Protein AF-0000000066248473 (afdb_homodimer)

Organism: Bos taurus (NCBI:txid9913)

Foldseek 3Di:
DLVQLLVQLVVLLVVLQVVLLVLLVVLVVDDLVVSLVVVVVVLVVQLVVSCVSCVVPDFPDPVLSVLSSLLNVLCVLVVVLCVLVVNDDRRCVSCCVQPPVLCNALLNSLLSVCSNPVVNVLSSVVNSCRSVVHQSLLSLLLSLLQLQLCLQLPLVLCCQFPNNVDDGPNNVVSVCSNVVSVVSNVVSVPDDDDDDDDDPVVLVVVQVDACVRVVVLVVLLVLLVVLLVVLVLLLCLLVVPPDPVSVCCCQAAAVLSVARSCSNSSSSNCCNPPVNVVSVVQSCPSGHFQQQCQLSSLSSNLSNLLNSLSSRLSSLDDPSGPPSRHHDPVNNVVNCVVSVSSNCSSVVSNVCCVVPVSRRRHDPPPPPDD/DLVQLLVQLLVLLVVLQVVLLVLLVVLVVDDLVVSLVVVVVVLVVQLVVSCVSCVVPDFPDPVLSVLSSLLNVLCVLVVVLCVLVVNDDRRCVSCCVQPPVLCNALLNSLLSVCSNPVVNVLSSVVNSCRSVVHQSLLSLLLSLLQLQLCLQLPLVLCCQFPNNVDDGPNNVVSVCSNVVSVVSNVVSVPDDDDDDDDDPVVLCVVQVDACVNVVVLVVLLVLLVVLLVVLVLLLCLLVVPPDPVSVCCCQAAAVLSVARSCSNSSSSNCCNPPVNVVSVVQSCPSGHFQQQCQLSSLSSNLSNLLNSLSSRLSSLADPSGPPSRHHDPVNNVVNCVVSVSSNCSSVVSNVCCVVPVSRRRHDPPPPDPD

Nearest PDB structures (foldseek):
  7mfi-assembly2_C  TM=8.092E-01  e=1.206E-01  Bos taurus
  7mfi-assembly2_C  TM=8.058E-01  e=1.495E-01  Bos taurus

Structure (mmCIF, N/CA/C/O backbone):
data_AF-0000000066248473-model_v1
#
loop_
_entity.id
_entity.type
_entity.pdbx_description
1 polymer 'Transmembrane 6 superfamily member 1'
#
loop_
_atom_site.group_PDB
_atom_site.id
_atom_site.type_symbol
_atom_site.label_atom_id
_atom_site.label_alt_id
_atom_site.label_comp_id
_atom_site.label_asym_id
_atom_site.label_entity_id
_atom_site.label_seq_id
_atom_site.pdbx_PDB_ins_code
_atom_site.Cartn_x
_atom_site.Cartn_y
_atom_site.Cartn_z
_atom_site.occupancy
_atom_site.B_iso_or_equiv
_atom_site.auth_seq_id
_atom_site.auth_comp_id
_atom_site.auth_asym_id
_atom_site.auth_atom_id
_atom_site.pdbx_PDB_model_num
ATOM 1 N N . MET A 1 1 ? 15.289 39.031 11.672 1 46.22 1 MET A N 1
ATOM 2 C CA . MET A 1 1 ? 15.727 38.125 12.727 1 46.22 1 MET A CA 1
ATOM 3 C C . MET A 1 1 ? 15.508 36.656 12.305 1 46.22 1 MET A C 1
ATOM 5 O O . MET A 1 1 ? 16.375 35.812 12.539 1 46.22 1 MET A O 1
ATOM 9 N N . SER A 1 2 ? 14.297 36.406 11.594 1 59.09 2 SER A N 1
ATOM 10 C CA . SER A 1 2 ? 13.844 35.094 11.117 1 59.09 2 SER A CA 1
ATOM 11 C C . SER A 1 2 ? 14.68 34.625 9.93 1 59.09 2 SER A C 1
ATOM 13 O O . SER A 1 2 ? 15.023 33.438 9.836 1 59.09 2 SER A O 1
ATOM 15 N N . ALA A 1 3 ? 15.148 35.594 9.18 1 62 3 ALA A N 1
ATOM 16 C CA . ALA A 1 3 ? 16.016 35.312 8.031 1 62 3 ALA A CA 1
ATOM 17 C C . ALA A 1 3 ? 17.359 34.75 8.484 1 62 3 ALA A C 1
ATOM 19 O O . ALA A 1 3 ? 17.953 33.906 7.809 1 62 3 ALA A O 1
ATOM 20 N N . SER A 1 4 ? 17.594 35.062 9.734 1 80.06 4 SER A N 1
ATOM 21 C CA . SER A 1 4 ? 18.875 34.656 10.297 1 80.06 4 SER A CA 1
ATOM 22 C C . SER A 1 4 ? 18.891 33.188 10.656 1 80.06 4 SER A C 1
ATOM 24 O O . SER A 1 4 ? 19.891 32.5 10.422 1 80.06 4 SER A O 1
ATOM 26 N N . ALA A 1 5 ? 17.781 32.625 10.898 1 86 5 ALA A N 1
ATOM 27 C CA . ALA A 1 5 ? 17.75 31.219 11.312 1 86 5 ALA A CA 1
ATOM 28 C C . ALA A 1 5 ? 17.922 30.297 10.117 1 86 5 ALA A C 1
ATOM 30 O O . ALA A 1 5 ? 18.719 29.344 10.172 1 86 5 ALA A O 1
ATOM 31 N N . ALA A 1 6 ? 17.281 30.625 9.062 1 88.94 6 ALA A N 1
ATOM 32 C CA . ALA A 1 6 ? 17.391 29.812 7.852 1 88.94 6 ALA A CA 1
ATOM 33 C C . ALA A 1 6 ? 18.781 29.891 7.254 1 88.94 6 ALA A C 1
ATOM 35 O O . ALA A 1 6 ? 19.328 28.891 6.781 1 88.94 6 ALA A O 1
ATOM 36 N N . THR A 1 7 ? 19.281 31.047 7.266 1 91.88 7 THR A N 1
ATOM 37 C CA . THR A 1 7 ? 20.641 31.234 6.77 1 91.88 7 THR A CA 1
ATOM 38 C C . THR A 1 7 ? 21.641 30.469 7.621 1 91.88 7 THR A C 1
ATOM 40 O O . THR A 1 7 ? 22.609 29.906 7.102 1 91.88 7 THR A O 1
ATOM 43 N N . GLY A 1 8 ? 21.391 30.5 8.891 1 91.94 8 GLY A N 1
ATOM 44 C CA . GLY A 1 8 ? 22.25 29.719 9.781 1 91.94 8 GLY A CA 1
ATOM 45 C C . GLY A 1 8 ? 22.234 28.234 9.469 1 91.94 8 GLY A C 1
ATOM 46 O O . GLY A 1 8 ? 23.297 27.594 9.453 1 91.94 8 GLY A O 1
ATOM 47 N N . VAL A 1 9 ? 21.078 27.734 9.234 1 93.06 9 VAL A N 1
ATOM 48 C CA . VAL A 1 9 ? 20.953 26.312 8.914 1 93.06 9 VAL A CA 1
ATOM 49 C C . VAL A 1 9 ? 21.641 26.031 7.578 1 93.06 9 VAL A C 1
ATOM 51 O O . VAL A 1 9 ? 22.266 24.984 7.414 1 93.06 9 VAL A O 1
ATOM 54 N N . PHE A 1 10 ? 21.469 26.938 6.648 1 94.81 10 PHE A N 1
ATOM 55 C CA . PHE A 1 10 ? 22.125 26.797 5.355 1 94.81 10 PHE A CA 1
ATOM 56 C C . PHE A 1 10 ? 23.641 26.719 5.52 1 94.81 10 PHE A C 1
ATOM 58 O O . PHE A 1 10 ? 24.281 25.828 4.973 1 94.81 10 PHE A O 1
ATOM 65 N N . VAL A 1 11 ? 24.188 27.594 6.309 1 94.62 11 VAL A N 1
ATOM 66 C CA . VAL A 1 11 ? 25.625 27.625 6.551 1 94.62 11 VAL A CA 1
ATOM 67 C C . VAL A 1 11 ? 26.047 26.375 7.316 1 94.62 11 VAL A C 1
ATOM 69 O O . VAL A 1 11 ? 27.078 25.781 7.008 1 94.62 11 VAL A O 1
ATOM 72 N N . LEU A 1 12 ? 25.266 26.047 8.242 1 95.25 12 LEU A N 1
ATOM 73 C CA . LEU A 1 12 ? 25.531 24.828 9 1 95.25 12 LEU A CA 1
ATOM 74 C C . LEU A 1 12 ? 25.594 23.625 8.086 1 95.25 12 LEU A C 1
ATOM 76 O O . LEU A 1 12 ? 26.438 22.734 8.266 1 95.25 12 LEU A O 1
ATOM 80 N N . SER A 1 13 ? 24.719 23.547 7.141 1 96.44 13 SER A N 1
ATOM 81 C CA . SER A 1 13 ? 24.719 22.422 6.211 1 96.44 13 SER A CA 1
ATOM 82 C C . SER A 1 13 ? 26 22.391 5.371 1 96.44 13 SER A C 1
ATOM 84 O O . SER A 1 13 ? 26.5 21.328 5.031 1 96.44 13 SER A O 1
ATOM 86 N N . LEU A 1 14 ? 26.547 23.516 5.047 1 95.88 14 LEU A N 1
ATOM 87 C CA . LEU A 1 14 ? 27.766 23.609 4.23 1 95.88 14 LEU A CA 1
ATOM 88 C C . LEU A 1 14 ? 28.984 23.156 5.012 1 95.88 14 LEU A C 1
ATOM 90 O O . LEU A 1 14 ? 30.016 22.844 4.426 1 95.88 14 LEU A O 1
ATOM 94 N N . SER A 1 15 ? 28.891 23.141 6.309 1 95.19 15 SER A N 1
ATOM 95 C CA . SER A 1 15 ? 30 22.641 7.121 1 95.19 15 SER A CA 1
ATOM 96 C C . SER A 1 15 ? 30.234 21.156 6.883 1 95.19 15 SER A C 1
ATOM 98 O O . SER A 1 15 ? 31.25 20.609 7.305 1 95.19 15 SER A O 1
ATOM 100 N N . ALA A 1 16 ? 29.312 20.516 6.184 1 96 16 ALA A N 1
ATOM 101 C CA . ALA A 1 16 ? 29.469 19.109 5.828 1 96 16 ALA A CA 1
ATOM 102 C C . ALA A 1 16 ? 30.719 18.922 4.961 1 96 16 ALA A C 1
ATOM 104 O O . ALA A 1 16 ? 31.328 17.844 4.988 1 96 16 ALA A O 1
ATOM 105 N N . ILE A 1 17 ? 31.109 19.891 4.207 1 94.25 17 ILE A N 1
ATOM 106 C CA . ILE A 1 17 ? 32.219 19.781 3.26 1 94.25 17 ILE A CA 1
ATOM 107 C C . ILE A 1 17 ? 33.531 19.547 4.016 1 94.25 17 ILE A C 1
ATOM 109 O O . ILE A 1 17 ? 34.156 18.5 3.861 1 94.25 17 ILE A O 1
ATOM 113 N N . PRO A 1 18 ? 33.906 20.422 4.953 1 93.62 18 PRO A N 1
ATOM 114 C CA . PRO A 1 18 ? 35.125 20.141 5.695 1 93.62 18 PRO A CA 1
ATOM 115 C C . PRO A 1 18 ? 34.969 18.969 6.648 1 93.62 18 PRO A C 1
ATOM 117 O O . PRO A 1 18 ? 35.938 18.234 6.887 1 93.62 18 PRO A O 1
ATOM 120 N N . VAL A 1 19 ? 33.844 18.734 7.188 1 93.56 19 VAL A N 1
ATOM 121 C CA . VAL A 1 19 ? 33.625 17.656 8.148 1 93.56 19 VAL A CA 1
ATOM 122 C C . VAL A 1 19 ? 33.844 16.312 7.469 1 93.56 19 VAL A C 1
ATOM 124 O O . VAL A 1 19 ? 34.469 15.414 8.039 1 93.56 19 VAL A O 1
ATOM 127 N N . THR A 1 20 ? 33.344 16.172 6.246 1 92.38 20 THR A N 1
ATOM 128 C CA . THR A 1 20 ? 33.469 14.914 5.527 1 92.38 20 THR A CA 1
ATOM 129 C C . THR A 1 20 ? 34.938 14.656 5.191 1 92.38 20 THR A C 1
ATOM 131 O O . THR A 1 20 ? 35.406 13.508 5.238 1 92.38 20 THR A O 1
ATOM 134 N N . TYR A 1 21 ? 35.688 15.68 4.891 1 89.75 21 TYR A N 1
ATOM 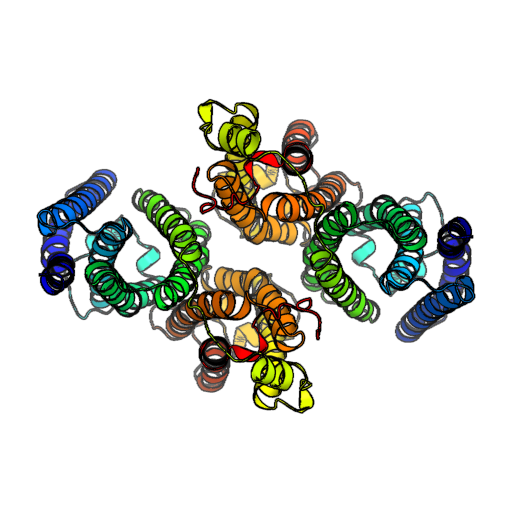135 C CA . TYR A 1 21 ? 37.094 15.539 4.59 1 89.75 21 TYR A CA 1
ATOM 136 C C . TYR A 1 21 ? 37.875 15 5.797 1 89.75 21 TYR A C 1
ATOM 138 O O . TYR A 1 21 ? 38.625 14.047 5.68 1 89.75 21 TYR A O 1
ATOM 146 N N . VAL A 1 22 ? 37.594 15.578 6.918 1 89.25 22 VAL A N 1
ATOM 147 C CA . VAL A 1 22 ? 38.25 15.156 8.148 1 89.25 22 VAL A CA 1
ATOM 148 C C . VAL A 1 22 ? 37.781 13.766 8.539 1 89.25 22 VAL A C 1
ATOM 150 O O . VAL A 1 22 ? 38.562 12.93 8.977 1 89.25 22 VAL A O 1
ATOM 153 N N . PHE A 1 23 ? 36.531 13.578 8.375 1 88.31 23 PHE A N 1
ATOM 154 C CA . PHE A 1 23 ? 35.938 12.305 8.711 1 88.31 23 PHE A CA 1
ATOM 155 C C . PHE A 1 23 ? 36.531 11.172 7.898 1 88.31 23 PHE A C 1
ATOM 157 O O . PHE A 1 23 ? 36.75 10.078 8.414 1 88.31 23 PHE A O 1
ATOM 164 N N . ASN A 1 24 ? 36.75 11.422 6.688 1 86.75 24 ASN A N 1
ATOM 165 C CA . ASN A 1 24 ? 37.344 10.414 5.812 1 86.75 24 ASN A CA 1
ATOM 166 C C . ASN A 1 24 ? 38.75 10.008 6.273 1 86.75 24 ASN A C 1
ATOM 168 O O . ASN A 1 24 ? 39.094 8.836 6.234 1 86.75 24 ASN A O 1
ATOM 172 N N . HIS A 1 25 ? 39.5 10.914 6.676 1 83.62 25 HIS A N 1
ATOM 173 C CA . HIS A 1 25 ? 40.844 10.648 7.152 1 83.62 25 HIS A CA 1
ATOM 174 C C . HIS A 1 25 ? 40.812 9.852 8.453 1 83.62 25 HIS A C 1
ATOM 176 O O . HIS A 1 25 ? 41.656 8.984 8.672 1 83.62 25 HIS A O 1
ATOM 182 N N . LEU A 1 26 ? 39.875 10.141 9.242 1 81.69 26 LEU A N 1
ATOM 183 C CA . LEU A 1 26 ? 39.75 9.43 10.508 1 81.69 26 LEU A CA 1
ATOM 184 C C . LEU A 1 26 ? 39.25 8.008 10.273 1 81.69 26 LEU A C 1
ATOM 186 O O . LEU A 1 26 ? 39.656 7.074 10.961 1 81.69 26 LEU A O 1
ATOM 190 N N . ALA A 1 27 ? 38.344 7.855 9.344 1 80.38 27 ALA A N 1
ATOM 191 C CA . ALA A 1 27 ? 37.719 6.566 9.039 1 80.38 27 ALA A CA 1
ATOM 192 C C . ALA A 1 27 ? 38.75 5.578 8.508 1 80.38 27 ALA A C 1
ATOM 194 O O . ALA A 1 27 ? 38.625 4.367 8.719 1 80.38 27 ALA A O 1
ATOM 195 N N . ALA A 1 28 ? 39.75 5.98 7.848 1 78.62 28 ALA A N 1
ATOM 196 C CA . ALA A 1 28 ? 40.781 5.129 7.277 1 78.62 28 ALA A CA 1
ATOM 197 C C . ALA A 1 28 ? 41.562 4.41 8.375 1 78.62 28 ALA A C 1
ATOM 199 O O . ALA A 1 28 ? 42.156 3.357 8.133 1 78.62 28 ALA A O 1
ATOM 200 N N . GLN A 1 29 ? 41.406 4.859 9.562 1 78.81 29 GLN A N 1
ATOM 201 C CA . GLN A 1 29 ? 42.312 4.363 10.609 1 78.81 29 GLN A CA 1
ATOM 202 C C . GLN A 1 29 ? 41.531 3.584 11.664 1 78.81 29 GLN A C 1
ATOM 204 O O . GLN A 1 29 ? 42.125 3.031 12.594 1 78.81 29 GLN A O 1
ATOM 209 N N . HIS A 1 30 ? 40.25 3.568 11.469 1 80.69 30 HIS A N 1
ATOM 210 C CA . HIS A 1 30 ? 39.438 3.014 12.555 1 80.69 30 HIS A CA 1
ATOM 211 C C . HIS A 1 30 ? 38.5 1.923 12.055 1 80.69 30 HIS A C 1
ATOM 213 O O . HIS A 1 30 ? 38.344 1.742 10.852 1 80.69 30 HIS A O 1
ATOM 219 N N . ASP A 1 31 ? 38.094 1.193 12.953 1 83.94 31 ASP A N 1
ATOM 220 C CA . ASP A 1 31 ? 37.188 0.103 12.617 1 83.94 31 ASP A CA 1
ATOM 221 C C . ASP A 1 31 ? 35.812 0.636 12.242 1 83.94 31 ASP A C 1
ATOM 223 O O . ASP A 1 31 ? 35.469 1.793 12.523 1 83.94 31 ASP A O 1
ATOM 227 N N . SER A 1 32 ? 34.969 -0.159 11.68 1 81.88 32 SER A N 1
ATOM 228 C CA . SER A 1 32 ? 33.688 0.215 11.133 1 81.88 32 SER A CA 1
ATOM 229 C C . SER A 1 32 ? 32.75 0.729 12.227 1 81.88 32 SER A C 1
ATOM 231 O O . SER A 1 32 ? 32 1.689 12.016 1 81.88 32 SER A O 1
ATOM 233 N N . TRP A 1 33 ? 32.844 0.151 13.367 1 84.62 33 TRP A N 1
ATOM 234 C CA . TRP A 1 33 ? 31.953 0.572 14.461 1 84.62 33 TRP A CA 1
ATOM 235 C C . TRP A 1 33 ? 32.344 1.955 14.969 1 84.62 33 TRP A C 1
ATOM 237 O O . TRP A 1 33 ? 31.484 2.762 15.32 1 84.62 33 TRP A O 1
ATOM 247 N N . THR A 1 34 ? 33.625 2.186 14.953 1 86.44 34 THR A N 1
ATOM 248 C CA . THR A 1 34 ? 34.125 3.492 15.375 1 86.44 34 THR A CA 1
ATOM 249 C C . THR A 1 34 ? 33.688 4.574 14.383 1 86.44 34 THR A C 1
ATOM 251 O O . THR A 1 34 ? 33.344 5.691 14.781 1 86.44 34 THR A O 1
ATOM 254 N N . ILE A 1 35 ? 33.656 4.211 13.211 1 84.44 35 ILE A N 1
ATOM 255 C CA . ILE A 1 35 ? 33.281 5.152 12.164 1 84.44 35 ILE A CA 1
ATOM 256 C C . ILE A 1 35 ? 31.797 5.516 12.305 1 84.44 35 ILE A C 1
ATOM 258 O O . ILE A 1 35 ? 31.438 6.691 12.211 1 84.44 35 ILE A O 1
ATOM 262 N N . VAL A 1 36 ? 31 4.543 12.57 1 85.88 36 VAL A N 1
ATOM 263 C CA . VAL A 1 36 ? 29.578 4.777 12.727 1 85.88 36 VAL A CA 1
ATOM 264 C C . VAL A 1 36 ? 29.328 5.617 13.977 1 85.88 36 VAL A C 1
ATOM 266 O O . VAL A 1 36 ? 28.469 6.508 13.977 1 85.88 36 VAL A O 1
ATOM 269 N N . GLY A 1 37 ? 30.016 5.227 15 1 87.69 37 GLY A N 1
ATOM 270 C CA . GLY A 1 37 ? 29.922 6.031 16.203 1 87.69 37 GLY A CA 1
ATOM 271 C C . GLY A 1 37 ? 30.312 7.484 15.984 1 87.69 37 GLY A C 1
ATOM 272 O O . GLY A 1 37 ? 29.625 8.391 16.484 1 87.69 37 GLY A O 1
ATOM 273 N N . ALA A 1 38 ? 31.391 7.676 15.25 1 88.81 38 ALA A N 1
ATOM 274 C CA . ALA A 1 38 ? 31.828 9.031 14.938 1 88.81 38 ALA A CA 1
ATOM 275 C C . ALA A 1 38 ? 30.781 9.773 14.109 1 88.81 38 ALA A C 1
ATOM 277 O O . ALA A 1 38 ? 30.531 10.961 14.328 1 88.81 38 ALA A O 1
ATOM 278 N N . ALA A 1 39 ? 30.234 9.102 13.172 1 89.38 39 ALA A N 1
ATOM 279 C CA . ALA A 1 39 ? 29.188 9.703 12.352 1 89.38 39 ALA A CA 1
ATOM 280 C C . ALA A 1 39 ? 28 10.117 13.211 1 89.38 39 ALA A C 1
ATOM 282 O O . ALA A 1 39 ? 27.453 11.211 13.031 1 89.38 39 ALA A O 1
ATOM 283 N N . ALA A 1 40 ? 27.641 9.281 14.133 1 90.94 40 ALA A N 1
ATOM 284 C CA . ALA A 1 40 ? 26.516 9.578 15.023 1 90.94 40 ALA A CA 1
ATOM 285 C C . ALA A 1 40 ? 26.812 10.805 15.883 1 90.94 40 ALA A C 1
ATOM 287 O O . ALA A 1 40 ? 25.938 11.648 16.094 1 90.94 40 ALA A O 1
ATOM 288 N N . VAL A 1 41 ? 28.031 10.906 16.328 1 93.12 41 VAL A N 1
ATOM 289 C CA . VAL A 1 41 ? 28.438 12.047 17.156 1 93.12 41 VAL A CA 1
ATOM 290 C C . VAL A 1 41 ? 28.375 13.328 16.328 1 93.12 41 VAL A C 1
ATOM 292 O O . VAL A 1 41 ? 27.922 14.367 16.812 1 93.12 41 VAL A O 1
ATOM 295 N N . VAL A 1 42 ? 28.828 13.234 15.117 1 93.81 42 VAL A N 1
ATOM 296 C CA . VAL A 1 42 ? 28.781 14.398 14.227 1 93.81 42 VAL A CA 1
ATOM 297 C C . VAL A 1 42 ? 27.344 14.852 14.039 1 93.81 42 VAL A C 1
ATOM 299 O O . VAL A 1 42 ? 27.047 16.047 14.133 1 93.81 42 VAL A O 1
ATOM 302 N N . LEU A 1 43 ? 26.438 13.938 13.789 1 93.5 43 LEU A N 1
ATOM 303 C CA . LEU A 1 43 ? 25.031 14.289 13.594 1 93.5 43 LEU A CA 1
ATOM 304 C C . LEU A 1 43 ? 24.438 14.906 14.859 1 93.5 43 LEU A C 1
ATOM 306 O O . LEU A 1 43 ? 23.656 15.852 14.781 1 93.5 43 LEU A O 1
ATOM 310 N N . LEU A 1 44 ? 24.812 14.375 15.961 1 94.5 44 LEU A N 1
ATOM 311 C CA . LEU A 1 44 ? 24.359 14.93 17.234 1 94.5 44 LEU A CA 1
ATOM 312 C C . LEU A 1 44 ? 24.891 16.344 17.422 1 94.5 44 LEU A C 1
ATOM 314 O O . LEU A 1 44 ? 24.172 17.219 17.906 1 94.5 44 LEU A O 1
ATOM 318 N N . LEU A 1 45 ? 26.125 16.531 17.047 1 95.5 45 LEU A N 1
ATOM 319 C CA . LEU A 1 45 ? 26.734 17.859 17.156 1 95.5 45 LEU A CA 1
ATOM 320 C C . LEU A 1 45 ? 26.016 18.859 16.25 1 95.5 45 LEU A C 1
ATOM 322 O O . LEU A 1 45 ? 25.828 20.016 16.609 1 95.5 45 LEU A O 1
ATOM 326 N N . VAL A 1 46 ? 25.688 18.422 15.07 1 95.56 46 VAL A N 1
ATOM 327 C CA . VAL A 1 46 ? 24.969 19.281 14.133 1 95.56 46 VAL A CA 1
ATOM 328 C C . VAL A 1 46 ? 23.609 19.672 14.727 1 95.56 46 VAL A C 1
ATOM 330 O O . VAL A 1 46 ? 23.203 20.828 14.648 1 95.56 46 VAL A O 1
ATOM 333 N N . ALA A 1 47 ? 22.938 18.719 15.289 1 94.5 47 ALA A N 1
ATOM 334 C CA . ALA A 1 47 ? 21.656 19 15.922 1 94.5 47 ALA A CA 1
ATOM 335 C C . ALA A 1 47 ? 21.812 20.016 17.062 1 94.5 47 ALA A C 1
ATOM 337 O O . ALA A 1 47 ? 21.016 20.938 17.188 1 94.5 47 ALA A O 1
ATOM 338 N N . LEU A 1 48 ? 22.828 19.859 17.844 1 95.31 48 LEU A N 1
ATOM 339 C CA . LEU A 1 48 ? 23.078 20.75 18.969 1 95.31 48 LEU A CA 1
ATOM 340 C C . LEU A 1 48 ? 23.438 22.156 18.469 1 95.31 48 LEU A C 1
ATOM 342 O O . LEU A 1 48 ? 22.984 23.156 19.031 1 95.31 48 LEU A O 1
ATOM 346 N N . LEU A 1 49 ? 24.234 22.203 17.469 1 95.31 49 LEU A N 1
ATOM 347 C CA . LEU A 1 49 ? 24.609 23.5 16.891 1 95.31 49 LEU A CA 1
ATOM 348 C C . LEU A 1 49 ? 23.391 24.219 16.312 1 95.31 49 LEU A C 1
ATOM 350 O O . LEU A 1 49 ? 23.281 25.438 16.391 1 95.31 49 LEU A O 1
ATOM 354 N N . ALA A 1 50 ? 22.516 23.438 15.695 1 94.25 50 ALA A N 1
ATOM 355 C CA . ALA A 1 50 ? 21.281 24.016 15.188 1 94.25 50 ALA A CA 1
ATOM 356 C C . ALA A 1 50 ? 20.469 24.641 16.312 1 94.25 50 ALA A C 1
ATOM 358 O O . ALA A 1 50 ? 19.859 25.703 16.141 1 94.25 50 ALA A O 1
ATOM 359 N N . ARG A 1 51 ? 20.469 24.016 17.438 1 93 51 ARG A N 1
ATOM 360 C CA . ARG A 1 51 ? 19.734 24.547 18.594 1 93 51 ARG A CA 1
ATOM 361 C C . ARG A 1 51 ? 20.391 25.828 19.109 1 93 51 ARG A C 1
ATOM 363 O O . ARG A 1 51 ? 19.688 26.781 19.469 1 93 51 ARG A O 1
ATOM 370 N N . VAL A 1 52 ? 21.656 25.797 19.109 1 92.94 52 VAL A N 1
ATOM 371 C CA . VAL A 1 52 ? 22.391 26.953 19.609 1 92.94 52 VAL A CA 1
ATOM 372 C C . VAL A 1 52 ? 22.188 28.141 18.672 1 92.94 52 VAL A C 1
ATOM 374 O O . VAL A 1 52 ? 22.109 29.281 19.125 1 92.94 52 VAL A O 1
ATOM 377 N N . LEU A 1 53 ? 22.141 27.859 17.406 1 89.81 53 LEU A N 1
ATOM 378 C CA . LEU A 1 53 ? 21.984 28.891 16.391 1 89.81 53 LEU A CA 1
ATOM 379 C C . LEU A 1 53 ? 20.688 29.672 16.609 1 89.81 53 LEU A C 1
ATOM 381 O O . LEU A 1 53 ? 20.594 30.844 16.281 1 89.81 53 LEU A O 1
ATOM 385 N N . VAL A 1 54 ? 19.672 28.969 17.141 1 89.81 54 VAL A N 1
ATOM 386 C CA . VAL A 1 54 ? 18.375 29.609 17.25 1 89.81 54 VAL A CA 1
ATOM 387 C C . VAL A 1 54 ? 18 29.766 18.734 1 89.81 54 VAL A C 1
ATOM 389 O O . VAL A 1 54 ? 16.812 29.766 19.078 1 89.81 54 VAL A O 1
ATOM 392 N N . LYS A 1 55 ? 18.875 29.891 19.578 1 88.56 55 LYS A N 1
ATOM 393 C CA . LYS A 1 55 ? 18.672 29.922 21.016 1 88.56 55 LYS A CA 1
ATOM 394 C C . LYS A 1 55 ? 17.859 31.156 21.422 1 88.56 55 LYS A C 1
ATOM 396 O O . LYS A 1 55 ? 17.078 31.109 22.359 1 88.56 55 LYS A O 1
ATOM 401 N N . ARG A 1 56 ? 17.953 32.219 20.797 1 87.19 56 ARG A N 1
ATOM 402 C CA . ARG A 1 56 ? 17.281 33.469 21.141 1 87.19 56 ARG A CA 1
ATOM 403 C C . ARG A 1 56 ? 15.781 33.375 20.859 1 87.19 56 ARG A C 1
ATOM 405 O O . ARG A 1 56 ? 14.961 33.781 21.672 1 87.19 56 ARG A O 1
ATOM 412 N N . LYS A 1 57 ? 15.539 32.75 19.719 1 88.06 57 LYS A N 1
ATOM 413 C CA . LYS A 1 57 ? 14.148 32.562 19.328 1 88.06 57 LYS A CA 1
ATOM 414 C C . LYS A 1 57 ? 13.93 31.172 18.719 1 88.06 57 LYS A C 1
ATOM 416 O O . LYS A 1 57 ? 13.883 31.016 17.5 1 88.06 57 LYS A O 1
ATOM 421 N N . PRO A 1 58 ? 13.789 30.266 19.531 1 88.25 58 PRO A N 1
ATOM 422 C CA . PRO A 1 58 ? 13.648 28.906 19.016 1 88.25 58 PRO A CA 1
ATOM 423 C C . PRO A 1 58 ? 12.32 28.672 18.297 1 88.25 58 PRO A C 1
ATOM 425 O O . PRO A 1 58 ? 11.273 29.125 18.766 1 88.25 58 PRO A O 1
ATOM 428 N N . PRO A 1 59 ? 12.477 28.141 17.156 1 90.44 59 PRO A N 1
ATOM 429 C CA . PRO A 1 59 ? 11.234 27.812 16.469 1 90.44 59 PRO A CA 1
ATOM 430 C C . PRO A 1 59 ? 10.352 26.844 17.25 1 90.44 59 PRO A C 1
ATOM 432 O O . PRO A 1 59 ? 10.867 25.953 17.938 1 90.44 59 PRO A O 1
ATOM 435 N N . ARG A 1 60 ? 9.055 26.969 17.109 1 88.5 60 ARG A N 1
ATOM 436 C CA . ARG A 1 60 ? 8.094 26.141 17.828 1 88.5 60 ARG A CA 1
ATOM 437 C C . ARG A 1 60 ? 8 24.75 17.219 1 88.5 60 ARG A C 1
ATOM 439 O O . ARG A 1 60 ? 7.766 23.766 17.922 1 88.5 60 ARG A O 1
ATOM 446 N N . ASP A 1 61 ? 8.25 24.641 15.992 1 93.75 61 ASP A N 1
ATOM 447 C CA . ASP A 1 61 ? 8.148 23.375 15.266 1 93.75 61 ASP A CA 1
ATOM 448 C C . ASP A 1 61 ? 9.453 22.578 15.359 1 93.75 61 ASP A C 1
ATOM 450 O O . ASP A 1 61 ? 10.484 23 14.852 1 93.75 61 ASP A O 1
ATOM 454 N N . PRO A 1 62 ? 9.414 21.438 16.031 1 94 62 PRO A N 1
ATOM 455 C CA . PRO A 1 62 ? 10.633 20.641 16.188 1 94 62 PRO A CA 1
ATOM 456 C C . PRO A 1 62 ? 11.188 20.141 14.859 1 94 62 PRO A C 1
ATOM 458 O O . PRO A 1 62 ? 12.344 19.703 14.797 1 94 62 PRO A O 1
ATOM 461 N N . LEU A 1 63 ? 10.398 20.172 13.852 1 96.38 63 LEU A N 1
ATOM 462 C CA . LEU A 1 63 ? 10.859 19.703 12.555 1 96.38 63 LEU A CA 1
ATOM 463 C C . LEU A 1 63 ? 11.961 20.594 12 1 96.38 63 LEU A C 1
ATOM 465 O O . LEU A 1 63 ? 12.703 20.188 11.102 1 96.38 63 LEU A O 1
ATOM 469 N N . PHE A 1 64 ? 12.078 21.781 12.594 1 95.38 64 PHE A N 1
ATOM 470 C CA . PHE A 1 64 ? 13.172 22.672 12.227 1 95.38 64 PHE A CA 1
ATOM 471 C C . PHE A 1 64 ? 14.523 21.984 12.43 1 95.38 64 PHE A C 1
ATOM 473 O O . PHE A 1 64 ? 15.375 22.016 11.547 1 95.38 64 PHE A O 1
ATOM 480 N N . TYR A 1 65 ? 14.688 21.328 13.516 1 94 65 TYR A N 1
ATOM 481 C CA . TYR A 1 65 ? 15.953 20.688 13.867 1 94 65 TYR A CA 1
ATOM 482 C C . TYR A 1 65 ? 16.188 19.438 13.031 1 94 65 TYR A C 1
ATOM 484 O O . TYR A 1 65 ? 17.328 19.141 12.656 1 94 65 TYR A O 1
ATOM 492 N N . VAL A 1 66 ? 15.125 18.719 12.75 1 95.25 66 VAL A N 1
ATOM 493 C CA . VAL A 1 66 ? 15.227 17.531 11.906 1 95.25 66 VAL A CA 1
ATOM 494 C C . VAL A 1 66 ? 15.711 17.922 10.516 1 95.25 66 VAL A C 1
ATOM 496 O O . VAL A 1 66 ? 16.641 17.312 9.969 1 95.25 66 VAL A O 1
ATOM 499 N N . TYR A 1 67 ? 15.148 18.969 9.969 1 97 67 TYR A N 1
ATOM 500 C CA . TYR A 1 67 ? 15.508 19.406 8.625 1 97 67 TYR A CA 1
ATOM 501 C C . TYR A 1 67 ? 16.906 20 8.594 1 97 67 TYR A C 1
ATOM 503 O O . TYR A 1 67 ? 17.594 19.938 7.578 1 97 67 TYR A O 1
ATOM 511 N N . ALA A 1 68 ? 17.328 20.531 9.719 1 95.94 68 ALA A N 1
ATOM 512 C CA . ALA A 1 68 ? 18.703 21.016 9.797 1 95.94 68 ALA A CA 1
ATOM 513 C C . ALA A 1 68 ? 19.703 19.859 9.672 1 95.94 68 ALA A C 1
ATOM 515 O O . ALA A 1 68 ? 20.672 19.953 8.914 1 95.94 68 ALA A O 1
ATOM 516 N N . VAL A 1 69 ? 19.406 18.844 10.375 1 96.19 69 VAL A N 1
ATOM 517 C CA . VAL A 1 69 ? 20.281 17.672 10.32 1 96.19 69 VAL A CA 1
ATOM 518 C C . VAL A 1 69 ? 20.203 17.031 8.938 1 96.19 69 VAL A C 1
ATOM 520 O O . VAL A 1 69 ? 21.234 16.656 8.367 1 96.19 69 VAL A O 1
ATOM 523 N N . PHE A 1 70 ? 18.984 16.938 8.406 1 97.38 70 PHE A N 1
ATOM 524 C CA . PHE A 1 70 ? 18.797 16.344 7.082 1 97.38 70 PHE A CA 1
ATOM 525 C C . PHE A 1 70 ? 19.469 17.203 6.016 1 97.38 70 PHE A C 1
ATOM 527 O O . PHE A 1 70 ? 19.953 16.688 5.008 1 97.38 70 PHE A O 1
ATOM 534 N N . GLY A 1 71 ? 19.438 18.516 6.277 1 97.12 71 GLY A N 1
ATOM 535 C CA . GLY A 1 71 ? 20.172 19.391 5.379 1 97.12 71 GLY A CA 1
ATOM 536 C C . GLY A 1 71 ? 21.672 19.094 5.344 1 97.12 71 GLY A C 1
ATOM 537 O O . GLY A 1 71 ? 22.266 19.062 4.27 1 97.12 71 GLY A O 1
ATOM 538 N N . PHE A 1 72 ? 22.219 18.875 6.484 1 97.19 72 PHE A N 1
ATOM 539 C CA . PHE A 1 72 ? 23.625 18.5 6.594 1 97.19 72 PHE A CA 1
ATOM 540 C C . PHE A 1 72 ? 23.906 17.203 5.855 1 97.19 72 PHE A C 1
ATOM 542 O O . PHE A 1 72 ? 24.844 17.109 5.074 1 97.19 72 PHE A O 1
ATOM 549 N N . THR A 1 73 ? 23.062 16.219 6.066 1 95.81 73 THR A N 1
ATOM 550 C CA . THR A 1 73 ? 23.266 14.906 5.445 1 95.81 73 THR A CA 1
ATOM 551 C C . THR A 1 73 ? 23.062 14.984 3.938 1 95.81 73 THR A C 1
ATOM 553 O O . THR A 1 73 ? 23.656 14.227 3.18 1 95.81 73 THR A O 1
ATOM 556 N N . SER A 1 74 ? 22.234 15.883 3.523 1 97.06 74 SER A N 1
ATOM 557 C CA . SER A 1 74 ? 22.016 16.062 2.09 1 97.06 74 SER A CA 1
ATOM 558 C C . SER A 1 74 ? 23.281 16.562 1.405 1 97.06 74 SER A C 1
ATOM 560 O O . SER A 1 74 ? 23.609 16.141 0.293 1 97.06 74 SER A O 1
ATOM 562 N N . VAL A 1 75 ? 23.953 17.469 2.02 1 96.75 75 VAL A N 1
ATOM 563 C CA . VAL A 1 75 ? 25.219 17.953 1.467 1 96.75 75 VAL A CA 1
ATOM 564 C C . VAL A 1 75 ? 26.234 16.812 1.438 1 96.75 75 VAL A C 1
ATOM 566 O O . VAL A 1 75 ? 27 16.672 0.479 1 96.75 75 VAL A O 1
ATOM 569 N N . VAL A 1 76 ? 26.234 16.016 2.441 1 94.5 76 VAL A N 1
ATOM 570 C CA . VAL A 1 76 ? 27.109 14.836 2.463 1 94.5 76 VAL A CA 1
ATOM 571 C C . VAL A 1 76 ? 26.797 13.945 1.264 1 94.5 76 VAL A C 1
ATOM 573 O O . VAL A 1 76 ? 27.719 13.469 0.586 1 94.5 76 VAL A O 1
ATOM 576 N N . ASN A 1 77 ? 25.516 13.758 1.039 1 94.88 77 ASN A N 1
ATOM 577 C CA . ASN A 1 77 ? 25.109 12.938 -0.095 1 94.88 77 ASN A CA 1
ATOM 578 C C . ASN A 1 77 ? 25.547 13.555 -1.421 1 94.88 77 ASN A C 1
ATOM 580 O O . ASN A 1 77 ? 25.922 12.836 -2.354 1 94.88 77 ASN A O 1
ATOM 584 N N . ARG A 1 78 ? 25.484 14.82 -1.465 1 94.75 78 ARG A N 1
ATOM 585 C CA . ARG A 1 78 ? 25.969 15.508 -2.664 1 94.75 78 ARG A CA 1
ATOM 586 C C . ARG A 1 78 ? 27.453 15.266 -2.873 1 94.75 78 ARG A C 1
ATOM 588 O O . ARG A 1 78 ? 27.906 15.023 -3.998 1 94.75 78 ARG A O 1
ATOM 595 N N . ILE A 1 79 ? 28.172 15.305 -1.829 1 94.38 79 ILE A N 1
ATOM 596 C CA . ILE A 1 79 ? 29.609 15.062 -1.881 1 94.38 79 ILE A CA 1
ATOM 597 C C . ILE A 1 79 ? 29.875 13.625 -2.334 1 94.38 79 ILE A C 1
ATOM 599 O O . ILE A 1 79 ? 30.75 13.383 -3.182 1 94.38 79 ILE A O 1
ATOM 603 N N . ILE A 1 80 ? 29.141 12.742 -1.819 1 92.19 80 ILE A N 1
ATOM 604 C CA . ILE A 1 80 ? 29.266 11.336 -2.195 1 92.19 80 ILE A CA 1
ATOM 605 C C . ILE A 1 80 ? 28.984 11.172 -3.688 1 92.19 80 ILE A C 1
ATOM 607 O O . ILE A 1 80 ? 29.734 10.5 -4.395 1 92.19 80 ILE A O 1
ATOM 611 N N . GLY A 1 81 ? 27.938 11.789 -4.152 1 91.19 81 GLY A N 1
ATOM 612 C CA . GLY A 1 81 ? 27.609 11.711 -5.566 1 91.19 81 GLY A CA 1
ATOM 613 C C . GLY A 1 81 ? 28.719 12.266 -6.465 1 91.19 81 GLY A C 1
ATOM 614 O O . GLY A 1 81 ? 29.094 11.633 -7.449 1 91.19 81 GLY A O 1
ATOM 615 N N . LEU A 1 82 ? 29.188 13.375 -6.078 1 91.62 82 LEU A N 1
ATOM 616 C CA . LEU A 1 82 ? 30.234 14.023 -6.867 1 91.62 82 LEU A CA 1
ATOM 617 C C . LEU A 1 82 ? 31.531 13.211 -6.832 1 91.62 82 LEU A C 1
ATOM 619 O O . LEU A 1 82 ? 32.25 13.117 -7.836 1 91.62 82 LEU A O 1
ATOM 623 N N . GLU A 1 83 ? 31.766 12.641 -5.77 1 90.81 83 GLU A N 1
ATOM 624 C CA . GLU A 1 83 ? 32.969 11.82 -5.641 1 90.81 83 GLU A CA 1
ATOM 625 C C . GLU A 1 83 ? 32.844 10.539 -6.465 1 90.81 83 GLU A C 1
ATOM 627 O O . GLU A 1 83 ? 33.812 10.117 -7.102 1 90.81 83 GLU A O 1
ATOM 632 N N . GLN A 1 84 ? 31.75 9.945 -6.41 1 88.25 84 GLN A N 1
ATOM 633 C CA . GLN A 1 84 ? 31.531 8.727 -7.176 1 88.25 84 GLN A CA 1
ATOM 634 C C . GLN A 1 84 ? 31.641 8.984 -8.672 1 88.25 84 GLN A C 1
ATOM 636 O O . GLN A 1 84 ? 32.062 8.109 -9.43 1 88.25 84 GLN A O 1
ATOM 641 N N . ASP A 1 85 ? 31.328 10.133 -9.094 1 88.62 85 ASP A N 1
ATOM 642 C CA . ASP A 1 85 ? 31.438 10.492 -10.508 1 88.62 85 ASP A CA 1
ATOM 643 C C . ASP A 1 85 ? 32.844 10.992 -10.836 1 88.62 85 ASP A C 1
ATOM 645 O O . ASP A 1 85 ? 33.125 11.383 -11.977 1 88.62 85 ASP A O 1
ATOM 649 N N . GLY A 1 86 ? 33.719 11.117 -9.883 1 87.56 86 GLY A N 1
ATOM 650 C CA . GLY A 1 86 ? 35.094 11.492 -10.086 1 87.56 86 GLY A CA 1
ATOM 651 C C . GLY A 1 86 ? 35.312 12.992 -10.219 1 87.56 86 GLY A C 1
ATOM 652 O O . GLY A 1 86 ? 36.312 13.445 -10.727 1 87.56 86 GLY A O 1
ATOM 653 N N . ILE A 1 87 ? 34.312 13.75 -9.836 1 88.44 87 ILE A N 1
ATOM 654 C CA . ILE A 1 87 ? 34.438 15.203 -9.914 1 88.44 87 ILE A CA 1
ATOM 655 C C . ILE A 1 87 ? 35.281 15.727 -8.758 1 88.44 87 ILE A C 1
ATOM 657 O O . ILE A 1 87 ? 36.031 16.688 -8.922 1 88.44 87 ILE A O 1
ATOM 661 N N . ILE A 1 88 ? 35.062 15.109 -7.602 1 88.69 88 ILE A N 1
ATOM 662 C CA . ILE A 1 88 ? 35.875 15.406 -6.434 1 88.69 88 ILE A CA 1
ATOM 663 C C . ILE A 1 88 ? 36.5 14.117 -5.879 1 88.69 88 ILE A C 1
ATOM 665 O O . ILE A 1 88 ? 36.094 13.016 -6.266 1 88.69 88 ILE A O 1
ATOM 669 N N . ASP A 1 89 ? 37.531 14.328 -5.07 1 87.62 89 ASP A N 1
ATOM 670 C CA . ASP A 1 89 ? 38.188 13.141 -4.531 1 87.62 89 ASP A CA 1
ATOM 671 C C . ASP A 1 89 ? 38.625 13.375 -3.084 1 87.62 89 ASP A C 1
ATOM 673 O O . ASP A 1 89 ? 38.875 14.508 -2.672 1 87.62 89 ASP A O 1
ATOM 677 N N . GLY A 1 90 ? 38.562 12.25 -2.332 1 82.69 90 GLY A N 1
ATOM 678 C CA . GLY A 1 90 ? 39.188 12.273 -1.011 1 82.69 90 GLY A CA 1
ATOM 679 C C . GLY A 1 90 ? 38.219 12.688 0.083 1 82.69 90 GLY A C 1
ATOM 680 O O . GLY A 1 90 ? 38.625 13.094 1.168 1 82.69 90 GLY A O 1
ATOM 681 N N . PHE A 1 91 ? 37 12.68 -0.104 1 84 91 PHE A N 1
ATOM 682 C CA . PHE A 1 91 ? 36.031 13.133 0.899 1 84 91 PHE A CA 1
ATOM 683 C C . PHE A 1 91 ? 35.375 11.945 1.576 1 84 91 PHE A C 1
ATOM 685 O O . PHE A 1 91 ? 35.344 11.844 2.805 1 84 91 PHE A O 1
ATOM 692 N N . MET A 1 92 ? 34.844 11.016 0.804 1 79.19 92 MET A N 1
ATOM 693 C CA . MET A 1 92 ? 34.031 9.953 1.409 1 79.19 92 MET A CA 1
ATOM 694 C C . MET A 1 92 ? 34.469 8.594 0.862 1 79.19 92 MET A C 1
ATOM 696 O O . MET A 1 92 ? 33.719 7.605 1.023 1 79.19 92 MET A O 1
ATOM 700 N N . THR A 1 93 ? 35.562 8.523 0.306 1 77.38 93 THR A N 1
ATOM 701 C CA . THR A 1 93 ? 36.031 7.316 -0.365 1 77.38 93 THR A CA 1
ATOM 702 C C . THR A 1 93 ? 36.094 6.141 0.606 1 77.38 93 THR A C 1
ATOM 704 O O . THR A 1 93 ? 35.594 5.059 0.303 1 77.38 93 THR A O 1
ATOM 707 N N . HIS A 1 94 ? 36.625 6.379 1.711 1 74.81 94 HIS A N 1
ATOM 708 C CA . HIS A 1 94 ? 36.75 5.289 2.672 1 74.81 94 HIS A CA 1
ATOM 709 C C . HIS A 1 94 ? 35.406 4.867 3.232 1 74.81 94 HIS A C 1
ATOM 711 O O . HIS A 1 94 ? 35.156 3.672 3.418 1 74.81 94 HIS A O 1
ATOM 717 N N . TYR A 1 95 ? 34.594 5.805 3.447 1 75.38 95 TYR A N 1
ATOM 718 C CA . TYR A 1 95 ? 33.25 5.512 3.971 1 75.38 95 TYR A CA 1
ATOM 719 C C . TYR A 1 95 ? 32.438 4.691 2.977 1 75.38 95 TYR A C 1
ATOM 721 O O . TYR A 1 95 ? 31.734 3.754 3.361 1 75.38 95 TYR A O 1
ATOM 729 N N . LEU A 1 96 ? 32.562 4.988 1.761 1 76.06 96 LEU A N 1
ATOM 730 C CA . LEU A 1 96 ? 31.828 4.301 0.71 1 76.06 96 LEU A CA 1
ATOM 731 C C . LEU A 1 96 ? 32.344 2.875 0.528 1 76.06 96 LEU A C 1
ATOM 733 O O . LEU A 1 96 ? 31.562 1.973 0.189 1 76.06 96 LEU A O 1
ATOM 737 N N . ARG A 1 97 ? 33.531 2.705 0.817 1 74.12 97 ARG A N 1
ATOM 738 C CA . ARG A 1 97 ? 34.125 1.387 0.646 1 74.12 97 ARG A CA 1
ATOM 739 C C . ARG A 1 97 ? 33.812 0.482 1.833 1 74.12 97 ARG A C 1
ATOM 741 O O . ARG A 1 97 ? 33.5 -0.69 1.654 1 74.12 97 ARG A O 1
ATOM 748 N N . GLU A 1 98 ? 33.781 1.065 3.016 1 70.56 98 GLU A N 1
ATOM 749 C CA . GLU A 1 98 ? 33.719 0.226 4.207 1 70.56 98 GLU A CA 1
ATOM 750 C C . GLU A 1 98 ? 32.344 0.381 4.902 1 70.56 98 GLU A C 1
ATOM 752 O O . GLU A 1 98 ? 31.906 -0.53 5.598 1 70.56 98 GLU A O 1
ATOM 757 N N . GLY A 1 99 ? 31.75 1.455 4.641 1 72.12 99 GLY A N 1
ATOM 758 C CA . GLY A 1 99 ? 30.562 1.741 5.41 1 72.12 99 GLY A CA 1
ATOM 759 C C . GLY A 1 99 ? 29.281 1.452 4.652 1 72.12 99 GLY A C 1
ATOM 760 O O . GLY A 1 99 ? 28.453 0.646 5.09 1 72.12 99 GLY A O 1
ATOM 761 N N . GLU A 1 100 ? 29.141 2.076 3.512 1 79.12 100 GLU A N 1
ATOM 762 C CA . GLU A 1 100 ? 27.906 1.944 2.732 1 79.12 100 GLU A CA 1
ATOM 763 C C . GLU A 1 100 ? 28.219 1.632 1.271 1 79.12 100 GLU A C 1
ATOM 765 O O . GLU A 1 100 ? 27.938 2.445 0.385 1 79.12 100 GLU A O 1
ATOM 770 N N . PRO A 1 101 ? 28.578 0.426 1.075 1 79.69 101 PRO A N 1
ATOM 771 C CA . PRO A 1 101 ? 28.953 0.062 -0.297 1 79.69 101 PRO A CA 1
ATOM 772 C C . PRO A 1 101 ? 27.75 0.108 -1.253 1 79.69 101 PRO A C 1
ATOM 774 O O . PRO A 1 101 ? 27.938 0.244 -2.465 1 79.69 101 PRO A O 1
ATOM 777 N N . TYR A 1 102 ? 26.562 0.058 -0.75 1 83.06 102 TYR A N 1
ATOM 778 C CA . TYR A 1 102 ? 25.359 0.057 -1.57 1 83.06 102 TYR A CA 1
ATOM 779 C C . TYR A 1 102 ? 25.172 1.396 -2.275 1 83.06 102 TYR A C 1
ATOM 781 O O . TYR A 1 102 ? 24.5 1.476 -3.307 1 83.06 102 TYR A O 1
ATOM 789 N N . LEU A 1 103 ? 25.859 2.396 -1.766 1 85.25 103 LEU A N 1
ATOM 790 C CA . LEU A 1 103 ? 25.75 3.717 -2.375 1 85.25 103 LEU A CA 1
ATOM 791 C C . LEU A 1 103 ? 26.562 3.793 -3.66 1 85.25 103 LEU A C 1
ATOM 793 O O . LEU A 1 103 ? 26.391 4.719 -4.457 1 85.25 103 LEU A O 1
ATOM 797 N N . ASN A 1 104 ? 27.344 2.734 -3.906 1 84.81 104 ASN A N 1
ATOM 798 C CA . ASN A 1 104 ? 28.188 2.719 -5.102 1 84.81 104 ASN A CA 1
ATOM 799 C C . ASN A 1 104 ? 27.422 2.16 -6.305 1 84.81 104 ASN A C 1
ATOM 801 O O . ASN A 1 104 ? 27.938 2.201 -7.43 1 84.81 104 ASN A O 1
ATOM 805 N N . THR A 1 105 ? 26.234 1.774 -6.121 1 89.44 105 THR A N 1
ATOM 806 C CA . THR A 1 105 ? 25.406 1.333 -7.234 1 89.44 105 THR A CA 1
ATOM 807 C C . THR A 1 105 ? 24.844 2.529 -7.996 1 89.44 105 THR A C 1
ATOM 809 O O . THR A 1 105 ? 24.875 3.658 -7.508 1 89.44 105 THR A O 1
ATOM 812 N N . ALA A 1 106 ? 24.406 2.27 -9.219 1 93.56 106 ALA A N 1
ATOM 813 C CA . ALA A 1 106 ? 23.797 3.344 -9.992 1 93.56 106 ALA A CA 1
ATOM 814 C C . ALA A 1 106 ? 22.594 3.939 -9.266 1 93.56 106 ALA A C 1
ATOM 816 O O . ALA A 1 106 ? 22.422 5.16 -9.234 1 93.56 106 ALA A O 1
ATOM 817 N N . TYR A 1 107 ? 21.781 3.098 -8.727 1 94.44 107 TYR A N 1
ATOM 818 C CA . TYR A 1 107 ? 20.625 3.568 -7.969 1 94.44 107 TYR A CA 1
ATOM 819 C C . TYR A 1 107 ? 21.062 4.41 -6.777 1 94.44 107 TYR A C 1
ATOM 821 O O . TYR A 1 107 ? 20.531 5.496 -6.543 1 94.44 107 TYR A O 1
ATOM 829 N N . GLY A 1 108 ? 22.047 3.9 -6.016 1 92.31 108 GLY A N 1
ATOM 830 C CA . GLY A 1 108 ? 22.578 4.652 -4.891 1 92.31 108 GLY A CA 1
ATOM 831 C C . GLY A 1 108 ? 23.109 6.02 -5.281 1 92.31 108 GLY A C 1
ATOM 832 O O . GLY A 1 108 ? 22.891 7.004 -4.57 1 92.31 108 GLY A O 1
ATOM 833 N N . HIS A 1 109 ? 23.734 6.016 -6.383 1 93.5 109 HIS A N 1
ATOM 834 C CA . HIS A 1 109 ? 24.25 7.262 -6.93 1 93.5 109 HIS A CA 1
ATOM 835 C C . HIS A 1 109 ? 23.125 8.258 -7.203 1 93.5 109 HIS A C 1
ATOM 837 O O . HIS A 1 109 ? 23.219 9.43 -6.832 1 93.5 109 HIS A O 1
ATOM 843 N N . MET A 1 110 ? 22.109 7.789 -7.781 1 96.06 110 MET A N 1
ATOM 844 C CA . MET A 1 110 ? 21 8.664 -8.164 1 96.06 110 MET A CA 1
ATOM 845 C C . MET A 1 110 ? 20.266 9.188 -6.934 1 96.06 110 MET A C 1
ATOM 847 O O . MET A 1 110 ? 19.828 10.336 -6.906 1 96.06 110 MET A O 1
ATOM 851 N N . ILE A 1 111 ? 20.078 8.359 -5.945 1 95.62 111 ILE A N 1
ATOM 852 C CA . ILE A 1 111 ? 19.375 8.797 -4.746 1 95.62 111 ILE A CA 1
ATOM 853 C C . ILE A 1 111 ? 20.203 9.836 -4.004 1 95.62 111 ILE A C 1
ATOM 855 O O . ILE A 1 111 ? 19.656 10.758 -3.391 1 95.62 111 ILE A O 1
ATOM 859 N N . CYS A 1 112 ? 21.531 9.711 -4.062 1 95.19 112 CYS A N 1
ATOM 860 C CA . CYS A 1 112 ? 22.406 10.711 -3.461 1 95.19 112 CYS A CA 1
ATOM 861 C C . CYS A 1 112 ? 22.234 12.07 -4.141 1 95.19 112 CYS A C 1
ATOM 863 O O . CYS A 1 112 ? 22.156 13.102 -3.469 1 95.19 112 CYS A O 1
ATOM 865 N N . TYR A 1 113 ? 22.156 11.992 -5.418 1 96.44 113 TYR A N 1
ATOM 866 C CA . TYR A 1 113 ? 21.953 13.234 -6.152 1 96.44 113 TYR A CA 1
ATOM 867 C C . TYR A 1 113 ? 20.578 13.828 -5.828 1 96.44 113 TYR A C 1
ATOM 869 O O . TYR A 1 113 ? 20.453 15.047 -5.684 1 96.44 113 TYR A O 1
ATOM 877 N N . TRP A 1 114 ? 19.562 12.984 -5.77 1 98.12 114 TRP A N 1
ATOM 878 C CA . TRP A 1 114 ? 18.234 13.469 -5.43 1 98.12 114 TRP A CA 1
ATOM 879 C C . TRP A 1 114 ? 18.219 14.078 -4.031 1 98.12 114 TRP A C 1
ATOM 881 O O . TRP A 1 114 ? 17.672 15.156 -3.826 1 98.12 114 TRP A O 1
ATOM 891 N N . ASP A 1 115 ? 18.797 13.422 -3.111 1 97.38 115 ASP A N 1
ATOM 892 C CA . ASP A 1 115 ? 18.844 13.922 -1.74 1 97.38 115 ASP A CA 1
ATOM 893 C C . ASP A 1 115 ? 19.656 15.211 -1.653 1 97.38 115 ASP A C 1
ATOM 895 O O . ASP A 1 115 ? 19.25 16.172 -1 1 97.38 115 ASP A O 1
ATOM 899 N N . GLY A 1 116 ? 20.75 15.219 -2.365 1 97.19 116 GLY A N 1
ATOM 900 C CA . GLY A 1 116 ? 21.656 16.359 -2.316 1 97.19 116 GLY A CA 1
ATOM 901 C C . GLY A 1 116 ? 21.141 17.562 -3.064 1 97.19 116 GLY A C 1
ATOM 902 O O . GLY A 1 116 ? 21.703 18.656 -2.953 1 97.19 116 GLY A O 1
ATOM 903 N N . SER A 1 117 ? 20.094 17.391 -3.789 1 97.19 117 SER A N 1
ATOM 904 C CA . SER A 1 117 ? 19.578 18.5 -4.555 1 97.19 117 SER A CA 1
ATOM 905 C C . SER A 1 117 ? 18.109 18.766 -4.23 1 97.19 117 SER A C 1
ATOM 907 O O . SER A 1 117 ? 17.781 19.609 -3.387 1 97.19 117 SER A O 1
ATOM 909 N N . ALA A 1 118 ? 17.25 17.828 -4.656 1 98.06 118 ALA A N 1
ATOM 910 C CA . ALA A 1 118 ? 15.82 18.031 -4.496 1 98.06 118 ALA A CA 1
ATOM 911 C C . ALA A 1 118 ? 15.43 18.078 -3.021 1 98.06 118 ALA A C 1
ATOM 913 O O . ALA A 1 118 ? 14.805 19.047 -2.564 1 98.06 118 ALA A O 1
ATOM 914 N N . HIS A 1 119 ? 15.805 17.078 -2.32 1 98.44 119 HIS A N 1
ATOM 915 C CA . HIS A 1 119 ? 15.484 17.078 -0.898 1 98.44 119 HIS A CA 1
ATOM 916 C C . HIS A 1 119 ? 16.141 18.25 -0.177 1 98.44 119 HIS A C 1
ATOM 918 O O . HIS A 1 119 ? 15.523 18.859 0.693 1 98.44 119 HIS A O 1
ATOM 924 N N . TYR A 1 120 ? 17.391 18.531 -0.522 1 98.19 120 TYR A N 1
ATOM 925 C CA . TYR A 1 120 ? 18.109 19.641 0.095 1 98.19 120 TYR A CA 1
ATOM 926 C C . TYR A 1 120 ? 17.328 20.938 -0.06 1 98.19 120 TYR A C 1
ATOM 928 O O . TYR A 1 120 ? 17.125 21.672 0.912 1 98.19 120 TYR A O 1
ATOM 936 N N . LEU A 1 121 ? 16.906 21.172 -1.298 1 97.94 121 LEU A N 1
ATOM 937 C CA . LEU A 1 121 ? 16.141 22.391 -1.561 1 97.94 121 LEU A CA 1
ATOM 938 C C . LEU A 1 121 ? 14.836 22.391 -0.754 1 97.94 121 LEU A C 1
ATOM 940 O O . LEU A 1 121 ? 14.438 23.422 -0.22 1 97.94 121 LEU A O 1
ATOM 944 N N . MET A 1 122 ? 14.164 21.297 -0.627 1 98.25 122 MET A N 1
ATOM 945 C CA . MET A 1 122 ? 12.93 21.188 0.145 1 98.25 122 MET A CA 1
ATOM 946 C C . MET A 1 122 ? 13.188 21.469 1.622 1 98.25 122 MET A C 1
ATOM 948 O O . MET A 1 122 ? 12.383 22.125 2.285 1 98.25 122 MET A O 1
ATOM 952 N N . TYR A 1 123 ? 14.328 20.938 2.111 1 97.94 123 TYR A N 1
ATOM 953 C CA . TYR A 1 123 ? 14.672 21.188 3.506 1 97.94 123 TYR A CA 1
ATOM 954 C C . TYR A 1 123 ? 14.867 22.688 3.754 1 97.94 123 TYR A C 1
ATOM 956 O O . TYR A 1 123 ? 14.359 23.219 4.738 1 97.94 123 TYR A O 1
ATOM 964 N N . LEU A 1 124 ? 15.57 23.328 2.869 1 96.69 124 LEU A N 1
ATOM 965 C CA . LEU A 1 124 ? 15.836 24.766 3.029 1 96.69 124 LEU A CA 1
ATOM 966 C C . LEU A 1 124 ? 14.539 25.562 2.99 1 96.69 124 LEU A C 1
ATOM 968 O O . LEU A 1 124 ? 14.344 26.484 3.789 1 96.69 124 LEU A O 1
ATOM 972 N N . VAL A 1 125 ? 13.648 25.188 2.1 1 97.19 125 VAL A N 1
ATOM 973 C CA . VAL A 1 125 ? 12.375 25.875 1.979 1 97.19 125 VAL A CA 1
ATOM 974 C C . VAL A 1 125 ? 11.547 25.656 3.24 1 97.19 125 VAL A C 1
ATOM 976 O O . VAL A 1 125 ? 10.938 26.594 3.764 1 97.19 125 VAL A O 1
ATOM 979 N N . MET A 1 126 ? 11.508 24.469 3.74 1 97.31 126 MET A N 1
ATOM 980 C CA . MET A 1 126 ? 10.711 24.156 4.922 1 97.31 126 MET A CA 1
ATOM 981 C C . MET A 1 126 ? 11.289 24.828 6.164 1 97.31 126 MET A C 1
ATOM 983 O O . MET A 1 126 ? 10.547 25.344 6.996 1 97.31 126 MET A O 1
ATOM 987 N N . VAL A 1 127 ? 12.617 24.844 6.258 1 96.25 127 VAL A N 1
ATOM 988 C CA . VAL A 1 127 ? 13.273 25.516 7.371 1 96.25 127 VAL A CA 1
ATOM 989 C C . VAL A 1 127 ? 12.953 27 7.336 1 96.25 127 VAL A C 1
ATOM 991 O O . VAL A 1 127 ? 12.641 27.609 8.367 1 96.25 127 VAL A O 1
ATOM 994 N N . ALA A 1 128 ? 13.031 27.594 6.172 1 95.31 128 ALA A N 1
ATOM 995 C CA . ALA A 1 128 ? 12.703 29 6.02 1 95.31 128 ALA A CA 1
ATOM 996 C C . ALA A 1 128 ? 11.242 29.266 6.375 1 95.31 128 ALA A C 1
ATOM 998 O O . ALA A 1 128 ? 10.93 30.234 7.074 1 95.31 128 ALA A O 1
ATOM 999 N N . ALA A 1 129 ? 10.359 28.391 5.906 1 95.75 129 ALA A N 1
ATOM 1000 C CA . ALA A 1 129 ? 8.938 28.547 6.203 1 95.75 129 ALA A CA 1
ATOM 1001 C C . ALA A 1 129 ? 8.68 28.453 7.703 1 95.75 129 ALA A C 1
ATOM 1003 O O . ALA A 1 129 ? 7.891 29.234 8.25 1 95.75 129 ALA A O 1
ATOM 1004 N N . ILE A 1 130 ? 9.289 27.547 8.359 1 95.06 130 ILE A N 1
ATOM 1005 C CA . ILE A 1 130 ? 9.125 27.375 9.805 1 95.06 130 ILE A CA 1
ATOM 1006 C C . ILE A 1 130 ? 9.641 28.625 10.523 1 95.06 130 ILE A C 1
ATOM 1008 O O . ILE A 1 130 ? 8.992 29.141 11.438 1 95.06 130 ILE A O 1
ATOM 1012 N N . ALA A 1 131 ? 10.781 29.141 10.117 1 91.69 131 ALA A N 1
ATOM 1013 C CA . ALA A 1 131 ? 11.383 30.328 10.727 1 91.69 131 ALA A CA 1
ATOM 1014 C C . ALA A 1 131 ? 10.492 31.547 10.539 1 91.69 131 ALA A C 1
ATOM 1016 O O . ALA A 1 131 ? 10.43 32.406 11.414 1 91.69 131 ALA A O 1
ATOM 1017 N N . TRP A 1 132 ? 9.805 31.594 9.445 1 92.31 132 TRP A N 1
ATOM 1018 C CA . TRP A 1 132 ? 8.961 32.719 9.133 1 92.31 132 TRP A CA 1
ATOM 1019 C C . TRP A 1 132 ? 7.527 32.5 9.602 1 92.31 132 TRP A C 1
ATOM 1021 O O . TRP A 1 132 ? 6.637 33.312 9.32 1 92.31 132 TRP A O 1
ATOM 1031 N N . GLU A 1 133 ? 7.227 31.375 10.234 1 91.56 133 GLU A N 1
ATOM 1032 C CA . GLU A 1 133 ? 5.91 31.016 10.75 1 91.56 133 GLU A CA 1
ATOM 1033 C C . GLU A 1 133 ? 4.879 30.938 9.625 1 91.56 133 GLU A C 1
ATOM 1035 O O . GLU A 1 133 ? 3.773 31.469 9.75 1 91.56 133 GLU A O 1
ATOM 1040 N N . GLU A 1 134 ? 5.406 30.484 8.57 1 92.56 134 GLU A N 1
ATOM 1041 C CA . GLU A 1 134 ? 4.531 30.25 7.43 1 92.56 134 GLU A CA 1
ATOM 1042 C C . GLU A 1 134 ? 4.223 28.766 7.277 1 92.56 134 GLU A C 1
ATOM 1044 O O . GLU A 1 134 ? 4.941 27.906 7.812 1 92.56 134 GLU A O 1
ATOM 1049 N N . SER A 1 135 ? 3.162 28.531 6.594 1 93.25 135 SER A N 1
ATOM 1050 C CA . SER A 1 135 ? 2.77 27.141 6.359 1 93.25 135 SER A CA 1
ATOM 1051 C C . SER A 1 135 ? 3.682 26.484 5.336 1 93.25 135 SER A C 1
ATOM 1053 O O . SER A 1 135 ? 4.082 27.109 4.352 1 93.25 135 SER A O 1
ATOM 1055 N N . TYR A 1 136 ? 4.082 25.266 5.578 1 95.62 136 TYR A N 1
ATOM 1056 C CA . TYR A 1 136 ? 4.875 24.484 4.641 1 95.62 136 TYR A CA 1
ATOM 1057 C C . TYR A 1 136 ? 4.223 23.125 4.371 1 95.62 136 TYR A C 1
ATOM 1059 O O . TYR A 1 136 ? 4.902 22.172 4.008 1 95.62 136 TYR A O 1
ATOM 1067 N N . ARG A 1 137 ? 2.965 23 4.574 1 96.12 137 ARG A N 1
ATOM 1068 C CA . ARG A 1 137 ? 2.242 21.734 4.477 1 96.12 137 ARG A CA 1
ATOM 1069 C C . ARG A 1 137 ? 2.342 21.156 3.068 1 96.12 137 ARG A C 1
ATOM 1071 O O . ARG A 1 137 ? 2.561 19.953 2.902 1 96.12 137 ARG A O 1
ATOM 1078 N N . THR A 1 138 ? 2.234 22 2.059 1 95.94 138 THR A N 1
ATOM 1079 C CA . THR A 1 138 ? 2.238 21.531 0.675 1 95.94 138 THR A CA 1
ATOM 1080 C C . THR A 1 138 ? 3.59 20.922 0.311 1 95.94 138 THR A C 1
ATOM 1082 O O . THR A 1 138 ? 3.658 19.797 -0.168 1 95.94 138 THR A O 1
ATOM 1085 N N . ILE A 1 139 ? 4.609 21.656 0.559 1 97.19 139 ILE A N 1
ATOM 1086 C CA . ILE A 1 139 ? 5.941 21.141 0.243 1 97.19 139 ILE A CA 1
ATOM 1087 C C . ILE A 1 139 ? 6.289 19.984 1.181 1 97.19 139 ILE A C 1
ATOM 1089 O O . ILE A 1 139 ? 6.98 19.047 0.786 1 97.19 139 ILE A O 1
ATOM 1093 N N . GLY A 1 140 ? 5.785 20.078 2.369 1 98 140 GLY A N 1
ATOM 1094 C CA . GLY A 1 140 ? 6.008 19.016 3.326 1 98 140 GLY A CA 1
ATOM 1095 C C . GLY A 1 140 ? 5.418 17.688 2.887 1 98 140 GLY A C 1
ATOM 1096 O O . GLY A 1 140 ? 6.078 16.641 2.975 1 98 140 GLY A O 1
ATOM 1097 N N . LEU A 1 141 ? 4.211 17.719 2.434 1 98.06 141 LEU A N 1
ATOM 1098 C CA . LEU A 1 141 ? 3.564 16.5 1.974 1 98.06 141 LEU A CA 1
ATOM 1099 C C . LEU A 1 141 ? 4.27 15.945 0.742 1 98.06 141 LEU A C 1
ATOM 1101 O O . LEU A 1 141 ? 4.414 14.727 0.602 1 98.06 141 LEU A O 1
ATOM 1105 N N . TYR A 1 142 ? 4.672 16.812 -0.144 1 98.56 142 TYR A N 1
ATOM 1106 C CA . TYR A 1 142 ? 5.461 16.406 -1.301 1 98.56 142 TYR A CA 1
ATOM 1107 C C . TYR A 1 142 ? 6.754 15.719 -0.868 1 98.56 142 TYR A C 1
ATOM 1109 O O . TYR A 1 142 ? 7.121 14.672 -1.402 1 98.56 142 TYR A O 1
ATOM 1117 N N . TRP A 1 143 ? 7.418 16.281 0.092 1 98.62 143 TRP A N 1
ATOM 1118 C CA . TRP A 1 143 ? 8.648 15.734 0.647 1 98.62 143 TRP A CA 1
ATOM 1119 C C . TRP A 1 143 ? 8.406 14.375 1.29 1 98.62 143 TRP A C 1
ATOM 1121 O O . TRP A 1 143 ? 9.195 13.445 1.118 1 98.62 143 TRP A O 1
ATOM 1131 N N . VAL A 1 144 ? 7.309 14.234 2.004 1 98.38 144 VAL A N 1
ATOM 1132 C CA . VAL A 1 144 ? 6.973 12.977 2.67 1 98.38 144 VAL A CA 1
ATOM 1133 C C . VAL A 1 144 ? 6.875 11.859 1.638 1 98.38 144 VAL A C 1
ATOM 1135 O O . VAL A 1 144 ? 7.438 10.773 1.827 1 98.38 144 VAL A O 1
ATOM 1138 N N . GLY A 1 145 ? 6.176 12.133 0.557 1 98.56 145 GLY A N 1
ATOM 1139 C CA . GLY A 1 145 ? 6.09 11.141 -0.509 1 98.56 145 GLY A CA 1
ATOM 1140 C C . GLY A 1 145 ? 7.441 10.758 -1.078 1 98.56 145 GLY A C 1
ATOM 1141 O O . GLY A 1 145 ? 7.719 9.578 -1.285 1 98.56 145 GLY A O 1
ATOM 1142 N N . SER A 1 146 ? 8.242 11.727 -1.283 1 98.56 146 SER A N 1
ATOM 1143 C CA . SER A 1 146 ? 9.555 11.523 -1.886 1 98.56 146 SER A CA 1
ATOM 1144 C C . SER A 1 146 ? 10.453 10.695 -0.975 1 98.56 146 SER A C 1
ATOM 1146 O O . SER A 1 146 ? 11.047 9.703 -1.411 1 98.56 146 SER A O 1
ATOM 1148 N N . ILE A 1 147 ? 10.516 11.023 0.268 1 98.12 147 ILE A N 1
ATOM 1149 C CA . ILE A 1 147 ? 11.445 10.383 1.188 1 98.12 147 ILE A CA 1
ATOM 1150 C C . ILE A 1 147 ? 10.953 8.977 1.52 1 98.12 147 ILE A C 1
ATOM 1152 O O . ILE A 1 147 ? 11.758 8.047 1.656 1 98.12 147 ILE A O 1
ATOM 1156 N N . ILE A 1 148 ? 9.672 8.805 1.619 1 97.75 148 ILE A N 1
ATOM 1157 C CA . ILE A 1 148 ? 9.125 7.488 1.935 1 97.75 148 ILE A CA 1
ATOM 1158 C C . ILE A 1 148 ? 9.359 6.535 0.763 1 97.75 148 ILE A C 1
ATOM 1160 O O . ILE A 1 148 ? 9.711 5.371 0.961 1 97.75 148 ILE A O 1
ATOM 1164 N N . MET A 1 149 ? 9.156 7.008 -0.43 1 98.12 149 MET A N 1
ATOM 1165 C CA . MET A 1 149 ? 9.438 6.188 -1.606 1 98.12 149 MET A CA 1
ATOM 1166 C C . MET A 1 149 ? 10.898 5.75 -1.633 1 98.12 149 MET A C 1
ATOM 1168 O O . MET A 1 149 ? 11.195 4.586 -1.905 1 98.12 149 MET A O 1
ATOM 1172 N N . SER A 1 150 ? 11.734 6.668 -1.297 1 97.19 150 SER A N 1
ATOM 1173 C CA . SER A 1 150 ? 13.156 6.352 -1.26 1 97.19 150 SER A CA 1
ATOM 1174 C C . SER A 1 150 ? 13.461 5.281 -0.214 1 97.19 150 SER A C 1
ATOM 1176 O O . SER A 1 150 ? 14.211 4.344 -0.479 1 97.19 150 SER A O 1
ATOM 1178 N N . ILE A 1 151 ? 12.852 5.375 0.897 1 95.56 151 ILE A N 1
ATOM 1179 C CA . ILE A 1 151 ? 13.086 4.453 2.002 1 95.56 151 ILE A CA 1
ATOM 1180 C C . ILE A 1 151 ? 12.562 3.066 1.643 1 95.56 151 ILE A C 1
ATOM 1182 O O . ILE A 1 151 ? 13.242 2.061 1.859 1 95.56 151 ILE A O 1
ATOM 1186 N N . VAL A 1 152 ? 11.43 2.988 1.037 1 96.5 152 VAL A N 1
ATOM 1187 C CA . VAL A 1 152 ? 10.742 1.736 0.726 1 96.5 152 VAL A CA 1
ATOM 1188 C C . VAL A 1 152 ? 11.57 0.931 -0.275 1 96.5 152 VAL A C 1
ATOM 1190 O O . VAL A 1 152 ? 11.578 -0.301 -0.232 1 96.5 152 VAL A O 1
ATOM 1193 N N . VAL A 1 153 ? 12.273 1.631 -1.116 1 96.69 153 VAL A N 1
ATOM 1194 C CA . VAL A 1 153 ? 13.039 0.94 -2.148 1 96.69 153 VAL A CA 1
ATOM 1195 C C . VAL A 1 153 ? 14.461 0.696 -1.661 1 96.69 153 VAL A C 1
ATOM 1197 O O . VAL A 1 153 ? 15 -0.406 -1.808 1 96.69 153 VAL A O 1
ATOM 1200 N N . PHE A 1 154 ? 15.016 1.644 -0.991 1 94.44 154 PHE A N 1
ATOM 1201 C CA . PHE A 1 154 ? 16.438 1.624 -0.646 1 94.44 154 PHE A CA 1
ATOM 1202 C C . PHE A 1 154 ? 16.703 0.609 0.456 1 94.44 154 PHE A C 1
ATOM 1204 O O . PHE A 1 154 ? 17.641 -0.183 0.358 1 94.44 154 PHE A O 1
ATOM 1211 N N . VAL A 1 155 ? 15.914 0.582 1.476 1 91.5 155 VAL A N 1
ATOM 1212 C CA . VAL A 1 155 ? 16.203 -0.224 2.656 1 91.5 155 VAL A CA 1
ATOM 1213 C C . VAL A 1 155 ? 16.062 -1.707 2.318 1 91.5 155 VAL A C 1
ATOM 1215 O O . VAL A 1 155 ? 17 -2.484 2.5 1 91.5 155 VAL A O 1
ATOM 1218 N N . PRO A 1 156 ? 14.914 -2.145 1.753 1 92 156 PRO A N 1
ATOM 1219 C CA . PRO A 1 156 ? 14.859 -3.557 1.37 1 92 156 PRO A CA 1
ATOM 1220 C C . PRO A 1 156 ? 15.836 -3.906 0.251 1 92 156 PRO A C 1
ATOM 1222 O O . PRO A 1 156 ? 16.359 -5.023 0.211 1 92 156 PRO A O 1
ATOM 1225 N N . GLY A 1 157 ? 16.047 -2.971 -0.624 1 91.69 157 GLY A N 1
ATOM 1226 C CA . GLY A 1 157 ? 16.984 -3.213 -1.701 1 91.69 157 GLY A CA 1
ATOM 1227 C C . GLY A 1 157 ? 18.391 -3.494 -1.207 1 91.69 157 GLY A C 1
ATOM 1228 O O . GLY A 1 157 ? 19.109 -4.312 -1.788 1 91.69 157 GLY A O 1
ATOM 1229 N N . ASN A 1 158 ? 18.766 -2.834 -0.135 1 89.56 158 ASN A N 1
ATOM 1230 C CA . ASN A 1 158 ? 20.094 -3.051 0.457 1 89.56 158 ASN A CA 1
ATOM 1231 C C . ASN A 1 158 ? 20.203 -4.445 1.067 1 89.56 158 ASN A C 1
ATOM 1233 O O . ASN A 1 158 ? 21.281 -5.039 1.06 1 89.56 158 ASN A O 1
ATOM 1237 N N . ILE A 1 159 ? 19.109 -4.949 1.54 1 87.75 159 ILE A N 1
ATOM 1238 C CA . ILE A 1 159 ? 19.125 -6.219 2.258 1 87.75 159 ILE A CA 1
ATOM 1239 C C . ILE A 1 159 ? 19.062 -7.375 1.264 1 87.75 159 ILE A C 1
ATOM 1241 O O . ILE A 1 159 ? 19.781 -8.375 1.418 1 87.75 159 ILE A O 1
ATOM 1245 N N . VAL A 1 160 ? 18.297 -7.238 0.237 1 89.31 160 VAL A N 1
ATOM 1246 C CA . VAL A 1 160 ? 18.016 -8.336 -0.687 1 89.31 160 VAL A CA 1
ATOM 1247 C C . VAL A 1 160 ? 19.047 -8.328 -1.819 1 89.31 160 VAL A C 1
ATOM 1249 O O . VAL A 1 160 ? 19.328 -9.367 -2.414 1 89.31 160 VAL A O 1
ATOM 1252 N N . GLY A 1 161 ? 19.594 -7.25 -2.061 1 82.62 161 GLY A N 1
ATOM 1253 C CA . GLY A 1 161 ? 20.484 -7.109 -3.203 1 82.62 161 GLY A CA 1
ATOM 1254 C C . GLY A 1 161 ? 21.859 -7.742 -2.98 1 82.62 161 GLY A C 1
ATOM 1255 O O . GLY A 1 161 ? 22.062 -8.422 -1.977 1 82.62 161 GLY A O 1
ATOM 1256 N N . LYS A 1 162 ? 22.688 -7.605 -3.922 1 77.62 162 LYS A N 1
ATOM 1257 C CA . LYS A 1 162 ? 24.016 -8.211 -3.996 1 77.62 162 LYS A CA 1
ATOM 1258 C C . LYS A 1 162 ? 24.828 -7.906 -2.744 1 77.62 162 LYS A C 1
ATOM 1260 O O . LYS A 1 162 ? 25.672 -8.711 -2.328 1 77.62 162 LYS A O 1
ATOM 1265 N N . TYR A 1 163 ? 24.484 -6.863 -2.06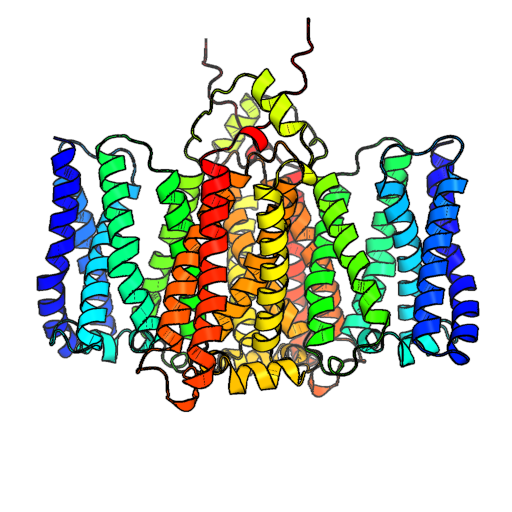2 1 69.75 163 TYR A N 1
ATOM 1266 C CA . TYR A 1 163 ? 25.281 -6.441 -0.92 1 69.75 163 TYR A CA 1
ATOM 1267 C C . TYR A 1 163 ? 24.625 -6.844 0.392 1 69.75 163 TYR A C 1
ATOM 1269 O O . TYR A 1 163 ? 25.047 -6.406 1.466 1 69.75 163 TYR A O 1
ATOM 1277 N N . GLY A 1 164 ? 23.547 -7.629 0.308 1 69 164 GLY A N 1
ATOM 1278 C CA . GLY A 1 164 ? 22.766 -7.996 1.475 1 69 1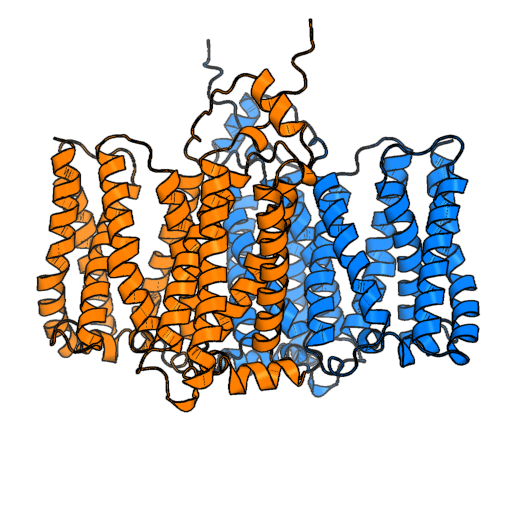64 GLY A CA 1
ATOM 1279 C C . GLY A 1 164 ? 23.531 -8.867 2.455 1 69 164 GLY A C 1
ATOM 1280 O O . GLY A 1 164 ? 23.234 -8.867 3.652 1 69 164 GLY A O 1
ATOM 1281 N N . THR A 1 165 ? 24.516 -9.523 2.029 1 66.94 165 THR A N 1
ATOM 1282 C CA . THR A 1 165 ? 25.234 -10.453 2.9 1 66.94 165 THR A CA 1
ATOM 1283 C C . THR A 1 165 ? 26.234 -9.703 3.783 1 66.94 165 THR A C 1
ATOM 1285 O O . THR A 1 165 ? 26.688 -10.234 4.797 1 66.94 165 THR A O 1
ATOM 1288 N N . ARG A 1 166 ? 26.406 -8.461 3.496 1 71.62 166 ARG A N 1
ATOM 1289 C CA . ARG A 1 166 ? 27.359 -7.684 4.285 1 71.62 166 ARG A CA 1
ATOM 1290 C C . ARG A 1 166 ? 26.656 -6.562 5.043 1 71.62 166 ARG A C 1
ATOM 1292 O O . ARG A 1 166 ? 26.609 -5.422 4.578 1 71.62 166 ARG A O 1
ATOM 1299 N N . ILE A 1 167 ? 26.062 -6.992 6.105 1 70.31 167 ILE A N 1
ATOM 1300 C CA . ILE A 1 167 ? 25.422 -5.926 6.863 1 70.31 167 ILE A CA 1
ATOM 1301 C C . ILE A 1 167 ? 26.469 -5.152 7.66 1 70.31 167 ILE A C 1
ATOM 1303 O O . ILE A 1 167 ? 27.094 -5.695 8.57 1 70.31 167 ILE A O 1
ATOM 1307 N N . CYS A 1 168 ? 26.734 -3.932 7.133 1 77.06 168 CYS A N 1
ATOM 1308 C CA . CYS A 1 168 ? 27.656 -3.027 7.797 1 77.06 168 CYS A CA 1
ATOM 1309 C C . CYS A 1 168 ? 26.969 -2.26 8.914 1 77.06 168 CYS A C 1
ATOM 1311 O O . CYS A 1 168 ? 25.75 -2.082 8.898 1 77.06 168 CYS A O 1
ATOM 1313 N N . PRO A 1 169 ? 27.719 -1.934 9.906 1 81.38 169 PRO A N 1
ATOM 1314 C CA . PRO A 1 169 ? 27.156 -1.184 11.023 1 81.38 169 PRO A CA 1
ATOM 1315 C C . PRO A 1 169 ? 26.422 0.079 10.586 1 81.38 169 PRO A C 1
ATOM 1317 O O . PRO A 1 169 ? 25.5 0.537 11.266 1 81.38 169 PRO A O 1
ATOM 1320 N N . ALA A 1 170 ? 26.766 0.55 9.5 1 81.5 170 ALA A N 1
ATOM 1321 C CA . ALA A 1 170 ? 26.141 1.765 8.984 1 81.5 170 ALA A CA 1
ATOM 1322 C C . ALA A 1 170 ? 24.656 1.524 8.664 1 81.5 170 ALA A C 1
ATOM 1324 O O . ALA A 1 170 ? 23.875 2.473 8.562 1 81.5 170 ALA A O 1
ATOM 1325 N N . PHE A 1 171 ? 24.328 0.284 8.609 1 80.62 171 PHE A N 1
ATOM 1326 C CA . PHE A 1 171 ? 22.938 -0.075 8.328 1 80.62 171 PHE A CA 1
ATOM 1327 C C . PHE A 1 171 ? 22.016 0.358 9.469 1 80.62 171 PHE A C 1
ATOM 1329 O O . PHE A 1 171 ? 20.859 0.681 9.25 1 80.62 171 PHE A O 1
ATOM 1336 N N . PHE A 1 172 ? 22.547 0.539 10.578 1 81.75 172 PHE A N 1
ATOM 1337 C CA . PHE A 1 172 ? 21.734 0.887 11.75 1 81.75 172 PHE A CA 1
ATOM 1338 C C . PHE A 1 172 ? 21.344 2.359 11.719 1 81.75 172 PHE A C 1
ATOM 1340 O O . PHE A 1 172 ? 20.406 2.771 12.391 1 81.75 172 PHE A O 1
ATOM 1347 N N . LEU A 1 173 ? 22.047 3.1 10.898 1 84.38 173 LEU A N 1
ATOM 1348 C CA . LEU A 1 173 ? 21.688 4.5 10.727 1 84.38 173 LEU A CA 1
ATOM 1349 C C . LEU A 1 173 ? 20.406 4.637 9.914 1 84.38 173 LEU A C 1
ATOM 1351 O O . LEU A 1 173 ? 19.766 5.695 9.906 1 84.38 173 LEU A O 1
ATOM 1355 N N . SER A 1 174 ? 19.984 3.52 9.281 1 86.06 174 SER A N 1
ATOM 1356 C CA . SER A 1 174 ? 18.75 3.541 8.508 1 86.06 174 SER A CA 1
ATOM 1357 C C . SER A 1 174 ? 17.531 3.602 9.422 1 86.06 174 SER A C 1
ATOM 1359 O O . SER A 1 174 ? 16.453 4.035 9 1 86.06 174 SER A O 1
ATOM 1361 N N . ILE A 1 175 ? 17.703 3.211 10.617 1 88.19 175 ILE A N 1
ATOM 1362 C CA . ILE A 1 175 ? 16.578 3.162 11.547 1 88.19 175 ILE A CA 1
ATOM 1363 C C . ILE A 1 175 ? 16.094 4.578 11.836 1 88.19 175 ILE A C 1
ATOM 1365 O O . ILE A 1 175 ? 14.93 4.906 11.586 1 88.19 175 ILE A O 1
ATOM 1369 N N . PRO A 1 176 ? 16.953 5.438 12.281 1 90.12 176 PRO A N 1
ATOM 1370 C CA . PRO A 1 176 ? 16.484 6.812 12.469 1 90.12 176 PRO A CA 1
ATOM 1371 C C . PRO A 1 176 ? 16.078 7.48 11.156 1 90.12 176 PRO A C 1
ATOM 1373 O O . PRO A 1 176 ? 15.18 8.32 11.141 1 90.12 176 PRO A O 1
ATOM 1376 N N . TYR A 1 177 ? 16.719 7.121 10.109 1 89.81 177 TYR A N 1
ATOM 1377 C CA . TYR A 1 177 ? 16.406 7.68 8.805 1 89.81 177 TYR A CA 1
ATOM 1378 C C . TYR A 1 177 ? 15.016 7.262 8.344 1 89.81 177 TYR A C 1
ATOM 1380 O O . TYR A 1 177 ? 14.414 7.918 7.488 1 89.81 177 TYR A O 1
ATOM 1388 N N . THR A 1 178 ? 14.508 6.207 8.883 1 93.5 178 THR A N 1
ATOM 1389 C CA . THR A 1 178 ? 13.172 5.738 8.555 1 93.5 178 THR A CA 1
ATOM 1390 C C . THR A 1 178 ? 12.148 6.285 9.547 1 93.5 178 THR A C 1
ATOM 1392 O O . THR A 1 178 ? 11.102 6.801 9.148 1 93.5 178 THR A O 1
ATOM 1395 N N . CYS A 1 179 ? 12.484 6.305 10.781 1 94.31 179 CYS A N 1
ATOM 1396 C CA . CYS A 1 179 ? 11.531 6.648 11.836 1 94.31 179 CYS A CA 1
ATOM 1397 C C . CYS A 1 179 ? 11.25 8.148 11.844 1 94.31 179 CYS A C 1
ATOM 1399 O O . CYS A 1 179 ? 10.102 8.562 12.023 1 94.31 179 CYS A O 1
ATOM 1401 N N . LEU A 1 180 ? 12.227 8.969 11.602 1 95.44 180 LEU A N 1
ATOM 1402 C CA . LEU A 1 180 ? 12.07 10.414 11.703 1 95.44 180 LEU A CA 1
ATOM 1403 C C . LEU A 1 180 ? 11.172 10.938 10.586 1 95.44 180 LEU A C 1
ATOM 1405 O O . LEU A 1 180 ? 10.234 11.695 10.844 1 95.44 180 LEU A O 1
ATOM 1409 N N . PRO A 1 181 ? 11.406 10.469 9.367 1 96.69 181 PRO A N 1
ATOM 1410 C CA . PRO A 1 181 ? 10.508 10.938 8.32 1 96.69 181 PRO A CA 1
ATOM 1411 C C . PRO A 1 181 ? 9.062 10.477 8.523 1 96.69 181 PRO A C 1
ATOM 1413 O O . PRO A 1 181 ? 8.125 11.211 8.211 1 96.69 181 PRO A O 1
ATOM 1416 N N . VAL A 1 182 ? 8.883 9.32 9.047 1 96.5 182 VAL A N 1
ATOM 1417 C CA . VAL A 1 182 ? 7.539 8.82 9.328 1 96.5 182 VAL A CA 1
ATOM 1418 C C . VAL A 1 182 ? 6.875 9.695 10.391 1 96.5 182 VAL A C 1
ATOM 1420 O O . VAL A 1 182 ? 5.73 10.125 10.219 1 96.5 182 VAL A O 1
ATOM 1423 N N . TRP A 1 183 ? 7.605 9.977 11.398 1 96.44 183 TRP A N 1
ATOM 1424 C CA . TRP A 1 183 ? 7.113 10.867 12.445 1 96.44 183 TRP A CA 1
ATOM 1425 C C . TRP A 1 183 ? 6.801 12.25 11.875 1 96.44 183 TRP A C 1
ATOM 1427 O O . TRP A 1 183 ? 5.746 12.82 12.164 1 96.44 183 TRP A O 1
ATOM 1437 N N . ALA A 1 184 ? 7.727 12.742 11.078 1 97.31 184 ALA A N 1
ATOM 1438 C CA . ALA A 1 184 ? 7.527 14.039 10.43 1 97.31 184 ALA A CA 1
ATOM 1439 C C . ALA A 1 184 ? 6.293 14.016 9.539 1 97.31 184 ALA A C 1
ATOM 1441 O O . ALA A 1 184 ? 5.547 15 9.469 1 97.31 184 ALA A O 1
ATOM 1442 N N . GLY A 1 185 ? 6.121 12.906 8.875 1 97.06 185 GLY A N 1
ATOM 1443 C CA . GLY A 1 185 ? 4.957 12.781 8.008 1 97.06 185 GLY A CA 1
ATOM 1444 C C . GLY A 1 185 ? 3.643 12.922 8.758 1 97.06 185 GLY A C 1
ATOM 1445 O O . GLY A 1 185 ? 2.73 13.609 8.289 1 97.06 185 GLY A O 1
ATOM 1446 N N . PHE A 1 186 ? 3.518 12.352 9.922 1 95.44 186 PHE A N 1
ATOM 1447 C CA . PHE A 1 186 ? 2.301 12.453 10.719 1 95.44 186 PHE A CA 1
ATOM 1448 C C . PHE A 1 186 ? 2.104 13.883 11.219 1 95.44 186 PHE A C 1
ATOM 1450 O O . PHE A 1 186 ? 0.98 14.391 11.234 1 95.44 186 PHE A O 1
ATOM 1457 N N . ARG A 1 187 ? 3.154 14.508 11.562 1 95.19 187 ARG A N 1
ATOM 1458 C CA . ARG A 1 187 ? 3.068 15.883 12.055 1 95.19 187 ARG A CA 1
ATOM 1459 C C . ARG A 1 187 ? 2.621 16.828 10.945 1 95.19 187 ARG A C 1
ATOM 1461 O O . ARG A 1 187 ? 1.791 17.719 11.172 1 95.19 187 ARG A O 1
ATOM 1468 N N . ILE A 1 188 ? 3.197 16.625 9.812 1 96.62 188 ILE A N 1
ATOM 1469 C CA . ILE A 1 188 ? 2.861 17.484 8.672 1 96.62 188 ILE A CA 1
ATOM 1470 C C . ILE A 1 188 ? 1.404 17.266 8.273 1 96.62 188 ILE A C 1
ATOM 1472 O O . ILE A 1 188 ? 0.669 18.219 8.031 1 96.62 188 ILE A O 1
ATOM 1476 N N . TYR A 1 189 ? 0.99 16.047 8.266 1 92.81 189 TYR A N 1
ATOM 1477 C CA . TYR A 1 189 ? -0.368 15.703 7.859 1 92.81 189 TYR A CA 1
ATOM 1478 C C . TYR A 1 189 ? -1.391 16.297 8.82 1 92.81 189 TYR A C 1
ATOM 1480 O O . TYR A 1 189 ? -2.512 16.625 8.422 1 92.81 189 TYR A O 1
ATOM 1488 N N . ASN A 1 190 ? -1.013 16.5 10.047 1 91.44 190 ASN A N 1
ATOM 1489 C CA . ASN A 1 190 ? -1.925 17 11.07 1 91.44 190 ASN A CA 1
ATOM 1490 C C . ASN A 1 190 ? -1.955 18.531 11.094 1 91.44 190 ASN A C 1
ATOM 1492 O O . ASN A 1 190 ? -2.734 19.125 11.844 1 91.44 190 ASN A O 1
ATOM 1496 N N . GLN A 1 191 ? -1.168 19.141 10.289 1 91.81 191 GLN A N 1
ATOM 1497 C CA . GLN A 1 191 ? -1.259 20.594 10.156 1 91.81 191 GLN A CA 1
ATOM 1498 C C . GLN A 1 191 ? -2.557 21 9.461 1 91.81 191 GLN A C 1
ATOM 1500 O O . GLN A 1 191 ? -3.082 20.266 8.633 1 91.81 191 GLN A O 1
ATOM 1505 N N . PRO A 1 192 ? -3.146 22.109 9.891 1 87.81 192 PRO A N 1
ATOM 1506 C CA . PRO A 1 192 ? -4.395 22.578 9.266 1 87.81 192 PRO A CA 1
ATOM 1507 C C . PRO A 1 192 ? -4.254 22.797 7.762 1 87.81 192 PRO A C 1
ATOM 1509 O O . PRO A 1 192 ? -3.211 23.25 7.293 1 87.81 192 PRO A O 1
ATOM 1512 N N . SER A 1 193 ? -5.273 22.406 7.105 1 84.19 193 SER A N 1
ATOM 1513 C CA . SER A 1 193 ? -5.285 22.547 5.656 1 84.19 193 SER A CA 1
ATOM 1514 C C . SER A 1 193 ? -5.656 23.984 5.254 1 84.19 193 SER A C 1
ATOM 1516 O O . SER A 1 193 ? -6.258 24.719 6.035 1 84.19 193 SER A O 1
ATOM 1518 N N . GLU A 1 194 ? -5.133 24.359 4.133 1 75.62 194 GLU A N 1
ATOM 1519 C CA . GLU A 1 194 ? -5.496 25.688 3.631 1 75.62 194 GLU A CA 1
ATOM 1520 C C . GLU A 1 194 ? -6.996 25.797 3.385 1 75.62 194 GLU A C 1
ATOM 1522 O O . GLU A 1 194 ? -7.613 24.859 2.857 1 75.62 194 GLU A O 1
ATOM 1527 N N . ASN A 1 195 ? -7.617 26.688 4.078 1 68.88 195 ASN A N 1
ATOM 1528 C CA . ASN A 1 195 ? -9.055 26.922 3.934 1 68.88 195 ASN A CA 1
ATOM 1529 C C . ASN A 1 195 ? -9.367 27.672 2.648 1 68.88 195 ASN A C 1
ATOM 1531 O O . ASN A 1 195 ? -8.906 28.812 2.461 1 68.88 195 ASN A O 1
ATOM 1535 N N . TYR A 1 196 ? -9.859 26.844 1.74 1 71.38 196 TYR A N 1
ATOM 1536 C CA . TYR A 1 196 ? -10.336 27.531 0.544 1 71.38 196 TYR A CA 1
ATOM 1537 C C . TYR A 1 196 ? -11.758 28.047 0.741 1 71.38 196 TYR A C 1
ATOM 1539 O O . TYR A 1 196 ? -12.633 27.297 1.193 1 71.38 196 TYR A O 1
ATOM 1547 N N . ASN A 1 197 ? -11.867 29.297 0.797 1 80.06 197 ASN A N 1
ATOM 1548 C CA . ASN A 1 197 ? -13.203 29.875 0.917 1 80.06 197 ASN A CA 1
ATOM 1549 C C . ASN A 1 197 ? -13.82 30.141 -0.451 1 80.06 197 ASN A C 1
ATOM 1551 O O . ASN A 1 197 ? -13.562 31.188 -1.054 1 80.06 197 ASN A O 1
ATOM 1555 N N . TYR A 1 198 ? -14.5 29.156 -0.967 1 86 198 TYR A N 1
ATOM 1556 C CA . TYR A 1 198 ? -15.242 29.328 -2.211 1 86 198 TYR A CA 1
ATOM 1557 C C . TYR A 1 198 ? -16.734 29.453 -1.939 1 86 198 TYR A C 1
ATOM 1559 O O . TYR A 1 198 ? -17.266 28.797 -1.044 1 86 198 TYR A O 1
ATOM 1567 N N . PRO A 1 199 ? -17.375 30.297 -2.717 1 89.88 199 PRO A N 1
ATOM 1568 C CA . PRO A 1 199 ? -18.828 30.359 -2.588 1 89.88 199 PRO A CA 1
ATOM 1569 C C . PRO A 1 199 ? -19.516 29.031 -2.928 1 89.88 199 PRO A C 1
ATOM 1571 O O . PRO A 1 199 ? -19.062 28.328 -3.832 1 89.88 199 PRO A O 1
ATOM 1574 N N . SER A 1 200 ? -20.531 28.766 -2.279 1 89.81 200 SER A N 1
ATOM 1575 C CA . SER A 1 200 ? -21.266 27.5 -2.416 1 89.81 200 SER A CA 1
ATOM 1576 C C . SER A 1 200 ? -21.797 27.328 -3.834 1 89.81 200 SER A C 1
ATOM 1578 O O . SER A 1 200 ? -21.828 26.203 -4.348 1 89.81 200 SER A O 1
ATOM 1580 N N . LYS A 1 201 ? -22.172 28.375 -4.422 1 90.88 201 LYS A N 1
ATOM 1581 C CA . LYS A 1 201 ? -22.734 28.297 -5.77 1 90.88 201 LYS A CA 1
ATOM 1582 C C . LYS A 1 201 ? -21.688 27.797 -6.77 1 90.88 201 LYS A C 1
ATOM 1584 O O . LYS A 1 201 ? -22 27 -7.652 1 90.88 201 LYS A O 1
ATOM 1589 N N . VAL A 1 202 ? -20.531 28.297 -6.59 1 91.12 202 VAL A N 1
ATOM 1590 C CA . VAL A 1 202 ? -19.453 27.922 -7.484 1 91.12 202 VAL A CA 1
ATOM 1591 C C . VAL A 1 202 ? -19.125 26.438 -7.305 1 91.12 202 VAL A C 1
ATOM 1593 O O . VAL A 1 202 ? -18.922 25.719 -8.289 1 91.12 202 VAL A O 1
ATOM 1596 N N . ILE A 1 203 ? -19.062 25.984 -6.121 1 92.5 203 ILE A N 1
ATOM 1597 C CA . ILE A 1 203 ? -18.781 24.594 -5.801 1 92.5 203 ILE A CA 1
ATOM 1598 C C . ILE A 1 203 ? -19.859 23.688 -6.391 1 92.5 203 ILE A C 1
ATOM 1600 O O . ILE A 1 203 ? -19.547 22.672 -7.02 1 92.5 203 ILE A O 1
ATOM 1604 N N . GLN A 1 204 ? -21.047 24.094 -6.238 1 93.06 204 GLN A N 1
ATOM 1605 C CA . GLN A 1 204 ? -22.156 23.297 -6.742 1 93.06 204 GLN A CA 1
ATOM 1606 C C . GLN A 1 204 ? -22.141 23.219 -8.266 1 93.06 204 GLN A C 1
ATOM 1608 O O . GLN A 1 204 ? -22.438 22.172 -8.844 1 93.06 204 GLN A O 1
ATOM 1613 N N . GLU A 1 205 ? -21.797 24.266 -8.867 1 93.12 205 GLU A N 1
ATOM 1614 C CA . GLU A 1 205 ? -21.766 24.312 -10.328 1 93.12 205 GLU A CA 1
ATOM 1615 C C . GLU A 1 205 ? -20.688 23.391 -10.875 1 93.12 205 GLU A C 1
ATOM 1617 O O . GLU A 1 205 ? -20.922 22.656 -11.844 1 93.12 205 GLU A O 1
ATOM 1622 N N . VAL A 1 206 ? -19.547 23.453 -10.258 1 93.56 206 VAL A N 1
ATOM 1623 C CA . VAL A 1 206 ? -18.422 22.625 -10.719 1 93.56 206 VAL A CA 1
ATOM 1624 C C . VAL A 1 206 ? -18.719 21.156 -10.438 1 93.56 206 VAL A C 1
ATOM 1626 O O . VAL A 1 206 ? -18.422 20.297 -11.266 1 93.56 206 VAL A O 1
ATOM 1629 N N . GLN A 1 207 ? -19.297 20.844 -9.344 1 94.94 207 GLN A N 1
ATOM 1630 C CA . GLN A 1 207 ? -19.547 19.469 -8.922 1 94.94 207 GLN A CA 1
ATOM 1631 C C . GLN A 1 207 ? -20.703 18.859 -9.695 1 94.94 207 GLN A C 1
ATOM 1633 O O . GLN A 1 207 ? -20.891 17.641 -9.703 1 94.94 207 GLN A O 1
ATOM 1638 N N . ALA A 1 208 ? -21.5 19.734 -10.281 1 94.31 208 ALA A N 1
ATOM 1639 C CA . ALA A 1 208 ? -22.625 19.266 -11.078 1 94.31 208 ALA A CA 1
ATOM 1640 C C . ALA A 1 208 ? -22.156 18.781 -12.445 1 94.31 208 ALA A C 1
ATOM 1642 O O . ALA A 1 208 ? -22.906 18.078 -13.141 1 94.31 208 ALA A O 1
ATOM 1643 N N . LYS A 1 209 ? -20.984 19.141 -12.828 1 94.12 209 LYS A N 1
ATOM 1644 C CA . LYS A 1 209 ? -20.469 18.75 -14.141 1 94.12 209 LYS A CA 1
ATOM 1645 C C . LYS A 1 209 ? -20.031 17.297 -14.156 1 94.12 209 LYS A C 1
ATOM 1647 O O . LYS A 1 209 ? -19.312 16.844 -13.273 1 94.12 209 LYS A O 1
ATOM 1652 N N . ASP A 1 210 ? -20.438 16.656 -15.172 1 93.38 210 ASP A N 1
ATOM 1653 C CA . ASP A 1 210 ? -20 15.281 -15.352 1 93.38 210 ASP A CA 1
ATOM 1654 C C . ASP A 1 210 ? -18.578 15.211 -15.898 1 93.38 210 ASP A C 1
ATOM 1656 O O . ASP A 1 210 ? -18.031 16.234 -16.312 1 93.38 210 ASP A O 1
ATOM 1660 N N . LEU A 1 211 ? -18.016 14.016 -15.938 1 95.19 211 LEU A N 1
ATOM 1661 C CA . LEU A 1 211 ? -16.625 13.82 -16.359 1 95.19 211 LEU A CA 1
ATOM 1662 C C . LEU A 1 211 ? -16.453 14.227 -17.812 1 95.19 211 LEU A C 1
ATOM 1664 O O . LEU A 1 211 ? -15.398 14.75 -18.188 1 95.19 211 LEU A O 1
ATOM 1668 N N . LEU A 1 212 ? -17.469 14.016 -18.656 1 95.56 212 LEU A N 1
ATOM 1669 C CA . LEU A 1 212 ? -17.391 14.336 -20.078 1 95.56 212 LEU A CA 1
ATOM 1670 C C . LEU A 1 212 ? -17.328 15.844 -20.297 1 95.56 212 LEU A C 1
ATOM 1672 O O . LEU A 1 212 ? -16.859 16.312 -21.328 1 95.56 212 LEU A O 1
ATOM 1676 N N . ARG A 1 213 ? -17.812 16.625 -19.344 1 96.12 213 ARG A N 1
ATOM 1677 C CA . ARG A 1 213 ? -17.812 18.078 -19.422 1 96.12 213 ARG A CA 1
ATOM 1678 C C . ARG A 1 213 ? -16.562 18.672 -18.781 1 96.12 213 ARG A C 1
ATOM 1680 O O . ARG A 1 213 ? -16.406 19.891 -18.703 1 96.12 213 ARG A O 1
ATOM 1687 N N . ARG A 1 214 ? -15.734 17.875 -18.297 1 96.38 214 ARG A N 1
ATOM 1688 C CA . ARG A 1 214 ? -14.43 18.25 -17.75 1 96.38 214 ARG A CA 1
ATOM 1689 C C . ARG A 1 214 ? -13.297 17.578 -18.531 1 96.38 214 ARG A C 1
ATOM 1691 O O . ARG A 1 214 ? -12.703 16.609 -18.062 1 96.38 214 ARG A O 1
ATOM 1698 N N . PRO A 1 215 ? -12.953 18.094 -19.609 1 95.88 215 PRO A N 1
ATOM 1699 C CA . PRO A 1 215 ? -12.023 17.438 -20.531 1 95.88 215 PRO A CA 1
ATOM 1700 C C . PRO A 1 215 ? -10.656 17.188 -19.891 1 95.88 215 PRO A C 1
ATOM 1702 O O . PRO A 1 215 ? -10.031 16.156 -20.156 1 95.88 215 PRO A O 1
ATOM 1705 N N . PHE A 1 216 ? -10.164 18.125 -19.172 1 96.5 216 PHE A N 1
ATOM 1706 C CA . PHE A 1 216 ? -8.875 17.922 -18.531 1 96.5 216 PHE A CA 1
ATOM 1707 C C . PHE A 1 216 ? -8.93 16.719 -17.594 1 96.5 216 PHE A C 1
ATOM 1709 O O . PHE A 1 216 ? -8.008 15.906 -17.562 1 96.5 216 PHE A O 1
ATOM 1716 N N . ASP A 1 217 ? -9.969 16.641 -16.781 1 97.62 217 ASP A N 1
ATOM 1717 C CA . ASP A 1 217 ? -10.141 15.5 -15.883 1 97.62 217 ASP A CA 1
ATOM 1718 C C . ASP A 1 217 ? -10.289 14.203 -16.672 1 97.62 217 ASP A C 1
ATOM 1720 O O . ASP A 1 217 ? -9.812 13.148 -16.25 1 97.62 217 ASP A O 1
ATOM 1724 N N . LEU A 1 218 ? -10.93 14.297 -17.812 1 97.81 218 LEU A N 1
ATOM 1725 C CA . LEU A 1 218 ? -11.102 13.125 -18.641 1 97.81 218 LEU A CA 1
ATOM 1726 C C . LEU A 1 218 ? -9.758 12.609 -19.141 1 97.81 218 LEU A C 1
ATOM 1728 O O . LEU A 1 218 ? -9.508 11.398 -19.125 1 97.81 218 LEU A O 1
ATOM 1732 N N . ILE A 1 219 ? -8.93 13.492 -19.578 1 98.06 219 ILE A N 1
ATOM 1733 C CA . ILE A 1 219 ? -7.598 13.109 -20.031 1 98.06 219 ILE A CA 1
ATOM 1734 C C . ILE A 1 219 ? -6.809 12.5 -18.875 1 98.06 219 ILE A C 1
ATOM 1736 O O . ILE A 1 219 ? -6.098 11.508 -19.062 1 98.06 219 ILE A O 1
ATOM 1740 N N . LEU A 1 220 ? -6.938 13.078 -17.719 1 98.19 220 LEU A N 1
ATOM 1741 C CA . LEU A 1 220 ? -6.25 12.547 -16.547 1 98.19 220 LEU A CA 1
ATOM 1742 C C . LEU A 1 220 ? -6.734 11.133 -16.219 1 98.19 220 LEU A C 1
ATOM 1744 O O . LEU A 1 220 ? -5.934 10.266 -15.883 1 98.19 220 LEU A O 1
ATOM 1748 N N . VAL A 1 221 ? -8.016 10.93 -16.344 1 98.12 221 VAL A N 1
ATOM 1749 C CA . VAL A 1 221 ? -8.586 9.609 -16.094 1 98.12 221 VAL A CA 1
ATOM 1750 C C . VAL A 1 221 ? -8.016 8.594 -17.078 1 98.12 221 VAL A C 1
ATOM 1752 O O . VAL A 1 221 ? -7.617 7.496 -16.688 1 98.12 221 VAL A O 1
ATOM 1755 N N . LEU A 1 222 ? -7.938 8.977 -18.312 1 98.06 222 LEU A N 1
ATOM 1756 C CA . LEU A 1 222 ? -7.387 8.094 -19.328 1 98.06 222 LEU A CA 1
ATOM 1757 C C . LEU A 1 222 ? -5.918 7.789 -19.047 1 98.06 222 LEU A C 1
ATOM 1759 O O . LEU A 1 222 ? -5.484 6.641 -19.156 1 98.06 222 LEU A O 1
ATOM 1763 N N . CYS A 1 223 ? -5.176 8.766 -18.688 1 98.25 223 CYS A N 1
ATOM 1764 C CA . CYS A 1 223 ? -3.764 8.594 -18.375 1 98.25 223 CYS A CA 1
ATOM 1765 C C . CYS A 1 223 ? -3.588 7.711 -17.141 1 98.25 223 CYS A C 1
ATOM 1767 O O . CYS A 1 223 ? -2.662 6.898 -17.094 1 98.25 223 CYS A O 1
ATOM 1769 N N . LEU A 1 224 ? -4.465 7.875 -16.188 1 98.31 224 LEU A N 1
ATOM 1770 C CA . LEU A 1 224 ? -4.398 7.055 -14.984 1 98.31 224 LEU A CA 1
ATOM 1771 C C . LEU A 1 224 ? -4.672 5.59 -15.305 1 98.31 224 LEU A C 1
ATOM 1773 O O . LEU A 1 224 ? -4.043 4.695 -14.734 1 98.31 224 LEU A O 1
ATOM 1777 N N . LEU A 1 225 ? -5.59 5.363 -16.156 1 97.75 225 LEU A N 1
ATOM 1778 C CA . LEU A 1 225 ? -5.883 3.994 -16.578 1 97.75 225 LEU A CA 1
ATOM 1779 C C . LEU A 1 225 ? -4.688 3.373 -17.281 1 97.75 225 LEU A C 1
ATOM 1781 O O . LEU A 1 225 ? -4.328 2.225 -17.016 1 97.75 225 LEU A O 1
ATOM 1785 N N . LEU A 1 226 ? -4.07 4.117 -18.125 1 97.94 226 LEU A N 1
ATOM 1786 C CA . LEU A 1 226 ? -2.879 3.639 -18.812 1 97.94 226 LEU A CA 1
ATOM 1787 C C . LEU A 1 226 ? -1.736 3.398 -17.828 1 97.94 226 LEU A C 1
ATOM 1789 O O . LEU A 1 226 ? -1.02 2.402 -17.938 1 97.94 226 LEU A O 1
ATOM 1793 N N . ALA A 1 227 ? -1.595 4.312 -16.891 1 98.38 227 ALA A N 1
ATOM 1794 C CA . ALA A 1 227 ? -0.559 4.168 -15.867 1 98.38 227 ALA A CA 1
ATOM 1795 C C . ALA A 1 227 ? -0.793 2.922 -15.023 1 98.38 227 ALA A C 1
ATOM 1797 O O . ALA A 1 227 ? 0.16 2.258 -14.609 1 98.38 227 ALA A O 1
ATOM 1798 N N . THR A 1 228 ? -2.043 2.631 -14.773 1 97.94 228 THR A N 1
ATOM 1799 C CA . THR A 1 228 ? -2.379 1.428 -14.023 1 97.94 228 THR A CA 1
ATOM 1800 C C . THR A 1 228 ? -1.909 0.178 -14.758 1 97.94 228 THR A C 1
ATOM 1802 O O . THR A 1 228 ? -1.26 -0.69 -14.172 1 97.94 228 THR A O 1
ATOM 1805 N N . GLY A 1 229 ? -2.211 0.108 -16.047 1 96.94 229 GLY A N 1
ATOM 1806 C CA . GLY A 1 229 ? -1.743 -1.009 -16.844 1 96.94 229 GLY A CA 1
ATOM 1807 C C . GLY A 1 229 ? -0.231 -1.111 -16.906 1 96.94 229 GLY A C 1
ATOM 1808 O O . GLY A 1 229 ? 0.326 -2.209 -16.828 1 96.94 229 GLY A O 1
ATOM 1809 N N . PHE A 1 230 ? 0.396 0.011 -16.969 1 97.81 230 PHE A N 1
ATOM 1810 C CA . PHE A 1 230 ? 1.85 0.089 -17.047 1 97.81 230 PHE A CA 1
ATOM 1811 C C . PHE A 1 230 ? 2.488 -0.432 -15.758 1 97.81 230 PHE A C 1
ATOM 1813 O O . PHE A 1 230 ? 3.447 -1.205 -15.805 1 97.81 230 PHE A O 1
ATOM 1820 N N . CYS A 1 231 ? 1.921 -0.059 -14.648 1 97.94 231 CYS A N 1
ATOM 1821 C CA . CYS A 1 231 ? 2.457 -0.478 -13.359 1 97.94 231 CYS A CA 1
ATOM 1822 C C . CYS A 1 231 ? 2.189 -1.958 -13.109 1 97.94 231 CYS A C 1
ATOM 1824 O O . CYS A 1 231 ? 3.049 -2.668 -12.586 1 97.94 231 CYS A O 1
ATOM 1826 N N . VAL A 1 232 ? 1.01 -2.42 -13.5 1 96.69 232 VAL A N 1
ATOM 1827 C CA . VAL A 1 232 ? 0.681 -3.832 -13.336 1 96.69 232 VAL A CA 1
ATOM 1828 C C . VAL A 1 232 ? 1.609 -4.684 -14.195 1 96.69 232 VAL A C 1
ATOM 1830 O O . VAL A 1 232 ? 2.16 -5.684 -13.727 1 96.69 232 VAL A O 1
ATOM 1833 N N . PHE A 1 233 ? 1.845 -4.254 -15.391 1 96.81 233 PHE A N 1
ATOM 1834 C CA . PHE A 1 233 ? 2.693 -4.969 -16.344 1 96.81 233 PHE A CA 1
ATOM 1835 C C . PHE A 1 233 ? 4.113 -5.094 -15.805 1 96.81 233 PHE A C 1
ATOM 1837 O O . PHE A 1 233 ? 4.672 -6.191 -15.766 1 96.81 233 PHE A O 1
ATOM 1844 N N . ARG A 1 234 ? 4.676 -4.02 -15.359 1 97.56 234 ARG A N 1
ATOM 1845 C CA . ARG A 1 234 ? 6.039 -4.035 -14.828 1 97.56 234 ARG A CA 1
ATOM 1846 C C . ARG A 1 234 ? 6.102 -4.785 -13.508 1 97.56 234 ARG A C 1
ATOM 1848 O O . ARG A 1 234 ? 7.113 -5.418 -13.188 1 97.56 234 ARG A O 1
ATOM 1855 N N . GLY A 1 235 ? 5.031 -4.656 -12.75 1 97.25 235 GLY A N 1
ATOM 1856 C CA . GLY A 1 235 ? 4.965 -5.43 -11.523 1 97.25 235 GLY A CA 1
ATOM 1857 C C . GLY A 1 235 ? 4.984 -6.93 -11.758 1 97.25 235 GLY A C 1
ATOM 1858 O O . GLY A 1 235 ? 5.629 -7.672 -11.016 1 97.25 235 GLY A O 1
ATOM 1859 N N . LEU A 1 236 ? 4.281 -7.367 -12.789 1 95.31 236 LEU A N 1
ATOM 1860 C CA . LEU A 1 236 ? 4.285 -8.781 -13.141 1 95.31 236 LEU A CA 1
ATOM 1861 C C . LEU A 1 236 ? 5.676 -9.234 -13.562 1 95.31 236 LEU A C 1
ATOM 1863 O O . LEU A 1 236 ? 6.094 -10.352 -13.258 1 95.31 236 LEU A O 1
ATOM 1867 N N . ILE A 1 237 ? 6.371 -8.367 -14.242 1 96.25 237 ILE A N 1
ATOM 1868 C CA . ILE A 1 237 ? 7.746 -8.656 -14.633 1 96.25 237 ILE A CA 1
ATOM 1869 C C . ILE A 1 237 ? 8.609 -8.844 -13.391 1 96.25 237 ILE A C 1
ATOM 1871 O O . ILE A 1 237 ? 9.398 -9.789 -13.312 1 96.25 237 ILE A O 1
ATOM 1875 N N . ALA A 1 238 ? 8.414 -7.941 -12.414 1 96.25 238 ALA A N 1
ATOM 1876 C CA . ALA A 1 238 ? 9.18 -8.016 -11.172 1 96.25 238 ALA A CA 1
ATOM 1877 C C . ALA A 1 238 ? 8.867 -9.305 -10.406 1 96.25 238 ALA A C 1
ATOM 1879 O O . ALA A 1 238 ? 9.688 -9.781 -9.625 1 96.25 238 ALA A O 1
ATOM 1880 N N . LEU A 1 239 ? 7.688 -9.891 -10.656 1 94.69 239 LEU A N 1
ATOM 1881 C CA . LEU A 1 239 ? 7.277 -11.141 -10.016 1 94.69 239 LEU A CA 1
ATOM 1882 C C . LEU A 1 239 ? 7.652 -12.344 -10.875 1 94.69 239 LEU A C 1
ATOM 1884 O O . LEU A 1 239 ? 7.18 -13.453 -10.633 1 94.69 239 LEU A O 1
ATOM 1888 N N . ASP A 1 240 ? 8.422 -12.148 -11.914 1 91.56 240 ASP A N 1
ATOM 1889 C CA . ASP A 1 240 ? 8.977 -13.18 -12.781 1 91.56 240 ASP A CA 1
ATOM 1890 C C . ASP A 1 240 ? 7.879 -13.883 -13.57 1 91.56 240 ASP A C 1
ATOM 1892 O O . ASP A 1 240 ? 7.859 -15.109 -13.664 1 91.56 240 ASP A O 1
ATOM 1896 N N . CYS A 1 241 ? 6.969 -13.094 -14.047 1 91.31 241 CYS A N 1
ATOM 1897 C CA . CYS A 1 241 ? 5.938 -13.633 -14.922 1 91.31 241 CYS A CA 1
ATOM 1898 C C . CYS A 1 241 ? 6.551 -14.297 -16.156 1 91.31 241 CYS A C 1
ATOM 1900 O O . CYS A 1 241 ? 7.363 -13.688 -16.844 1 91.31 241 CYS A O 1
ATOM 1902 N N . PRO A 1 242 ? 6.145 -15.477 -16.484 1 89 242 PRO A N 1
ATOM 1903 C CA . PRO A 1 242 ? 6.781 -16.219 -17.562 1 89 242 PRO A CA 1
ATOM 1904 C C . PRO A 1 242 ? 6.246 -15.836 -18.938 1 89 242 PRO A C 1
ATOM 1906 O O . PRO A 1 242 ? 6.738 -16.312 -19.969 1 89 242 PRO A O 1
ATOM 1909 N N . ALA A 1 243 ? 5.395 -14.969 -19.031 1 88.81 243 ALA A N 1
ATOM 1910 C CA . ALA A 1 243 ? 4.801 -14.586 -20.312 1 88.81 243 ALA A CA 1
ATOM 1911 C C . ALA A 1 243 ? 5.863 -14.055 -21.281 1 88.81 243 ALA A C 1
ATOM 1913 O O . ALA A 1 243 ? 6.781 -13.344 -20.859 1 88.81 243 ALA A O 1
ATOM 1914 N N . GLU A 1 244 ? 5.715 -14.359 -22.578 1 91.44 244 GLU A N 1
ATOM 1915 C CA . GLU A 1 244 ? 6.676 -13.969 -23.609 1 91.44 244 GLU A CA 1
ATOM 1916 C C . GLU A 1 244 ? 6.793 -12.453 -23.703 1 91.44 244 GLU A C 1
ATOM 1918 O O . GLU A 1 244 ? 7.891 -11.922 -23.891 1 91.44 244 GLU A O 1
ATOM 1923 N N . LEU A 1 245 ? 5.699 -11.82 -23.531 1 92.25 245 LEU A N 1
ATOM 1924 C CA . LEU A 1 245 ? 5.711 -10.367 -23.609 1 92.25 245 LEU A CA 1
ATOM 1925 C C . LEU A 1 245 ? 6.586 -9.766 -22.516 1 92.25 245 LEU A C 1
ATOM 1927 O O . LEU A 1 245 ? 7.293 -8.781 -22.766 1 92.25 245 LEU A O 1
ATOM 1931 N N . CYS A 1 246 ? 6.539 -10.289 -21.391 1 93.25 246 CYS A N 1
ATOM 1932 C CA . CYS A 1 246 ? 7.348 -9.82 -20.266 1 93.25 246 CYS A CA 1
ATOM 1933 C C . CYS A 1 246 ? 8.828 -10.047 -20.531 1 93.25 246 CYS A C 1
ATOM 1935 O O . CYS A 1 246 ? 9.656 -9.18 -20.25 1 93.25 246 CYS A O 1
ATOM 1937 N N . ARG A 1 247 ? 9.117 -11.172 -21.125 1 93.75 247 ARG A N 1
ATOM 1938 C CA . ARG A 1 247 ? 10.5 -11.508 -21.438 1 93.75 247 ARG A CA 1
ATOM 1939 C C . ARG A 1 247 ? 11.062 -10.578 -22.5 1 93.75 247 ARG A C 1
ATOM 1941 O O . ARG A 1 247 ? 12.18 -10.07 -22.375 1 93.75 247 ARG A O 1
ATOM 1948 N N . LEU A 1 248 ? 10.289 -10.359 -23.5 1 95.88 248 LEU A N 1
ATOM 1949 C CA . LEU A 1 248 ? 10.719 -9.492 -24.594 1 95.88 248 LEU A CA 1
ATOM 1950 C C . LEU A 1 248 ? 10.914 -8.062 -24.109 1 95.88 248 LEU A C 1
ATOM 1952 O O . LEU A 1 248 ? 11.891 -7.406 -24.484 1 95.88 248 LEU A O 1
ATOM 1956 N N . TYR A 1 249 ? 10.023 -7.633 -23.297 1 96.75 249 TYR A N 1
ATOM 1957 C CA . TYR A 1 249 ? 10.125 -6.277 -22.766 1 96.75 249 TYR A CA 1
ATOM 1958 C C . TYR A 1 249 ? 11.391 -6.117 -21.938 1 96.75 249 TYR A C 1
ATOM 1960 O O . TYR A 1 249 ? 12.109 -5.121 -22.062 1 96.75 249 TYR A O 1
ATOM 1968 N N . THR A 1 250 ? 11.68 -7.051 -21.109 1 96.12 250 THR A N 1
ATOM 1969 C CA . THR A 1 250 ? 12.844 -6.996 -20.234 1 96.12 250 THR A CA 1
ATOM 1970 C C . THR A 1 250 ? 14.133 -7.098 -21.031 1 96.12 250 THR A C 1
ATOM 1972 O O . THR A 1 250 ? 15.148 -6.484 -20.688 1 96.12 250 THR A O 1
ATOM 1975 N N . GLN A 1 251 ? 14.094 -7.809 -22.094 1 95.12 251 GLN A N 1
ATOM 1976 C CA . GLN A 1 251 ? 15.297 -8.039 -22.891 1 95.12 251 GLN A CA 1
ATOM 1977 C C . GLN A 1 251 ? 15.586 -6.848 -23.797 1 95.12 251 GLN A C 1
ATOM 1979 O O . GLN A 1 251 ? 16.734 -6.41 -23.906 1 95.12 251 GLN A O 1
ATOM 1984 N N . PHE A 1 252 ? 14.492 -6.223 -24.312 1 95.25 252 PHE A N 1
ATOM 1985 C CA . PHE A 1 252 ? 14.75 -5.289 -25.406 1 95.25 252 PHE A CA 1
ATOM 1986 C C . PHE A 1 252 ? 14.398 -3.865 -25 1 95.25 252 PHE A C 1
ATOM 1988 O O . PHE A 1 252 ? 14.867 -2.902 -25.609 1 95.25 252 PHE A O 1
ATOM 1995 N N . GLN A 1 253 ? 13.648 -3.758 -23.969 1 95.88 253 GLN A N 1
ATOM 1996 C CA . GLN A 1 253 ? 13.188 -2.408 -23.672 1 95.88 253 GLN A CA 1
ATOM 1997 C C . GLN A 1 253 ? 13.766 -1.919 -22.344 1 95.88 253 GLN A C 1
ATOM 1999 O O . GLN A 1 253 ? 14.266 -0.796 -22.25 1 95.88 253 GLN A O 1
ATOM 2004 N N . GLU A 1 254 ? 13.656 -2.719 -21.328 1 97.44 254 GLU A N 1
ATOM 2005 C CA . GLU A 1 254 ? 14.094 -2.299 -20 1 97.44 254 GLU A CA 1
ATOM 2006 C C . GLU A 1 254 ? 14.82 -3.428 -19.281 1 97.44 254 GLU A C 1
ATOM 2008 O O . GLU A 1 254 ? 14.344 -3.924 -18.25 1 97.44 254 GLU A O 1
ATOM 2013 N N . PRO A 1 255 ? 16.047 -3.732 -19.703 1 97.25 255 PRO A N 1
ATOM 2014 C CA . PRO A 1 255 ? 16.812 -4.828 -19.094 1 97.25 255 PRO A CA 1
ATOM 2015 C C . PRO A 1 255 ? 17.188 -4.543 -17.641 1 97.25 255 PRO A C 1
ATOM 2017 O O . PRO A 1 255 ? 17.484 -5.473 -16.875 1 97.25 255 PRO A O 1
ATOM 2020 N N . TYR A 1 256 ? 17.156 -3.234 -17.234 1 97.31 256 TYR A N 1
ATOM 2021 C CA . TYR A 1 256 ? 17.531 -2.834 -15.891 1 97.31 256 TYR A CA 1
ATOM 2022 C C . TYR A 1 256 ? 16.656 -3.531 -14.852 1 97.31 256 TYR A C 1
ATOM 2024 O O . TYR A 1 256 ? 17.078 -3.73 -13.711 1 97.31 256 TYR A O 1
ATOM 2032 N N . LEU A 1 257 ? 15.492 -4 -15.211 1 96.94 257 LEU A N 1
ATOM 2033 C CA . LEU A 1 257 ? 14.547 -4.633 -14.289 1 96.94 257 LEU A CA 1
ATOM 2034 C C . LEU A 1 257 ? 15.109 -5.953 -13.766 1 96.94 257 LEU A C 1
ATOM 2036 O O . LEU A 1 257 ? 14.656 -6.457 -12.734 1 96.94 257 LEU A O 1
ATOM 2040 N N . LYS A 1 258 ? 16.094 -6.461 -14.461 1 93.75 258 LYS A N 1
ATOM 2041 C CA . LYS A 1 258 ? 16.688 -7.734 -14.062 1 93.75 258 LYS A CA 1
ATOM 2042 C C . LYS A 1 258 ? 18.016 -7.531 -13.359 1 93.75 258 LYS A C 1
ATOM 2044 O O . LYS A 1 258 ? 18.719 -8.5 -13.062 1 93.75 258 LYS A O 1
ATOM 2049 N N . ASP A 1 259 ? 18.359 -6.293 -13.094 1 93.44 259 ASP A N 1
ATOM 2050 C CA . ASP A 1 259 ? 19.609 -5.988 -12.398 1 93.44 259 ASP A CA 1
ATOM 2051 C C . ASP A 1 259 ? 19.672 -6.684 -11.039 1 93.44 259 ASP A C 1
ATOM 2053 O O . ASP A 1 259 ? 18.703 -6.637 -10.273 1 93.44 259 ASP A O 1
ATOM 2057 N N . PRO A 1 260 ? 20.781 -7.305 -10.727 1 90.31 260 PRO A N 1
ATOM 2058 C CA . PRO A 1 260 ? 20.922 -8.062 -9.484 1 90.31 260 PRO A CA 1
ATOM 2059 C C . PRO A 1 260 ? 20.922 -7.172 -8.242 1 90.31 260 PRO A C 1
ATOM 2061 O O . PRO A 1 260 ? 20.781 -7.668 -7.121 1 90.31 260 PRO A O 1
ATOM 2064 N N . ALA A 1 261 ? 21.109 -5.859 -8.344 1 89.38 261 ALA A N 1
ATOM 2065 C CA . ALA A 1 261 ? 21.047 -4.957 -7.195 1 89.38 261 ALA A CA 1
ATOM 2066 C C . ALA A 1 261 ? 19.656 -4.91 -6.59 1 89.38 261 ALA A C 1
ATOM 2068 O O . ALA A 1 261 ? 19.469 -4.457 -5.457 1 89.38 261 ALA A O 1
ATOM 2069 N N . ALA A 1 262 ? 18.594 -5.367 -7.254 1 92.88 262 ALA A N 1
ATOM 2070 C CA . ALA A 1 262 ? 17.234 -5.637 -6.789 1 92.88 262 ALA A CA 1
ATOM 2071 C C . ALA A 1 262 ? 16.453 -4.34 -6.629 1 92.88 262 ALA A C 1
ATOM 2073 O O . ALA A 1 262 ? 15.25 -4.367 -6.34 1 92.88 262 ALA A O 1
ATOM 2074 N N . TYR A 1 263 ? 17.094 -3.104 -6.75 1 95.5 263 TYR A N 1
ATOM 2075 C CA . TYR A 1 263 ? 16.375 -1.842 -6.578 1 95.5 263 TYR A CA 1
ATOM 2076 C C . TYR A 1 263 ? 15.258 -1.705 -7.594 1 95.5 263 TYR A C 1
ATOM 2078 O O . TYR A 1 263 ? 14.125 -1.348 -7.238 1 95.5 263 TYR A O 1
ATOM 2086 N N . PRO A 1 264 ? 15.531 -2.023 -8.867 1 96.69 264 PRO A N 1
ATOM 2087 C CA . PRO A 1 264 ? 14.438 -1.891 -9.836 1 96.69 264 PRO A CA 1
ATOM 2088 C C . PRO A 1 264 ? 13.289 -2.861 -9.562 1 96.69 264 PRO A C 1
ATOM 2090 O O . PRO A 1 264 ? 12.125 -2.518 -9.766 1 96.69 264 PRO A O 1
ATOM 2093 N N . LYS A 1 265 ? 13.625 -4.043 -9.148 1 96.5 265 LYS A N 1
ATOM 2094 C CA . LYS A 1 265 ? 12.602 -5.02 -8.789 1 96.5 265 LYS A CA 1
ATOM 2095 C C . LYS A 1 265 ? 11.703 -4.496 -7.672 1 96.5 265 LYS A C 1
ATOM 2097 O O . LYS A 1 265 ? 10.477 -4.543 -7.777 1 96.5 265 LYS A O 1
ATOM 2102 N N . ILE A 1 266 ? 12.289 -3.986 -6.656 1 97.12 266 ILE A N 1
ATOM 2103 C CA . ILE A 1 266 ? 11.539 -3.475 -5.516 1 97.12 266 ILE A CA 1
ATOM 2104 C C . ILE A 1 266 ? 10.742 -2.236 -5.934 1 97.12 266 ILE A C 1
ATOM 2106 O O . ILE A 1 266 ? 9.625 -2.025 -5.473 1 97.12 266 ILE A O 1
ATOM 2110 N N . GLN A 1 267 ? 11.312 -1.423 -6.754 1 98.31 267 GLN A N 1
ATOM 2111 C CA . GLN A 1 267 ? 10.609 -0.235 -7.234 1 98.31 267 GLN A CA 1
ATOM 2112 C C . GLN A 1 267 ? 9.344 -0.613 -7.996 1 98.31 267 GLN A C 1
ATOM 2114 O O . GLN A 1 267 ? 8.297 0.007 -7.812 1 98.31 267 GLN A O 1
ATOM 2119 N N . MET A 1 268 ? 9.445 -1.615 -8.883 1 98.44 268 MET A N 1
ATOM 2120 C CA . MET A 1 268 ? 8.273 -2.049 -9.633 1 98.44 268 MET A CA 1
ATOM 2121 C C . MET A 1 268 ? 7.219 -2.635 -8.703 1 98.44 268 MET A C 1
ATOM 2123 O O . MET A 1 268 ? 6.02 -2.449 -8.922 1 98.44 268 MET A O 1
ATOM 2127 N N . LEU A 1 269 ? 7.684 -3.33 -7.703 1 98.06 269 LEU A N 1
ATOM 2128 C CA . LEU A 1 269 ? 6.746 -3.865 -6.719 1 98.06 269 LEU A CA 1
ATOM 2129 C C . LEU A 1 269 ? 6.074 -2.738 -5.941 1 98.06 269 LEU A C 1
ATOM 2131 O O . LEU A 1 269 ? 4.879 -2.812 -5.641 1 98.06 269 LEU A O 1
ATOM 2135 N N . ALA A 1 270 ? 6.848 -1.729 -5.582 1 98.06 270 ALA A N 1
ATOM 2136 C CA . ALA A 1 270 ? 6.266 -0.567 -4.914 1 98.06 270 ALA A CA 1
ATOM 2137 C C . ALA A 1 270 ? 5.191 0.083 -5.785 1 98.06 270 ALA A C 1
ATOM 2139 O O . ALA A 1 270 ? 4.156 0.516 -5.277 1 98.06 270 ALA A O 1
ATOM 2140 N N . TYR A 1 271 ? 5.438 0.142 -7.09 1 98.44 271 TYR A N 1
ATOM 2141 C CA . TYR A 1 271 ? 4.43 0.683 -7.996 1 98.44 271 TYR A CA 1
ATOM 2142 C C . TYR A 1 271 ? 3.176 -0.184 -8 1 98.44 271 TYR A C 1
ATOM 2144 O O . TYR A 1 271 ? 2.059 0.331 -7.934 1 98.44 271 TYR A O 1
ATOM 2152 N N . LEU A 1 272 ? 3.402 -1.437 -8.039 1 98 272 LEU A N 1
ATOM 2153 C CA . LEU A 1 272 ? 2.285 -2.373 -8.094 1 98 272 LEU A CA 1
ATOM 2154 C C . LEU A 1 272 ? 1.437 -2.281 -6.828 1 98 272 LEU A C 1
ATOM 2156 O O . LEU A 1 272 ? 0.209 -2.197 -6.902 1 98 272 LEU A O 1
ATOM 2160 N N . PHE A 1 273 ? 2.021 -2.172 -5.684 1 97.88 273 PHE A N 1
ATOM 2161 C CA . PHE A 1 273 ? 1.292 -2.311 -4.43 1 97.88 273 PHE A CA 1
ATOM 2162 C C . PHE A 1 273 ? 0.863 -0.947 -3.896 1 97.88 273 PHE A C 1
ATOM 2164 O O . PHE A 1 273 ? -0.076 -0.852 -3.104 1 97.88 273 PHE A O 1
ATOM 2171 N N . TYR A 1 274 ? 1.526 0.111 -4.316 1 97.94 274 TYR A N 1
ATOM 2172 C CA . TYR A 1 274 ? 1.151 1.414 -3.777 1 97.94 274 TYR A CA 1
ATOM 2173 C C . TYR A 1 274 ? 0.539 2.295 -4.859 1 97.94 274 TYR A C 1
ATOM 2175 O O . TYR A 1 274 ? -0.523 2.889 -4.656 1 97.94 274 TYR A O 1
ATOM 2183 N N . SER A 1 275 ? 1.152 2.367 -6.016 1 98.06 275 SER A N 1
ATOM 2184 C CA . SER A 1 275 ? 0.664 3.277 -7.043 1 98.06 275 SER A CA 1
ATOM 2185 C C . SER A 1 275 ? -0.646 2.783 -7.645 1 98.06 275 SER A C 1
ATOM 2187 O O . SER A 1 275 ? -1.539 3.578 -7.941 1 98.06 275 SER A O 1
ATOM 2189 N N . VAL A 1 276 ? -0.775 1.505 -7.836 1 97.62 276 VAL A N 1
ATOM 2190 C CA . VAL A 1 276 ? -1.977 0.965 -8.461 1 97.62 276 VAL A CA 1
ATOM 2191 C C . VAL A 1 276 ? -3.193 1.253 -7.586 1 97.62 276 VAL A C 1
ATOM 2193 O O . VAL A 1 276 ? -4.168 1.853 -8.039 1 97.62 276 VAL A O 1
ATOM 2196 N N . PRO A 1 277 ? -3.174 0.834 -6.297 1 96.5 277 PRO A N 1
ATOM 2197 C CA . PRO A 1 277 ? -4.316 1.211 -5.461 1 96.5 277 PRO A CA 1
ATOM 2198 C C . PRO A 1 277 ? -4.523 2.723 -5.391 1 96.5 277 PRO A C 1
ATOM 2200 O O . PRO A 1 277 ? -5.664 3.189 -5.336 1 96.5 277 PRO A O 1
ATOM 2203 N N . TYR A 1 278 ? -3.426 3.475 -5.387 1 97.69 278 TYR A N 1
ATOM 2204 C CA . TYR A 1 278 ? -3.533 4.93 -5.414 1 97.69 278 TYR A CA 1
ATOM 2205 C C . TYR A 1 278 ? -4.281 5.395 -6.656 1 97.69 278 TYR A C 1
ATOM 2207 O O . TYR A 1 278 ? -5.113 6.305 -6.582 1 97.69 278 TYR A O 1
ATOM 2215 N N . PHE A 1 279 ? -4.023 4.844 -7.785 1 98.25 279 PHE A N 1
ATOM 2216 C CA . PHE A 1 279 ? -4.688 5.23 -9.023 1 98.25 279 PHE A CA 1
ATOM 2217 C C . PHE A 1 279 ? -6.184 4.945 -8.945 1 98.25 279 PHE A C 1
ATOM 2219 O O . PHE A 1 279 ? -6.996 5.727 -9.438 1 98.25 279 PHE A O 1
ATOM 2226 N N . VAL A 1 280 ? -6.512 3.898 -8.32 1 96.75 280 VAL A N 1
ATOM 2227 C CA . VAL A 1 280 ? -7.922 3.564 -8.156 1 96.75 280 VAL A CA 1
ATOM 2228 C C . VAL A 1 280 ? -8.602 4.625 -7.297 1 96.75 280 VAL A C 1
ATOM 2230 O O . VAL A 1 280 ? -9.703 5.09 -7.625 1 96.75 280 VAL A O 1
ATOM 2233 N N . ILE A 1 281 ? -7.953 5.039 -6.258 1 96.94 281 ILE A N 1
ATOM 2234 C CA . ILE A 1 281 ? -8.484 6.059 -5.363 1 96.94 281 ILE A CA 1
ATOM 2235 C C . ILE A 1 281 ? -8.586 7.395 -6.102 1 96.94 281 ILE A C 1
ATOM 2237 O O . ILE A 1 281 ? -9.578 8.109 -5.973 1 96.94 281 ILE A O 1
ATOM 2241 N N . ALA A 1 282 ? -7.543 7.672 -6.836 1 97.94 282 ALA A N 1
ATOM 2242 C CA . ALA A 1 282 ? -7.527 8.922 -7.598 1 97.94 282 ALA A CA 1
ATOM 2243 C C . ALA A 1 282 ? -8.633 8.922 -8.656 1 97.94 282 ALA A C 1
ATOM 2245 O O . ALA A 1 282 ? -9.258 9.953 -8.898 1 97.94 282 ALA A O 1
ATOM 2246 N N . LEU A 1 283 ? -8.82 7.793 -9.305 1 97.44 283 LEU A N 1
ATOM 2247 C CA . LEU A 1 283 ? -9.906 7.676 -10.273 1 97.44 283 LEU A CA 1
ATOM 2248 C C . LEU A 1 283 ? -11.258 7.949 -9.617 1 97.44 283 LEU A C 1
ATOM 2250 O O . LEU A 1 283 ? -12.07 8.695 -10.156 1 97.44 283 LEU A O 1
ATOM 2254 N N . TYR A 1 284 ? -11.461 7.398 -8.469 1 96.5 284 TYR A N 1
ATOM 2255 C CA . TYR A 1 284 ? -12.688 7.648 -7.727 1 96.5 284 TYR A CA 1
ATOM 2256 C C . TYR A 1 284 ? -12.844 9.133 -7.414 1 96.5 284 TYR A C 1
ATOM 2258 O O . TYR A 1 284 ? -13.922 9.703 -7.605 1 96.5 284 TYR A O 1
ATOM 2266 N N . GLY A 1 285 ? -11.781 9.758 -7.008 1 96.19 285 GLY A N 1
ATOM 2267 C CA . GLY A 1 285 ? -11.828 11.164 -6.641 1 96.19 285 GLY A CA 1
ATOM 2268 C C . GLY A 1 285 ? -12.094 12.078 -7.82 1 96.19 285 GLY A C 1
ATOM 2269 O O . GLY A 1 285 ? -12.648 13.164 -7.656 1 96.19 285 GLY A O 1
ATOM 2270 N N . LEU A 1 286 ? -11.703 11.648 -8.992 1 97.19 286 LEU A N 1
ATOM 2271 C CA . LEU A 1 286 ? -11.922 12.461 -10.188 1 97.19 286 LEU A CA 1
ATOM 2272 C C . LEU A 1 286 ? -13.344 12.297 -10.703 1 97.19 286 LEU A C 1
ATOM 2274 O O . LEU A 1 286 ? -13.828 13.125 -11.484 1 97.19 286 LEU A O 1
ATOM 2278 N N . VAL A 1 287 ? -14 11.25 -10.258 1 95.44 287 VAL A N 1
ATOM 2279 C CA . VAL A 1 287 ? -15.336 10.961 -10.773 1 95.44 287 VAL A CA 1
ATOM 2280 C C . VAL A 1 287 ? -16.391 11.398 -9.758 1 95.44 287 VAL A C 1
ATOM 2282 O O . VAL A 1 287 ? -17.438 11.938 -10.125 1 95.44 287 VAL A O 1
ATOM 2285 N N . VAL A 1 288 ? -16.156 11.234 -8.484 1 94.75 288 VAL A N 1
ATOM 2286 C CA . VAL A 1 288 ? -17.094 11.547 -7.422 1 94.75 288 VAL A CA 1
ATOM 2287 C C . VAL A 1 288 ? -16.703 12.867 -6.754 1 94.75 288 VAL A C 1
ATOM 2289 O O . VAL A 1 288 ? -15.586 13.008 -6.25 1 94.75 288 VAL A O 1
ATOM 2292 N N . PRO A 1 289 ? -17.562 13.805 -6.719 1 94.56 289 PRO A N 1
ATOM 2293 C CA . PRO A 1 289 ? -17.25 15.102 -6.129 1 94.56 289 PRO A CA 1
ATOM 2294 C C . PRO A 1 289 ? -17.156 15.055 -4.605 1 94.56 289 PRO A C 1
ATOM 2296 O O . PRO A 1 289 ? -17.766 14.18 -3.975 1 94.56 289 PRO A O 1
ATOM 2299 N N . GLY A 1 290 ? -16.453 15.953 -4.078 1 93.31 290 GLY A N 1
ATOM 2300 C CA . GLY A 1 290 ? -16.438 16.141 -2.639 1 93.31 290 GLY A CA 1
ATOM 2301 C C . GLY A 1 290 ? -15.367 15.328 -1.939 1 93.31 290 GLY A C 1
ATOM 2302 O O . GLY A 1 290 ? -15.414 15.148 -0.72 1 93.31 290 GLY A O 1
ATOM 2303 N N . CYS A 1 291 ? -14.422 14.742 -2.701 1 93.75 291 CYS A N 1
ATOM 2304 C CA . CYS A 1 291 ? -13.328 13.977 -2.111 1 93.75 291 CYS A CA 1
ATOM 2305 C C . CYS A 1 291 ? -12.234 14.906 -1.592 1 93.75 291 CYS A C 1
ATOM 2307 O O . CYS A 1 291 ? -11.234 15.125 -2.271 1 93.75 291 CYS A O 1
ATOM 2309 N N . PHE A 1 292 ? -12.336 15.305 -0.328 1 90.94 292 PHE A N 1
ATOM 2310 C CA . PHE A 1 292 ? -11.531 16.375 0.259 1 90.94 292 PHE A CA 1
ATOM 2311 C C . PHE A 1 292 ? -10.086 15.914 0.427 1 90.94 292 PHE A C 1
ATOM 2313 O O . PHE A 1 292 ? -9.188 16.734 0.601 1 90.94 292 PHE A O 1
ATOM 2320 N N . TRP A 1 293 ? -9.797 14.633 0.363 1 92.12 293 TRP A N 1
ATOM 2321 C CA . TRP A 1 293 ? -8.461 14.094 0.614 1 92.12 293 TRP A CA 1
ATOM 2322 C C . TRP A 1 293 ? -7.621 14.109 -0.659 1 92.12 293 TRP A C 1
ATOM 2324 O O . TRP A 1 293 ? -6.43 13.797 -0.626 1 92.12 293 TRP A O 1
ATOM 2334 N N . MET A 1 294 ? -8.141 14.453 -1.813 1 96.12 294 MET A N 1
ATOM 2335 C CA . MET A 1 294 ? -7.492 14.344 -3.115 1 96.12 294 MET A CA 1
ATOM 2336 C C . MET A 1 294 ? -6.246 15.219 -3.176 1 96.12 294 MET A C 1
ATOM 2338 O O . MET A 1 294 ? -5.176 14.758 -3.57 1 96.12 294 MET A O 1
ATOM 2342 N N . PRO A 1 295 ? -6.289 16.484 -2.764 1 95.19 295 PRO A N 1
ATOM 2343 C CA . PRO A 1 295 ? -5.082 17.312 -2.867 1 95.19 295 PRO A CA 1
ATOM 2344 C C . PRO A 1 295 ? -3.918 16.766 -2.047 1 95.19 295 PRO A C 1
ATOM 2346 O O . PRO A 1 295 ? -2.777 16.75 -2.52 1 95.19 295 PRO A O 1
ATOM 2349 N N . ASP A 1 296 ? -4.148 16.25 -0.916 1 95.62 296 ASP A N 1
ATOM 2350 C CA . ASP A 1 296 ? -3.092 15.734 -0.057 1 95.62 296 ASP A CA 1
ATOM 2351 C C . ASP A 1 296 ? -2.479 14.469 -0.65 1 95.62 296 ASP A C 1
ATOM 2353 O O . ASP A 1 296 ? -1.256 14.352 -0.76 1 95.62 296 ASP A O 1
ATOM 2357 N N . ILE A 1 297 ? -3.307 13.57 -1.042 1 96.62 297 ILE A N 1
ATOM 2358 C CA . ILE A 1 297 ? -2.812 12.273 -1.491 1 96.62 297 ILE A CA 1
ATOM 2359 C C . ILE A 1 297 ? -2.094 12.43 -2.83 1 96.62 297 ILE A C 1
ATOM 2361 O O . ILE A 1 297 ? -1.109 11.742 -3.098 1 96.62 297 ILE A O 1
ATOM 2365 N N . THR A 1 298 ? -2.578 13.359 -3.646 1 98.12 298 THR A N 1
ATOM 2366 C CA . THR A 1 298 ? -1.928 13.57 -4.938 1 98.12 298 THR A CA 1
ATOM 2367 C C . THR A 1 298 ? -0.557 14.211 -4.754 1 98.12 298 THR A C 1
ATOM 2369 O O . THR A 1 298 ? 0.384 13.898 -5.488 1 98.12 298 THR A O 1
ATOM 2372 N N . LEU A 1 299 ? -0.432 15.07 -3.756 1 97.69 299 LEU A N 1
ATOM 2373 C CA . LEU A 1 299 ? 0.854 15.695 -3.461 1 97.69 299 LEU A CA 1
ATOM 2374 C C . LEU A 1 299 ? 1.866 14.656 -2.99 1 97.69 299 LEU A C 1
ATOM 2376 O O . LEU A 1 299 ? 3.006 14.633 -3.461 1 97.69 299 LEU A O 1
ATOM 2380 N N . ILE A 1 300 ? 1.478 13.766 -2.139 1 98.31 300 ILE A N 1
ATOM 2381 C CA . ILE A 1 300 ? 2.35 12.727 -1.601 1 98.31 300 ILE A CA 1
ATOM 2382 C C . ILE A 1 300 ? 2.799 11.797 -2.727 1 98.31 300 ILE A C 1
ATOM 2384 O O . ILE A 1 300 ? 3.988 11.492 -2.854 1 98.31 300 ILE A O 1
ATOM 2388 N N . HIS A 1 301 ? 1.831 11.406 -3.51 1 98.62 301 HIS A N 1
ATOM 2389 C CA . HIS A 1 301 ? 2.162 10.492 -4.598 1 98.62 301 HIS A CA 1
ATOM 2390 C C . HIS A 1 301 ? 3.057 11.172 -5.629 1 98.62 301 HIS A C 1
ATOM 2392 O O . HIS A 1 301 ? 3.947 10.531 -6.195 1 98.62 301 HIS A O 1
ATOM 2398 N N . ALA A 1 302 ? 2.812 12.43 -5.918 1 98.69 302 ALA A N 1
ATOM 2399 C CA . ALA A 1 302 ? 3.643 13.172 -6.863 1 98.69 302 ALA A CA 1
ATOM 2400 C C . ALA A 1 302 ? 5.094 13.234 -6.391 1 98.69 302 ALA A C 1
ATOM 2402 O O . ALA A 1 302 ? 6.016 13.016 -7.176 1 98.69 302 ALA A O 1
ATOM 2403 N N . GLY A 1 303 ? 5.293 13.531 -5.148 1 98.69 303 GLY A N 1
ATOM 2404 C CA . GLY A 1 303 ? 6.645 13.547 -4.613 1 98.69 303 GLY A CA 1
ATOM 2405 C C . GLY A 1 303 ? 7.344 12.203 -4.711 1 98.69 303 GLY A C 1
ATOM 2406 O O . GLY A 1 303 ? 8.523 12.133 -5.066 1 98.69 303 GLY A O 1
ATOM 2407 N N . GLY A 1 304 ? 6.602 11.172 -4.359 1 98.62 304 GLY A N 1
ATOM 2408 C CA . GLY A 1 304 ? 7.168 9.836 -4.445 1 98.62 304 GLY A CA 1
ATOM 2409 C C . GLY A 1 304 ? 7.574 9.445 -5.855 1 98.62 304 GLY A C 1
ATOM 2410 O O . GLY A 1 304 ? 8.656 8.883 -6.062 1 98.62 304 GLY A O 1
ATOM 2411 N N . LEU A 1 305 ? 6.73 9.758 -6.789 1 98.62 305 LEU A N 1
ATOM 2412 C CA . LEU A 1 305 ? 7 9.344 -8.164 1 98.62 305 LEU A CA 1
ATOM 2413 C C . LEU A 1 305 ? 8.117 10.18 -8.773 1 98.62 305 LEU A C 1
ATOM 2415 O O . LEU A 1 305 ? 8.875 9.695 -9.609 1 98.62 305 LEU A O 1
ATOM 2419 N N . ALA A 1 306 ? 8.188 11.461 -8.359 1 98.5 306 ALA A N 1
ATOM 2420 C CA . ALA A 1 306 ? 9.297 12.273 -8.844 1 98.5 306 ALA A CA 1
ATOM 2421 C C . ALA A 1 306 ? 10.641 11.664 -8.445 1 98.5 306 ALA A C 1
ATOM 2423 O O . ALA A 1 306 ? 11.531 11.5 -9.281 1 98.5 306 ALA A O 1
ATOM 2424 N N . GLN A 1 307 ? 10.742 11.312 -7.227 1 98.56 307 GLN A N 1
ATOM 2425 C CA . GLN A 1 307 ? 11.961 10.688 -6.723 1 98.56 307 GLN A CA 1
ATOM 2426 C C . GLN A 1 307 ? 12.203 9.328 -7.375 1 98.56 307 GLN A C 1
ATOM 2428 O O . GLN A 1 307 ? 13.32 9.023 -7.781 1 98.56 307 GLN A O 1
ATOM 2433 N N . ALA A 1 308 ? 11.188 8.523 -7.461 1 98.5 308 ALA A N 1
ATOM 2434 C CA . ALA A 1 308 ? 11.305 7.164 -7.984 1 98.5 308 ALA A CA 1
ATOM 2435 C C . ALA A 1 308 ? 11.719 7.176 -9.453 1 98.5 308 ALA A C 1
ATOM 2437 O O . ALA A 1 308 ? 12.594 6.414 -9.867 1 98.5 308 ALA A O 1
ATOM 2438 N N . GLN A 1 309 ? 11.047 8.031 -10.203 1 98.56 309 GLN A N 1
ATOM 2439 C CA . GLN A 1 309 ? 11.328 8.062 -11.633 1 98.56 309 GLN A CA 1
ATOM 2440 C C . GLN A 1 309 ? 12.711 8.648 -11.914 1 98.56 309 GLN A C 1
ATOM 2442 O O . GLN A 1 309 ? 13.398 8.234 -12.852 1 98.56 309 GLN A O 1
ATOM 2447 N N . PHE A 1 310 ? 13.125 9.672 -11.133 1 98.31 310 PHE A N 1
ATOM 2448 C CA . PHE A 1 310 ? 14.477 10.211 -11.258 1 98.31 310 PHE A CA 1
ATOM 2449 C C . PHE A 1 310 ? 15.516 9.125 -11.031 1 98.31 310 PHE A C 1
ATOM 2451 O O . PHE A 1 310 ? 16.438 8.961 -11.828 1 98.31 310 PHE A O 1
ATOM 2458 N N . SER A 1 311 ? 15.344 8.359 -9.961 1 97.81 311 SER A N 1
ATOM 2459 C CA . SER A 1 311 ? 16.297 7.316 -9.586 1 97.81 311 SER A CA 1
ATOM 2460 C C . SER A 1 311 ? 16.266 6.16 -10.578 1 97.81 311 SER A C 1
ATOM 2462 O O . SER A 1 311 ? 17.312 5.656 -10.984 1 97.81 311 SER A O 1
ATOM 2464 N N . HIS A 1 312 ? 15.078 5.777 -10.984 1 98 312 HIS A N 1
ATOM 2465 C CA . HIS A 1 312 ? 14.93 4.637 -11.883 1 98 312 HIS A CA 1
ATOM 2466 C C . HIS A 1 312 ? 15.484 4.957 -13.266 1 98 312 HIS A C 1
ATOM 2468 O O . HIS A 1 312 ? 16.234 4.156 -13.844 1 98 312 HIS A O 1
ATOM 2474 N N . ILE A 1 313 ? 15.086 6.082 -13.82 1 98.12 313 ILE A N 1
ATOM 2475 C CA . ILE A 1 313 ? 15.562 6.48 -15.141 1 98.12 313 ILE A CA 1
ATOM 2476 C C . ILE A 1 313 ? 17.078 6.668 -15.109 1 98.12 313 ILE A C 1
ATOM 2478 O O . ILE A 1 313 ? 17.797 6.164 -15.977 1 98.12 313 ILE A O 1
ATOM 2482 N N . GLY A 1 314 ? 17.578 7.375 -14.102 1 97.44 314 GLY A N 1
ATOM 2483 C CA . GLY A 1 314 ? 19 7.602 -13.969 1 97.44 314 GLY A CA 1
ATOM 2484 C C . GLY A 1 314 ? 19.797 6.316 -13.844 1 97.44 314 GLY A C 1
ATOM 2485 O O . GLY A 1 314 ? 20.828 6.148 -14.5 1 97.44 314 GLY A O 1
ATOM 2486 N N . ALA A 1 315 ? 19.328 5.422 -13.047 1 96.88 315 ALA A N 1
ATOM 2487 C CA . ALA A 1 315 ? 20.031 4.164 -12.82 1 96.88 315 ALA A CA 1
ATOM 2488 C C . ALA A 1 315 ? 20.016 3.293 -14.078 1 96.88 315 ALA A C 1
ATOM 2490 O O . ALA A 1 315 ? 20.969 2.549 -14.336 1 96.88 315 ALA A O 1
ATOM 2491 N N . SER A 1 316 ? 18.953 3.369 -14.859 1 97.31 316 SER A N 1
ATOM 2492 C CA . SER A 1 316 ? 18.812 2.555 -16.062 1 97.31 316 SER A CA 1
ATOM 2493 C C . SER A 1 316 ? 19.797 2.99 -17.141 1 97.31 316 SER A C 1
ATOM 2495 O O . SER A 1 316 ? 20.156 2.203 -18.031 1 97.31 316 SER A O 1
ATOM 2497 N N . LEU A 1 317 ? 20.219 4.262 -17.078 1 96.12 317 LEU A N 1
ATOM 2498 C CA . LEU A 1 317 ? 21.047 4.82 -18.141 1 96.12 317 LEU A CA 1
ATOM 2499 C C . LEU A 1 317 ? 22.484 5.027 -17.656 1 96.12 317 LEU A C 1
ATOM 2501 O O . LEU A 1 317 ? 23.391 5.176 -18.469 1 96.12 317 LEU A O 1
ATOM 2505 N N . HIS A 1 318 ? 22.703 5.012 -16.406 1 93.69 318 HIS A N 1
ATOM 2506 C CA . HIS A 1 318 ? 24 5.359 -15.82 1 93.69 318 HIS A CA 1
ATOM 2507 C C . HIS A 1 318 ? 25.047 4.305 -16.141 1 93.69 318 HIS A C 1
ATOM 2509 O O . HIS A 1 318 ? 24.734 3.117 -16.25 1 93.69 318 HIS A O 1
ATOM 2515 N N . ALA A 1 319 ? 26.281 4.707 -16.156 1 91.94 319 ALA A N 1
ATOM 2516 C CA . ALA A 1 319 ? 27.391 3.857 -16.562 1 91.94 319 ALA A CA 1
ATOM 2517 C C . ALA A 1 319 ? 27.75 2.854 -15.469 1 91.94 319 ALA A C 1
ATOM 2519 O O . ALA A 1 319 ? 28.391 1.834 -15.734 1 91.94 319 ALA A O 1
ATOM 2520 N N . ARG A 1 320 ? 27.281 3.049 -14.32 1 90.44 320 ARG A N 1
ATOM 2521 C CA . ARG A 1 320 ? 27.578 2.148 -13.211 1 90.44 320 ARG A CA 1
ATOM 2522 C C . ARG A 1 320 ? 26.719 0.89 -13.273 1 90.44 320 ARG A C 1
ATOM 2524 O O . ARG A 1 320 ? 27.016 -0.1 -12.602 1 90.44 320 ARG A O 1
ATOM 2531 N N . THR A 1 321 ? 25.641 0.981 -13.992 1 93.81 321 THR A N 1
ATOM 2532 C CA . THR A 1 321 ? 24.875 -0.226 -14.281 1 93.81 321 THR A CA 1
ATOM 2533 C C . THR A 1 321 ? 25.578 -1.072 -15.336 1 93.81 321 THR A C 1
ATOM 2535 O O . THR A 1 321 ? 26.031 -0.547 -16.359 1 93.81 321 THR A O 1
ATOM 2538 N N . ALA A 1 322 ? 25.719 -2.328 -15.031 1 93.62 322 ALA A N 1
ATOM 2539 C CA . ALA A 1 322 ? 26.359 -3.219 -15.992 1 93.62 322 ALA A CA 1
ATOM 2540 C C . ALA A 1 322 ? 25.734 -3.07 -17.375 1 93.62 322 ALA A C 1
ATOM 2542 O O . ALA A 1 322 ? 24.531 -2.926 -17.516 1 93.62 322 ALA A O 1
ATOM 2543 N N . TYR A 1 323 ? 26.594 -3.115 -18.359 1 94 323 TYR A N 1
ATOM 2544 C CA . TYR A 1 323 ? 26.203 -2.848 -19.75 1 94 323 TYR A CA 1
ATOM 2545 C C . TYR A 1 323 ? 25.031 -3.723 -20.172 1 94 323 TYR A C 1
ATOM 2547 O O . TYR A 1 323 ? 24.125 -3.262 -20.859 1 94 323 TYR A O 1
ATOM 2555 N N . VAL A 1 324 ? 24.984 -4.957 -19.672 1 94.44 324 VAL A N 1
ATOM 2556 C CA . VAL A 1 324 ? 23.984 -5.934 -20.078 1 94.44 324 VAL A CA 1
ATOM 2557 C C . VAL A 1 324 ? 22.609 -5.516 -19.562 1 94.44 324 VAL A C 1
ATOM 2559 O O . VAL A 1 324 ? 21.578 -5.891 -20.125 1 94.44 324 VAL A O 1
ATOM 2562 N N . TYR A 1 325 ? 22.594 -4.68 -18.547 1 95.69 325 TYR A N 1
ATOM 2563 C CA . TYR A 1 325 ? 21.328 -4.297 -17.922 1 95.69 325 TYR A CA 1
ATOM 2564 C C . TYR A 1 325 ? 20.953 -2.867 -18.297 1 95.69 325 TYR A C 1
ATOM 2566 O O . TYR A 1 325 ? 19.891 -2.381 -17.906 1 95.69 325 TYR A O 1
ATOM 2574 N N . ARG A 1 326 ? 21.75 -2.203 -19.031 1 96.38 326 ARG A N 1
ATOM 2575 C CA . ARG A 1 326 ? 21.453 -0.836 -19.438 1 96.38 326 ARG A CA 1
ATOM 2576 C C . ARG A 1 326 ? 20.438 -0.82 -20.578 1 96.38 326 ARG A C 1
ATOM 2578 O O . ARG A 1 326 ? 20.344 -1.785 -21.344 1 96.38 326 ARG A O 1
ATOM 2585 N N . VAL A 1 327 ? 19.734 0.244 -20.688 1 97.19 327 VAL A N 1
ATOM 2586 C CA . VAL A 1 327 ? 18.766 0.391 -21.766 1 97.19 327 VAL A CA 1
ATOM 2587 C C . VAL A 1 327 ? 19.5 0.456 -23.109 1 97.19 327 VAL A C 1
ATOM 2589 O O . VAL A 1 327 ? 20.391 1.281 -23.297 1 97.19 327 VAL A O 1
ATOM 2592 N N . PRO A 1 328 ? 19.125 -0.44 -24.016 1 96.19 328 PRO A N 1
ATOM 2593 C CA . PRO A 1 328 ? 19.75 -0.394 -25.344 1 96.19 328 PRO A CA 1
ATOM 2594 C C . PRO A 1 328 ? 19.5 0.924 -26.078 1 96.19 328 PRO A C 1
ATOM 2596 O O . PRO A 1 328 ? 18.453 1.558 -25.875 1 96.19 328 PRO A O 1
ATOM 2599 N N . GLU A 1 329 ? 20.391 1.272 -26.969 1 95.69 329 GLU A N 1
ATOM 2600 C CA . GLU A 1 329 ? 20.328 2.537 -27.688 1 95.69 329 GLU A CA 1
ATOM 2601 C C . GLU A 1 329 ? 19.047 2.631 -28.516 1 95.69 329 GLU A C 1
ATOM 2603 O O . GLU A 1 329 ? 18.438 3.697 -28.609 1 95.69 329 GLU A O 1
ATOM 2608 N N . GLU A 1 330 ? 18.625 1.553 -29.031 1 95.94 330 GLU A N 1
ATOM 2609 C CA . GLU A 1 330 ? 17.453 1.537 -29.906 1 95.94 330 GLU A CA 1
ATOM 2610 C C . GLU A 1 330 ? 16.156 1.74 -29.109 1 95.94 330 GLU A C 1
ATOM 2612 O O . GLU A 1 330 ? 15.156 2.207 -29.656 1 95.94 330 GLU A O 1
ATOM 2617 N N . ALA A 1 331 ? 16.203 1.423 -27.828 1 97.06 331 ALA A N 1
ATOM 2618 C CA . ALA A 1 331 ? 15 1.477 -27 1 97.06 331 ALA A CA 1
ATOM 2619 C C . ALA A 1 331 ? 14.969 2.748 -26.156 1 97.06 331 ALA A C 1
ATOM 2621 O O . ALA A 1 331 ? 13.977 3.029 -25.484 1 97.06 331 ALA A O 1
ATOM 2622 N N . LYS A 1 332 ? 15.984 3.531 -26.219 1 97.19 332 LYS A N 1
ATOM 2623 C CA . LYS A 1 332 ? 16.203 4.648 -25.312 1 97.19 332 LYS A CA 1
ATOM 2624 C C . LYS A 1 332 ? 15.078 5.676 -2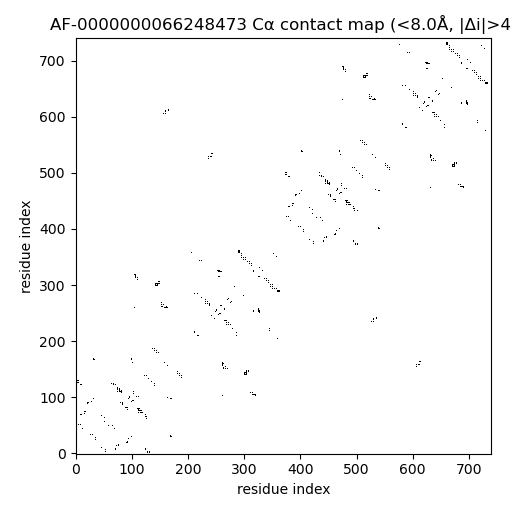5.422 1 97.19 332 LYS A C 1
ATOM 2626 O O . LYS A 1 332 ? 14.555 6.148 -24.406 1 97.19 332 LYS A O 1
ATOM 2631 N N . ILE A 1 333 ? 14.68 5.969 -26.562 1 97.5 333 ILE A N 1
ATOM 2632 C CA . ILE A 1 333 ? 13.688 7.02 -26.781 1 97.5 333 ILE A CA 1
ATOM 2633 C C . ILE A 1 333 ? 12.344 6.578 -26.219 1 97.5 333 ILE A C 1
ATOM 2635 O O . ILE A 1 333 ? 11.68 7.34 -25.5 1 97.5 333 ILE A O 1
ATOM 2639 N N . ILE A 1 334 ? 11.922 5.395 -26.516 1 97.06 334 ILE A N 1
ATOM 2640 C CA . ILE A 1 334 ? 10.648 4.883 -26.016 1 97.06 334 ILE A CA 1
ATOM 2641 C C . ILE A 1 334 ? 10.703 4.73 -24.5 1 97.06 334 ILE A C 1
ATOM 2643 O O . ILE A 1 334 ? 9.742 5.055 -23.812 1 97.06 334 ILE A O 1
ATOM 2647 N N . PHE A 1 335 ? 11.859 4.266 -24.094 1 97.69 335 PHE A N 1
ATOM 2648 C CA . PHE A 1 335 ? 12.055 4.121 -22.656 1 97.69 335 PHE A CA 1
ATOM 2649 C C . PHE A 1 335 ? 11.898 5.465 -21.953 1 97.69 335 PHE A C 1
ATOM 2651 O O . PHE A 1 335 ? 11.164 5.578 -20.969 1 97.69 335 PHE A O 1
ATOM 2658 N N . LEU A 1 336 ? 12.539 6.473 -22.453 1 98.12 336 LEU A N 1
ATOM 2659 C CA . LEU A 1 336 ? 12.492 7.801 -21.844 1 98.12 336 LEU A CA 1
ATOM 2660 C C . LEU A 1 336 ? 11.094 8.406 -21.969 1 98.12 336 LEU A C 1
ATOM 2662 O O . LEU A 1 336 ? 10.578 8.984 -21 1 98.12 336 LEU A O 1
ATOM 2666 N N . ALA A 1 337 ? 10.477 8.234 -23.047 1 97.69 337 ALA A N 1
ATOM 2667 C CA . ALA A 1 337 ? 9.141 8.781 -23.266 1 97.69 337 ALA A CA 1
ATOM 2668 C C . ALA A 1 337 ? 8.141 8.188 -22.281 1 97.69 337 ALA A C 1
ATOM 2670 O O . ALA A 1 337 ? 7.383 8.922 -21.641 1 97.69 337 ALA A O 1
ATOM 2671 N N . LEU A 1 338 ? 8.148 6.914 -22.078 1 97.25 338 LEU A N 1
ATOM 2672 C CA . LEU A 1 338 ? 7.199 6.227 -21.219 1 97.25 338 LEU A CA 1
ATOM 2673 C C . LEU A 1 338 ? 7.461 6.566 -19.75 1 97.25 338 LEU A C 1
ATOM 2675 O O . LEU A 1 338 ? 6.527 6.883 -19 1 97.25 338 LEU A O 1
ATOM 2679 N N . ASN A 1 339 ? 8.688 6.555 -19.406 1 98.19 339 ASN A N 1
ATOM 2680 C CA . ASN A 1 339 ? 9.008 6.773 -18 1 98.19 339 ASN A CA 1
ATOM 2681 C C . ASN A 1 339 ? 8.867 8.242 -17.609 1 98.19 339 ASN A C 1
ATOM 2683 O O . ASN A 1 339 ? 8.477 8.562 -16.484 1 98.19 339 ASN A O 1
ATOM 2687 N N . ILE A 1 340 ? 9.18 9.133 -18.516 1 98 340 ILE A N 1
ATOM 2688 C CA . ILE A 1 340 ? 8.984 10.547 -18.234 1 98 340 ILE A CA 1
ATOM 2689 C C . ILE A 1 340 ? 7.488 10.859 -18.172 1 98 340 ILE A C 1
ATOM 2691 O O . ILE A 1 340 ? 7.043 11.586 -17.281 1 98 340 ILE A O 1
ATOM 2695 N N . ALA A 1 341 ? 6.742 10.273 -19.062 1 97.88 341 ALA A N 1
ATOM 2696 C CA . ALA A 1 341 ? 5.293 10.461 -19.031 1 97.88 341 ALA A CA 1
ATOM 2697 C C . ALA A 1 341 ? 4.711 9.953 -17.719 1 97.88 341 ALA A C 1
ATOM 2699 O O . ALA A 1 341 ? 3.865 10.617 -17.109 1 97.88 341 ALA A O 1
ATOM 2700 N N . TYR A 1 342 ? 5.191 8.836 -17.312 1 98.12 342 TYR A N 1
ATOM 2701 C CA . TYR A 1 342 ? 4.723 8.266 -16.062 1 98.12 342 TYR A CA 1
ATOM 2702 C C . TYR A 1 342 ? 5.098 9.148 -14.875 1 98.12 342 TYR A C 1
ATOM 2704 O O . TYR A 1 342 ? 4.344 9.258 -13.906 1 98.12 342 TYR A O 1
ATOM 2712 N N . GLY A 1 343 ? 6.227 9.836 -14.984 1 97.56 343 GLY A N 1
ATOM 2713 C CA . GLY A 1 343 ? 6.668 10.727 -13.914 1 97.56 343 GLY A CA 1
ATOM 2714 C C . GLY A 1 343 ? 5.934 12.047 -13.898 1 97.56 343 GLY A C 1
ATOM 2715 O O . GLY A 1 343 ? 5.754 12.648 -12.836 1 97.56 343 GLY A O 1
ATOM 2716 N N . VAL A 1 344 ? 5.492 12.453 -15 1 98.06 344 VAL A N 1
ATOM 2717 C CA . VAL A 1 344 ? 4.867 13.766 -15.133 1 98.06 344 VAL A CA 1
ATOM 2718 C C . VAL A 1 344 ? 3.393 13.672 -14.758 1 98.06 344 VAL A C 1
ATOM 2720 O O . VAL A 1 344 ? 2.826 14.625 -14.211 1 98.06 344 VAL A O 1
ATOM 2723 N N . LEU A 1 345 ? 2.801 12.539 -14.93 1 98.12 345 LEU A N 1
ATOM 2724 C CA . LEU A 1 345 ? 1.368 12.359 -14.719 1 98.12 345 LEU A CA 1
ATOM 2725 C C . LEU A 1 345 ? 0.979 12.711 -13.289 1 98.12 345 LEU A C 1
ATOM 2727 O O . LEU A 1 345 ? 0.082 13.523 -13.062 1 98.12 345 LEU A O 1
ATOM 2731 N N . PRO A 1 346 ? 1.64 12.203 -12.312 1 98.12 346 PRO A N 1
ATOM 2732 C CA . PRO A 1 346 ? 1.252 12.547 -10.945 1 98.12 346 PRO A CA 1
ATOM 2733 C C . PRO A 1 346 ? 1.474 14.023 -10.625 1 98.12 346 PRO A C 1
ATOM 2735 O O . PRO A 1 346 ? 0.751 14.594 -9.805 1 98.12 346 PRO A O 1
ATOM 2738 N N . GLN A 1 347 ? 2.508 14.68 -11.289 1 98.44 347 GLN A N 1
ATOM 2739 C CA . GLN A 1 347 ? 2.725 16.109 -11.086 1 98.44 347 GLN A CA 1
ATOM 2740 C C . GLN A 1 347 ? 1.548 16.922 -11.617 1 98.44 347 GLN A C 1
ATOM 2742 O O . GLN A 1 347 ? 1.098 17.859 -10.961 1 98.44 347 GLN A O 1
ATOM 2747 N N . LEU A 1 348 ? 1.079 16.516 -12.75 1 98.12 348 LEU A N 1
ATOM 2748 C CA . LEU A 1 348 ? -0.056 17.203 -13.359 1 98.12 348 LEU A CA 1
ATOM 2749 C C . LEU A 1 348 ? -1.317 17 -12.523 1 98.12 348 LEU A C 1
ATOM 2751 O O . LEU A 1 348 ? -2.109 17.938 -12.359 1 98.12 348 LEU A O 1
ATOM 2755 N N . LEU A 1 349 ? -1.51 15.852 -12.031 1 98.31 349 LEU A N 1
ATOM 2756 C CA . LEU A 1 349 ? -2.672 15.57 -11.195 1 98.31 349 LEU A CA 1
ATOM 2757 C C . LEU A 1 349 ? -2.635 16.391 -9.914 1 98.31 349 LEU A C 1
ATOM 2759 O O . LEU A 1 349 ? -3.65 16.969 -9.508 1 98.31 349 LEU A O 1
ATOM 2763 N N . ALA A 1 350 ? -1.481 16.438 -9.289 1 98 350 ALA A N 1
ATOM 2764 C CA . ALA A 1 350 ? -1.334 17.25 -8.094 1 98 350 ALA A CA 1
ATOM 2765 C C . ALA A 1 350 ? -1.595 18.719 -8.398 1 98 350 ALA A C 1
ATOM 2767 O O . ALA A 1 350 ? -2.271 19.422 -7.629 1 98 350 ALA A O 1
ATOM 2768 N N . TYR A 1 351 ? -1.062 19.172 -9.492 1 97.06 351 TYR A N 1
ATOM 2769 C CA . TYR A 1 351 ? -1.28 20.547 -9.922 1 97.06 351 TYR A CA 1
ATOM 2770 C C . TYR A 1 351 ? -2.766 20.828 -10.102 1 97.06 351 TYR A C 1
ATOM 2772 O O . TYR A 1 351 ? -3.273 21.844 -9.609 1 97.06 351 TYR A O 1
ATOM 2780 N N . ARG A 1 352 ? -3.475 19.938 -10.727 1 97.06 352 ARG A N 1
ATOM 2781 C CA . ARG A 1 352 ? -4.914 20.062 -10.938 1 97.06 352 ARG A CA 1
ATOM 2782 C C . ARG A 1 352 ? -5.66 20.109 -9.609 1 97.06 352 ARG A C 1
ATOM 2784 O O . ARG A 1 352 ? -6.574 20.906 -9.438 1 97.06 352 ARG A O 1
ATOM 2791 N N . CYS A 1 353 ? -5.305 19.344 -8.648 1 95.62 353 CYS A N 1
ATOM 2792 C CA . CYS A 1 353 ? -6.023 19.234 -7.387 1 95.62 353 CYS A CA 1
ATOM 2793 C C . CYS A 1 353 ? -5.738 20.422 -6.488 1 95.62 353 CYS A C 1
ATOM 2795 O O . CYS A 1 353 ? -6.586 20.828 -5.691 1 95.62 353 CYS A O 1
ATOM 2797 N N . ILE A 1 354 ? -4.574 21 -6.648 1 93.62 354 ILE A N 1
ATOM 2798 C CA . ILE A 1 354 ? -4.168 22.094 -5.77 1 93.62 354 ILE A CA 1
ATOM 2799 C C . ILE A 1 354 ? -4.648 23.422 -6.34 1 93.62 354 ILE A C 1
ATOM 2801 O O . ILE A 1 354 ? -5.109 24.297 -5.598 1 93.62 354 ILE A O 1
ATOM 2805 N N . TYR A 1 355 ? -4.613 23.594 -7.617 1 92.44 355 TYR A N 1
ATOM 2806 C CA . TYR A 1 355 ? -4.898 24.891 -8.211 1 92.44 355 TYR A CA 1
ATOM 2807 C C . TYR A 1 355 ? -6.391 25.047 -8.492 1 92.44 355 TYR A C 1
ATOM 2809 O O . TYR A 1 355 ? -6.906 26.172 -8.531 1 92.44 355 TYR A O 1
ATOM 2817 N N . ARG A 1 356 ? -7.117 24 -8.711 1 92.62 356 ARG A N 1
ATOM 2818 C CA . ARG A 1 356 ? -8.562 24 -8.898 1 92.62 356 ARG A CA 1
ATOM 2819 C C . ARG A 1 356 ? -9.242 22.969 -8 1 92.62 356 ARG A C 1
ATOM 2821 O O . ARG A 1 356 ? -9.836 22.016 -8.492 1 92.62 356 ARG A O 1
ATOM 2828 N N . PRO A 1 357 ? -9.297 23.266 -6.703 1 93 357 PRO A N 1
ATOM 2829 C CA . PRO A 1 357 ? -9.766 22.266 -5.73 1 93 357 PRO A CA 1
ATOM 2830 C C . PRO A 1 357 ? -11.281 22.266 -5.566 1 93 357 PRO A C 1
ATOM 2832 O O . PRO A 1 357 ? -11.82 21.516 -4.758 1 93 357 PRO A O 1
ATOM 2835 N N . GLU A 1 358 ? -12.039 23.062 -6.293 1 93.5 358 GLU A N 1
ATOM 2836 C CA . GLU A 1 358 ? -13.469 23.266 -6.098 1 93.5 358 GLU A CA 1
ATOM 2837 C C . GLU A 1 358 ? -14.234 21.953 -6.16 1 93.5 358 GLU A C 1
ATOM 2839 O O . GLU A 1 358 ? -15.172 21.734 -5.383 1 93.5 358 GLU A O 1
ATOM 2844 N N . PHE A 1 359 ? -13.797 21.109 -7.066 1 94.94 359 PHE A N 1
ATOM 2845 C CA . PHE A 1 359 ? -14.508 19.859 -7.285 1 94.94 359 PHE A CA 1
ATOM 2846 C C . PHE A 1 359 ? -14.336 18.922 -6.09 1 94.94 359 PHE A C 1
ATOM 2848 O O . PHE A 1 359 ? -15.18 18.047 -5.852 1 94.94 359 PHE A O 1
ATOM 2855 N N . PHE A 1 360 ? -13.328 19.094 -5.285 1 94.62 360 PHE A N 1
ATOM 2856 C CA . PHE A 1 360 ? -12.953 18.125 -4.25 1 94.62 360 PHE A CA 1
ATOM 2857 C C . PHE A 1 360 ? -13.375 18.641 -2.875 1 94.62 360 PHE A C 1
ATOM 2859 O O . PHE A 1 360 ? -13.133 17.969 -1.863 1 94.62 360 PHE A O 1
ATOM 2866 N N . ILE A 1 361 ? -14.023 19.781 -2.818 1 92.19 361 ILE A N 1
ATOM 2867 C CA . ILE A 1 361 ? -14.43 20.359 -1.548 1 92.19 361 ILE A CA 1
ATOM 2868 C C . ILE A 1 361 ? -15.711 19.703 -1.06 1 92.19 361 ILE A C 1
ATOM 2870 O O . ILE A 1 361 ? -16.641 19.469 -1.845 1 92.19 361 ILE A O 1
ATOM 2874 N N . LYS A 1 362 ? -15.75 19.344 0.239 1 85.94 362 LYS A N 1
ATOM 2875 C CA . LYS A 1 362 ? -16.922 18.719 0.828 1 85.94 362 LYS A CA 1
ATOM 2876 C C . LYS A 1 362 ? -18.062 19.719 1.011 1 85.94 362 LYS A C 1
ATOM 2878 O O . LYS A 1 362 ? -17.844 20.797 1.57 1 85.94 362 LYS A O 1
ATOM 2883 N N . THR A 1 363 ? -19.109 19.531 0.245 1 77.38 363 THR A N 1
ATOM 2884 C CA . THR A 1 363 ? -20.25 20.438 0.381 1 77.38 363 THR A CA 1
ATOM 2885 C C . THR A 1 363 ? -21.094 20.078 1.599 1 77.38 363 THR A C 1
ATOM 2887 O O . THR A 1 363 ? -21.266 18.891 1.9 1 77.38 363 THR A O 1
ATOM 2890 N N . LYS A 1 364 ? -21.234 20.969 2.473 1 61.19 364 LYS A N 1
ATOM 2891 C CA . LYS A 1 364 ? -22.203 20.812 3.547 1 61.19 364 LYS A CA 1
ATOM 2892 C C . LYS A 1 364 ? -23.594 20.547 2.988 1 61.19 364 LYS A C 1
ATOM 2894 O O . LYS A 1 364 ? -24.109 21.328 2.188 1 61.19 364 LYS A O 1
ATOM 2899 N N . ALA A 1 365 ? -23.953 19.453 2.689 1 48.75 365 ALA A N 1
ATOM 2900 C CA . ALA A 1 365 ? -25.328 19.172 2.291 1 48.75 365 ALA A CA 1
ATOM 2901 C C . ALA A 1 365 ? -26.281 20.219 2.881 1 48.75 365 ALA A C 1
ATOM 2903 O O . ALA A 1 365 ? -27.203 20.672 2.205 1 48.75 365 ALA A O 1
ATOM 2904 N N . ASP A 1 366 ? -26.484 20.234 4.285 1 42.28 366 ASP A N 1
ATOM 2905 C CA . ASP A 1 366 ? -27.719 20.641 4.961 1 42.28 366 ASP A CA 1
ATOM 2906 C C . ASP A 1 366 ? -27.891 22.156 4.906 1 42.28 366 ASP A C 1
ATOM 2908 O O . ASP A 1 366 ? -28.672 22.719 5.668 1 42.28 366 ASP A O 1
ATOM 2912 N N . GLU A 1 367 ? -27.047 23 4.66 1 41.47 367 GLU A N 1
ATOM 2913 C CA . GLU A 1 367 ? -27.719 24.281 4.699 1 41.47 367 GLU A CA 1
ATOM 2914 C C . GLU A 1 367 ? -28.797 24.375 3.621 1 41.47 367 GLU A C 1
ATOM 2916 O O . GLU A 1 367 ? -28.484 24.344 2.428 1 41.47 367 GLU A O 1
ATOM 2921 N N . LYS A 1 368 ? -29.938 23.688 3.783 1 37.66 368 LYS A N 1
ATOM 2922 C CA . LYS A 1 368 ? -31.172 23.938 3.064 1 37.66 368 LYS A CA 1
ATOM 2923 C C . LYS A 1 368 ? -31.312 25.406 2.686 1 37.66 368 LYS A C 1
ATOM 2925 O O . LYS A 1 368 ? -31 26.297 3.492 1 37.66 368 LYS A O 1
ATOM 2930 N N . VAL A 1 369 ? -31.484 25.75 1.479 1 39.94 369 VAL A N 1
ATOM 2931 C CA . VAL A 1 369 ? -32.156 26.906 0.938 1 39.94 369 VAL A CA 1
ATOM 2932 C C . VAL A 1 369 ? -33.312 27.312 1.861 1 39.94 369 VAL A C 1
ATOM 2934 O O . VAL A 1 369 ? -34.281 26.547 2.043 1 39.94 369 VAL A O 1
ATOM 2937 N N . GLU A 1 370 ? -33.156 27.984 2.965 1 29.12 370 GLU A N 1
ATOM 2938 C CA . GLU A 1 370 ? -34.25 28.891 3.242 1 29.12 370 GLU A CA 1
ATOM 2939 C C . GLU A 1 370 ? -34.5 29.844 2.072 1 29.12 370 GLU A C 1
ATOM 2941 O O . GLU A 1 370 ? -33.562 30.328 1.46 1 29.12 370 GLU A O 1
ATOM 2946 N N . MET B 1 1 ? -42.375 -8.656 5.746 1 45.84 1 MET B N 1
ATOM 2947 C CA . MET B 1 1 ? -42.188 -8.422 4.316 1 45.84 1 MET B CA 1
ATOM 2948 C C . MET B 1 1 ? -40.719 -8.383 3.955 1 45.84 1 MET B C 1
ATOM 2950 O O . MET B 1 1 ? -40.312 -8.922 2.93 1 45.84 1 MET B O 1
ATOM 2954 N N . SER B 1 2 ? -39.875 -7.727 4.914 1 57.94 2 SER B N 1
ATOM 2955 C CA . SER B 1 2 ? -38.406 -7.555 4.781 1 57.94 2 SER B CA 1
ATOM 2956 C C . SER B 1 2 ? -37.688 -8.875 4.98 1 57.94 2 SER B C 1
ATOM 2958 O O . SER B 1 2 ? -36.719 -9.172 4.262 1 57.94 2 SER B O 1
ATOM 2960 N N . ALA B 1 3 ? -38.281 -9.711 5.848 1 61.97 3 ALA B N 1
ATOM 2961 C CA . ALA B 1 3 ? -37.719 -11.039 6.086 1 61.97 3 ALA B CA 1
ATOM 2962 C C . ALA B 1 3 ? -37.812 -11.906 4.832 1 61.97 3 ALA B C 1
ATOM 2964 O O . ALA B 1 3 ? -36.938 -12.727 4.578 1 61.97 3 ALA B O 1
ATOM 2965 N N . SER B 1 4 ? -38.688 -11.438 3.982 1 80.31 4 SER B N 1
ATOM 2966 C CA . SER B 1 4 ? -38.938 -12.195 2.764 1 80.31 4 SER B CA 1
ATOM 2967 C C . SER B 1 4 ? -37.875 -11.953 1.718 1 80.31 4 SER B C 1
ATOM 2969 O O . SER B 1 4 ? -37.406 -12.883 1.048 1 80.31 4 SER B O 1
ATOM 2971 N N . ALA B 1 5 ? -37.25 -10.844 1.788 1 86.44 5 ALA B N 1
ATOM 2972 C CA . ALA B 1 5 ? -36.25 -10.531 0.763 1 86.44 5 ALA B CA 1
ATOM 2973 C C . ALA B 1 5 ? -34.938 -11.289 1.007 1 86.44 5 ALA B C 1
ATOM 2975 O O . ALA B 1 5 ? -34.375 -11.875 0.082 1 86.44 5 ALA B O 1
ATOM 2976 N N . ALA B 1 6 ? -34.562 -11.336 2.227 1 89.31 6 ALA B N 1
ATOM 2977 C CA . ALA B 1 6 ? -33.312 -12.039 2.584 1 89.31 6 ALA B CA 1
ATOM 2978 C C . ALA B 1 6 ? -33.469 -13.539 2.375 1 89.31 6 ALA B C 1
ATOM 2980 O O . ALA B 1 6 ? -32.531 -14.203 1.907 1 89.31 6 ALA B O 1
ATOM 2981 N N . THR B 1 7 ? -34.562 -14 2.742 1 92.31 7 THR B N 1
ATOM 2982 C CA . THR B 1 7 ? -34.844 -15.422 2.541 1 92.31 7 THR B CA 1
ATOM 2983 C C . THR B 1 7 ? -34.875 -15.766 1.055 1 92.31 7 THR B C 1
ATOM 2985 O O . THR B 1 7 ? -34.406 -16.828 0.652 1 92.31 7 THR B O 1
ATOM 2988 N N . GLY B 1 8 ? -35.406 -14.875 0.315 1 92.44 8 GLY B N 1
ATOM 2989 C CA . GLY B 1 8 ? -35.406 -15.07 -1.126 1 92.44 8 GLY B CA 1
ATOM 2990 C C . GLY B 1 8 ? -34 -15.164 -1.71 1 92.44 8 GLY B C 1
ATOM 2991 O O . GLY B 1 8 ? -33.75 -16.031 -2.545 1 92.44 8 GLY B O 1
ATOM 2992 N N . VAL B 1 9 ? -33.188 -14.281 -1.257 1 93.44 9 VAL B N 1
ATOM 2993 C CA . VAL B 1 9 ? -31.812 -14.281 -1.732 1 93.44 9 VAL B CA 1
ATOM 2994 C C . VAL B 1 9 ? -31.109 -15.562 -1.292 1 93.44 9 VAL B C 1
ATOM 2996 O O . VAL B 1 9 ? -30.312 -16.141 -2.043 1 93.44 9 VAL B O 1
ATOM 2999 N N . PHE B 1 10 ? -31.391 -15.977 -0.083 1 95.12 10 PHE B N 1
ATOM 3000 C CA . PHE B 1 10 ? -30.812 -17.219 0.425 1 95.12 10 PHE B CA 1
ATOM 3001 C C . PHE B 1 10 ? -31.219 -18.406 -0.453 1 95.12 10 PHE B C 1
ATOM 3003 O O . PHE B 1 10 ? -30.375 -19.203 -0.861 1 95.12 10 PHE B O 1
ATOM 3010 N N . VAL B 1 11 ? -32.469 -18.469 -0.795 1 94.94 11 VAL B N 1
ATOM 3011 C CA . VAL B 1 11 ? -33 -19.547 -1.633 1 94.94 11 VAL B CA 1
ATOM 3012 C C . VAL B 1 11 ? -32.406 -19.438 -3.039 1 94.94 11 VAL B C 1
ATOM 3014 O O . VAL B 1 11 ? -32.031 -20.438 -3.643 1 94.94 11 VAL B O 1
ATOM 3017 N N . LEU B 1 12 ? -32.375 -18.266 -3.484 1 95.5 12 LEU B N 1
ATOM 3018 C CA . LEU B 1 12 ? -31.781 -18.016 -4.793 1 95.5 12 LEU B CA 1
ATOM 3019 C C . LEU B 1 12 ? -30.328 -18.5 -4.836 1 95.5 12 LEU B C 1
ATOM 3021 O O . LEU B 1 12 ? -29.891 -19.062 -5.84 1 95.5 12 LEU B O 1
ATOM 3025 N N . SER B 1 13 ? -29.594 -18.281 -3.795 1 96.69 13 SER B N 1
ATOM 3026 C CA . SER B 1 13 ? -28.203 -18.719 -3.758 1 96.69 13 SER B CA 1
ATOM 3027 C C . SER B 1 13 ? -28.109 -20.234 -3.793 1 96.69 13 SER B C 1
ATOM 3029 O O . SER B 1 13 ? -27.188 -20.797 -4.383 1 96.69 13 SER B O 1
ATOM 3031 N N . LEU B 1 14 ? -29.062 -20.938 -3.24 1 96.12 14 LEU B N 1
ATOM 3032 C CA . LEU B 1 14 ? -29.047 -22.406 -3.199 1 96.12 14 LEU B CA 1
ATOM 3033 C C . LEU B 1 14 ? -29.344 -22.984 -4.578 1 96.12 14 LEU B C 1
ATOM 3035 O O . LEU B 1 14 ? -29.078 -24.156 -4.832 1 96.12 14 LEU B O 1
ATOM 3039 N N . SER B 1 15 ? -29.922 -22.203 -5.441 1 95.44 15 SER B N 1
ATOM 3040 C CA . SER B 1 15 ? -30.172 -22.672 -6.801 1 95.44 15 SER B CA 1
ATOM 3041 C C . SER B 1 15 ? -28.875 -22.922 -7.547 1 95.44 15 SER B C 1
ATOM 3043 O O . SER B 1 15 ? -28.875 -23.516 -8.625 1 95.44 15 SER B O 1
ATOM 3045 N N . ALA B 1 16 ? -27.781 -22.5 -6.957 1 96.19 16 ALA B N 1
ATOM 3046 C CA . ALA B 1 16 ? -26.469 -22.766 -7.543 1 96.19 16 ALA B CA 1
ATOM 3047 C C . ALA B 1 16 ? -26.203 -24.266 -7.645 1 96.19 16 ALA B C 1
ATOM 3049 O O . ALA B 1 16 ? -25.484 -24.703 -8.531 1 96.19 16 ALA B O 1
ATOM 3050 N N . ILE B 1 17 ? -26.766 -25.047 -6.781 1 94.5 17 ILE B N 1
ATOM 3051 C CA . ILE B 1 17 ? -26.516 -26.469 -6.707 1 94.5 17 ILE B CA 1
ATOM 3052 C C . ILE B 1 17 ? -27.016 -27.156 -7.98 1 94.5 17 ILE B C 1
ATOM 3054 O O . ILE B 1 17 ? -26.219 -27.719 -8.742 1 94.5 17 ILE B O 1
ATOM 3058 N N . PRO B 1 18 ? -28.281 -27 -8.352 1 93.88 18 PRO B N 1
ATOM 3059 C CA . PRO B 1 18 ? -28.719 -27.625 -9.609 1 93.88 18 PRO B CA 1
ATOM 3060 C C . PRO B 1 18 ? -28.125 -26.938 -10.836 1 93.88 18 PRO B C 1
ATOM 3062 O O . PRO B 1 18 ? -27.875 -27.594 -11.852 1 93.88 18 PRO B O 1
ATOM 3065 N N . VAL B 1 19 ? -27.906 -25.672 -10.773 1 93.94 19 VAL B N 1
ATOM 3066 C CA . VAL B 1 19 ? -27.391 -24.922 -11.922 1 93.94 19 VAL B CA 1
ATOM 3067 C C . VAL B 1 19 ? -26 -25.406 -12.273 1 93.94 19 VAL B C 1
ATOM 3069 O O . VAL B 1 19 ? -25.656 -25.562 -13.445 1 93.94 19 VAL B O 1
ATOM 3072 N N . THR B 1 20 ? -25.172 -25.641 -11.25 1 92.62 20 THR B N 1
ATOM 3073 C CA . THR B 1 20 ? -23.797 -26.094 -11.5 1 92.62 20 THR B CA 1
ATOM 3074 C C . THR B 1 20 ? -23.797 -27.484 -12.109 1 92.62 20 THR B C 1
ATOM 3076 O O . THR B 1 20 ? -22.969 -27.797 -12.969 1 92.62 20 THR B O 1
ATOM 3079 N N . TYR B 1 21 ? -24.703 -28.312 -11.703 1 90.12 21 TYR B N 1
ATOM 3080 C CA . TYR B 1 21 ? -24.812 -29.656 -12.25 1 90.12 21 TYR B CA 1
ATOM 3081 C C . TYR B 1 21 ? -25.125 -29.625 -13.742 1 90.12 21 TYR B C 1
ATOM 3083 O O . TYR B 1 21 ? -24.453 -30.281 -14.539 1 90.12 21 TYR B O 1
ATOM 3091 N N . VAL B 1 22 ? -26.078 -28.828 -14.086 1 89.62 22 VAL B N 1
ATOM 3092 C CA . VAL B 1 22 ? -26.469 -28.688 -15.484 1 89.62 22 VAL B CA 1
ATOM 3093 C C . VAL B 1 22 ? -25.359 -28 -16.266 1 89.62 22 VAL B C 1
ATOM 3095 O O . VAL B 1 22 ? -25.062 -28.391 -17.406 1 89.62 22 VAL B O 1
ATOM 3098 N N . PHE B 1 23 ? -24.812 -27.047 -15.648 1 88.62 23 PHE B N 1
ATOM 3099 C CA . PHE B 1 23 ? -23.734 -26.281 -16.281 1 88.62 23 PHE B CA 1
ATOM 3100 C C . PHE B 1 23 ? -22.562 -27.188 -16.609 1 88.62 23 PHE B C 1
ATOM 3102 O O . PHE B 1 23 ? -21.938 -27.031 -17.672 1 88.62 23 PHE B O 1
ATOM 3109 N N . ASN B 1 24 ? -22.25 -28.031 -15.742 1 87.19 24 ASN B N 1
ATOM 3110 C CA . ASN B 1 24 ? -21.141 -28.953 -15.953 1 87.19 24 ASN B CA 1
ATOM 3111 C C . ASN B 1 24 ? -21.375 -29.859 -17.156 1 87.19 24 ASN B C 1
ATOM 3113 O O . ASN B 1 24 ? -20.453 -30.109 -17.938 1 87.19 24 ASN B O 1
ATOM 3117 N N . HIS B 1 25 ? -22.531 -30.297 -17.328 1 84.19 25 HIS B N 1
ATOM 3118 C CA . HIS B 1 25 ? -22.875 -31.156 -18.453 1 84.19 25 HIS B CA 1
ATOM 3119 C C . HIS B 1 25 ? -22.812 -30.391 -19.766 1 84.19 25 HIS B C 1
ATOM 3121 O O . HIS B 1 25 ? -22.391 -30.938 -20.797 1 84.19 25 HIS B O 1
ATOM 3127 N N . LEU B 1 26 ? -23.188 -29.219 -19.719 1 82.25 26 LEU B N 1
ATOM 3128 C CA . LEU B 1 26 ? -23.141 -28.359 -20.906 1 82.25 26 LEU B CA 1
ATOM 3129 C C . LEU B 1 26 ? -21.703 -28 -21.266 1 82.25 26 LEU B C 1
ATOM 3131 O O . LEU B 1 26 ? -21.359 -27.938 -22.438 1 82.25 26 LEU B O 1
ATOM 3135 N N . ALA B 1 27 ? -20.922 -27.75 -20.266 1 80.56 27 ALA B N 1
ATOM 3136 C CA . ALA B 1 27 ? -19.531 -27.344 -20.453 1 80.56 27 ALA B CA 1
ATOM 3137 C C . ALA B 1 27 ? -18.719 -28.453 -21.109 1 80.56 27 ALA B C 1
ATOM 3139 O O . ALA B 1 27 ? -17.766 -28.188 -21.844 1 80.56 27 ALA B O 1
ATOM 3140 N N . ALA B 1 28 ? -19.016 -29.656 -20.906 1 78.81 28 ALA B N 1
ATOM 3141 C CA . ALA B 1 28 ? -18.297 -30.812 -21.469 1 78.81 28 ALA B CA 1
ATOM 3142 C C . ALA B 1 28 ? -18.438 -30.844 -22.984 1 78.81 28 ALA B C 1
ATOM 3144 O O . ALA B 1 28 ? -17.594 -31.422 -23.688 1 78.81 28 ALA B O 1
ATOM 3145 N N . GLN B 1 29 ? -19.344 -30.094 -23.484 1 79.06 29 GLN B N 1
ATOM 3146 C CA . GLN B 1 29 ? -19.672 -30.25 -24.906 1 79.06 29 GLN B CA 1
ATOM 3147 C C . GLN B 1 29 ? -19.297 -28.984 -25.688 1 79.06 29 GLN B C 1
ATOM 3149 O O . GLN B 1 29 ? -19.438 -28.953 -26.906 1 79.06 29 GLN B O 1
ATOM 3154 N N . HIS B 1 30 ? -18.859 -28.016 -24.953 1 81 30 HIS B N 1
ATOM 3155 C CA . HIS B 1 30 ? -18.703 -26.734 -25.641 1 81 30 HIS B CA 1
ATOM 3156 C C . HIS B 1 30 ? -17.312 -26.172 -25.422 1 81 30 HIS B C 1
ATOM 3158 O O . HIS B 1 30 ? -16.547 -26.688 -24.609 1 81 30 HIS B O 1
ATOM 3164 N N . ASP B 1 31 ? -17 -25.297 -26.234 1 84.06 31 ASP B N 1
ATOM 3165 C CA . ASP B 1 31 ? -15.695 -24.672 -26.156 1 84.06 31 ASP B CA 1
ATOM 3166 C C . ASP B 1 31 ? -15.602 -23.734 -24.938 1 84.06 31 ASP B C 1
ATOM 3168 O O . ASP B 1 31 ? -16.625 -23.375 -24.359 1 84.06 31 ASP B O 1
ATOM 3172 N N . SER B 1 32 ? -14.453 -23.312 -24.594 1 82 32 SER B N 1
ATOM 3173 C CA . SER B 1 32 ? -14.172 -22.531 -23.406 1 82 32 SER B CA 1
ATOM 3174 C C . SER B 1 32 ? -14.891 -21.172 -23.438 1 82 32 SER B C 1
ATOM 3176 O O . SER B 1 32 ? -15.406 -20.719 -22.422 1 82 32 SER B O 1
ATOM 3178 N N . TRP B 1 33 ? -14.961 -20.594 -24.578 1 84.81 33 TRP B N 1
ATOM 3179 C CA . TRP B 1 33 ? -15.609 -19.297 -24.688 1 84.81 33 TRP B CA 1
ATOM 3180 C C . TRP B 1 33 ? -17.109 -19.422 -24.484 1 84.81 33 TRP B C 1
ATOM 3182 O O . TRP B 1 33 ? -17.734 -18.547 -23.891 1 84.81 33 TRP B O 1
ATOM 3192 N N . THR B 1 34 ? -17.625 -20.516 -24.938 1 86.5 34 THR B N 1
ATOM 3193 C CA . THR B 1 34 ? -19.047 -20.766 -24.766 1 86.5 34 THR B CA 1
ATOM 3194 C C . THR B 1 34 ? -19.375 -21 -23.297 1 86.5 34 THR B C 1
ATOM 3196 O O . THR B 1 34 ? -20.422 -20.547 -22.797 1 86.5 34 THR B O 1
ATOM 3199 N N . ILE B 1 35 ? -18.5 -21.578 -22.656 1 84.75 35 ILE B N 1
ATOM 3200 C CA . ILE B 1 35 ? -18.688 -21.859 -21.234 1 84.75 35 ILE B CA 1
ATOM 3201 C C . ILE B 1 35 ? -18.688 -20.562 -20.438 1 84.75 35 ILE B C 1
ATOM 3203 O O . ILE B 1 35 ? -19.531 -20.344 -19.578 1 84.75 35 ILE B O 1
ATOM 3207 N N . VAL B 1 36 ? -17.781 -19.703 -20.781 1 85.94 36 VAL B N 1
ATOM 3208 C CA . VAL B 1 36 ? -17.688 -18.422 -20.078 1 85.94 36 VAL B CA 1
ATOM 3209 C C . VAL B 1 36 ? -18.922 -17.578 -20.375 1 85.94 36 VAL B C 1
ATOM 3211 O O . VAL B 1 36 ? -19.453 -16.906 -19.484 1 85.94 36 VAL B O 1
ATOM 3214 N N . GLY B 1 37 ? -19.266 -17.609 -21.625 1 87.81 37 GLY B N 1
ATOM 3215 C CA . GLY B 1 37 ? -20.5 -16.922 -21.984 1 87.81 37 GLY B CA 1
ATOM 3216 C C . GLY B 1 37 ? -21.719 -17.422 -21.234 1 87.81 37 GLY B C 1
ATOM 3217 O O . GLY B 1 37 ? -22.531 -16.641 -20.766 1 87.81 37 GLY B O 1
ATOM 3218 N N . ALA B 1 38 ? -21.797 -18.734 -21.141 1 89 38 ALA B N 1
ATOM 3219 C CA . ALA B 1 38 ? -22.906 -19.344 -20.391 1 89 38 ALA B CA 1
ATOM 3220 C C . ALA B 1 38 ? -22.859 -18.938 -18.922 1 89 38 ALA B C 1
ATOM 3222 O O . ALA B 1 38 ? -23.906 -18.656 -18.328 1 89 38 ALA B O 1
ATOM 3223 N N . ALA B 1 39 ? -21.703 -18.953 -18.375 1 89.56 39 ALA B N 1
ATOM 3224 C CA . ALA B 1 39 ? -21.547 -18.531 -16.984 1 89.56 39 ALA B CA 1
ATOM 3225 C C . ALA B 1 39 ? -22 -17.094 -16.797 1 89.56 39 ALA B C 1
ATOM 3227 O O . ALA B 1 39 ? -22.703 -16.781 -15.82 1 89.56 39 ALA B O 1
ATOM 3228 N N . ALA B 1 40 ? -21.641 -16.25 -17.703 1 91.06 40 ALA B N 1
ATOM 3229 C CA . ALA B 1 40 ? -22.031 -14.852 -17.641 1 91.06 40 ALA B CA 1
ATOM 3230 C C . ALA B 1 40 ? -23.547 -14.695 -17.719 1 91.06 40 ALA B C 1
ATOM 3232 O O . ALA B 1 40 ? -24.125 -13.883 -16.984 1 91.06 40 ALA B O 1
ATOM 3233 N N . VAL B 1 41 ? -24.172 -15.477 -18.547 1 93.25 41 VAL B N 1
ATOM 3234 C CA . VAL B 1 41 ? -25.609 -15.43 -18.703 1 93.25 41 VAL B CA 1
ATOM 3235 C C . VAL B 1 41 ? -26.297 -15.883 -17.406 1 93.25 41 VAL B C 1
ATOM 3237 O O . VAL B 1 41 ? -27.281 -15.297 -16.984 1 93.25 41 VAL B O 1
ATOM 3240 N N . VAL B 1 42 ? -25.75 -16.906 -16.844 1 93.94 42 VAL B N 1
ATOM 3241 C CA . VAL B 1 42 ? -26.297 -17.406 -15.578 1 93.94 42 VAL B CA 1
ATOM 3242 C C . VAL B 1 42 ? -26.219 -16.312 -14.516 1 93.94 42 VAL B C 1
ATOM 3244 O O . VAL B 1 42 ? -27.188 -16.078 -13.797 1 93.94 42 VAL B O 1
ATOM 3247 N N . LEU B 1 43 ? -25.109 -15.648 -14.398 1 93.56 43 LEU B N 1
ATOM 3248 C CA . LEU B 1 43 ? -24.938 -14.594 -13.406 1 93.56 43 LEU B CA 1
ATOM 3249 C C . LEU B 1 43 ? -25.906 -13.445 -13.672 1 93.56 43 LEU B C 1
ATOM 3251 O O . LEU B 1 43 ? -26.484 -12.875 -12.742 1 93.56 43 LEU B O 1
ATOM 3255 N N . LEU B 1 44 ? -26.078 -13.148 -14.914 1 94.56 44 LEU B N 1
ATOM 3256 C CA . LEU B 1 44 ? -27.031 -12.102 -15.281 1 94.56 44 LEU B CA 1
ATOM 3257 C C . LEU B 1 44 ? -28.453 -12.508 -14.898 1 94.56 44 LEU B C 1
ATOM 3259 O O . LEU B 1 44 ? -29.234 -11.688 -14.422 1 94.56 44 LEU B O 1
ATOM 3263 N N . LEU B 1 45 ? -28.75 -13.75 -15.125 1 95.69 45 LEU B N 1
ATOM 3264 C CA . LEU B 1 45 ? -30.078 -14.258 -14.773 1 95.69 45 LEU B CA 1
ATOM 3265 C C . LEU B 1 45 ? -30.297 -14.211 -13.266 1 95.69 45 LEU B C 1
ATOM 3267 O O . LEU B 1 45 ? -31.406 -13.891 -12.812 1 95.69 45 LEU B O 1
ATOM 3271 N N . VAL B 1 46 ? -29.281 -14.539 -12.523 1 95.75 46 VAL B N 1
ATOM 3272 C CA . VAL B 1 46 ? -29.391 -14.477 -11.062 1 95.75 46 VAL B CA 1
ATOM 3273 C C . VAL B 1 46 ? -29.641 -13.039 -10.625 1 95.75 46 VAL B C 1
ATOM 3275 O O . VAL B 1 46 ? -30.484 -12.789 -9.75 1 95.75 46 VAL B O 1
ATOM 3278 N N . ALA B 1 47 ? -28.953 -12.133 -11.188 1 94.56 47 ALA B N 1
ATOM 3279 C CA . ALA B 1 47 ? -29.156 -10.719 -10.867 1 94.56 47 ALA B CA 1
ATOM 3280 C C . ALA B 1 47 ? -30.578 -10.289 -11.195 1 94.56 47 ALA B C 1
ATOM 3282 O O . ALA B 1 47 ? -31.219 -9.594 -10.398 1 94.56 47 ALA B O 1
ATOM 3283 N N . LEU B 1 48 ? -31.078 -10.711 -12.32 1 95.44 48 LEU B N 1
ATOM 3284 C CA . LEU B 1 48 ? -32.438 -10.359 -12.742 1 95.44 48 LEU B CA 1
ATOM 3285 C C . LEU B 1 48 ? -33.469 -10.992 -11.812 1 95.44 48 LEU B C 1
ATOM 3287 O O . LEU B 1 48 ? -34.469 -10.352 -11.453 1 95.44 48 LEU B O 1
ATOM 3291 N N . LEU B 1 49 ? -33.25 -12.203 -11.453 1 95.5 49 LEU B N 1
ATOM 3292 C CA . LEU B 1 49 ? -34.156 -12.891 -10.547 1 95.5 49 LEU B CA 1
ATOM 3293 C C . LEU B 1 49 ? -34.156 -12.219 -9.18 1 95.5 49 LEU B C 1
ATOM 3295 O O . LEU B 1 49 ? -35.219 -12.148 -8.531 1 95.5 49 LEU B O 1
ATOM 3299 N N . ALA B 1 50 ? -33 -11.781 -8.758 1 94.5 50 ALA B N 1
ATOM 3300 C CA . ALA B 1 50 ? -32.938 -11.047 -7.492 1 94.5 50 ALA B CA 1
ATOM 3301 C C . ALA B 1 50 ? -33.781 -9.781 -7.547 1 94.5 50 ALA B C 1
ATOM 3303 O O . ALA B 1 50 ? -34.438 -9.422 -6.57 1 94.5 50 ALA B O 1
ATOM 3304 N N . ARG B 1 51 ? -33.781 -9.141 -8.672 1 93.19 51 ARG B N 1
ATOM 3305 C CA . ARG B 1 51 ? -34.594 -7.938 -8.852 1 93.19 51 ARG B CA 1
ATOM 3306 C C . ARG B 1 51 ? -36.094 -8.266 -8.828 1 93.19 51 ARG B C 1
ATOM 3308 O O . ARG B 1 51 ? -36.875 -7.527 -8.242 1 93.19 51 ARG B O 1
ATOM 3315 N N . VAL B 1 52 ? -36.375 -9.328 -9.438 1 93.12 52 VAL B N 1
ATOM 3316 C CA . VAL B 1 52 ? -37.781 -9.734 -9.516 1 93.12 52 VAL B CA 1
ATOM 3317 C C . VAL B 1 52 ? -38.281 -10.125 -8.133 1 93.12 52 VAL B C 1
ATOM 3319 O O . VAL B 1 52 ? -39.438 -9.867 -7.785 1 93.12 52 VAL B O 1
ATOM 3322 N N . LEU B 1 53 ? -37.438 -10.766 -7.379 1 90.12 53 LEU B N 1
ATOM 3323 C CA . LEU B 1 53 ? -37.781 -11.227 -6.039 1 90.12 53 LEU B CA 1
ATOM 3324 C C . LEU B 1 53 ? -38.219 -10.055 -5.152 1 90.12 53 LEU B C 1
ATOM 3326 O O . LEU B 1 53 ? -39.031 -10.219 -4.25 1 90.12 53 LEU B O 1
ATOM 3330 N N . VAL B 1 54 ? -37.625 -8.891 -5.414 1 90.12 54 VAL B N 1
ATOM 3331 C CA . VAL B 1 54 ? -37.875 -7.762 -4.531 1 90.12 54 VAL B CA 1
ATOM 3332 C C . VAL B 1 54 ? -38.594 -6.664 -5.301 1 90.12 54 VAL B C 1
ATOM 3334 O O . VAL B 1 54 ? -38.5 -5.48 -4.977 1 90.12 54 VAL B O 1
ATOM 3337 N N . LYS B 1 55 ? -39.344 -6.953 -6.242 1 89 55 LYS B N 1
ATOM 3338 C CA . LYS B 1 55 ? -40 -6 -7.125 1 89 55 LYS B CA 1
ATOM 3339 C C . LYS B 1 55 ? -41.031 -5.172 -6.359 1 89 55 LYS B C 1
ATOM 3341 O O . LYS B 1 55 ? -41.219 -3.994 -6.664 1 89 55 LYS B O 1
ATOM 3346 N N . ARG B 1 56 ? -41.625 -5.633 -5.395 1 87.44 56 ARG B N 1
ATOM 3347 C CA . ARG B 1 56 ? -42.688 -4.941 -4.648 1 87.44 56 ARG B CA 1
ATOM 3348 C C . ARG B 1 56 ? -42.094 -3.832 -3.781 1 87.44 56 ARG B C 1
ATOM 3350 O O . ARG B 1 56 ? -42.625 -2.727 -3.729 1 87.44 56 ARG B O 1
ATOM 3357 N N . LYS B 1 57 ? -40.969 -4.223 -3.203 1 88.19 57 LYS B N 1
ATOM 3358 C CA . LYS B 1 57 ? -40.25 -3.246 -2.377 1 88.19 57 LYS B CA 1
ATOM 3359 C C . LYS B 1 57 ? -38.75 -3.326 -2.598 1 88.19 57 LYS B C 1
ATOM 3361 O O . LYS B 1 57 ? -38.031 -3.93 -1.799 1 88.19 57 LYS B O 1
ATOM 3366 N N . PRO B 1 58 ? -38.312 -2.732 -3.582 1 88.31 58 PRO B N 1
ATOM 3367 C CA . PRO B 1 58 ? -36.875 -2.818 -3.893 1 88.31 58 PRO B CA 1
ATOM 3368 C C . PRO B 1 58 ? -36.031 -2.086 -2.873 1 88.31 58 PRO B C 1
ATOM 3370 O O . PRO B 1 58 ? -36.344 -0.968 -2.467 1 88.31 58 PRO B O 1
ATOM 3373 N N . PRO B 1 59 ? -35.094 -2.803 -2.443 1 90.56 59 PRO B N 1
ATOM 3374 C CA . PRO B 1 59 ? -34.156 -2.115 -1.534 1 90.56 59 PRO B CA 1
ATOM 3375 C C . PRO B 1 59 ? -33.469 -0.911 -2.182 1 90.56 59 PRO B C 1
ATOM 3377 O O . PRO B 1 59 ? -33.188 -0.93 -3.383 1 90.56 59 PRO B O 1
ATOM 3380 N N . ARG B 1 60 ? -33.188 0.104 -1.409 1 88.56 60 ARG B N 1
ATOM 3381 C CA . ARG B 1 60 ? -32.594 1.344 -1.895 1 88.56 60 ARG B CA 1
ATOM 3382 C C . ARG B 1 60 ? -31.109 1.162 -2.178 1 88.56 60 ARG B C 1
ATOM 3384 O O . ARG B 1 60 ? -30.562 1.792 -3.084 1 88.56 60 ARG B O 1
ATOM 3391 N N . ASP B 1 61 ? -30.5 0.289 -1.501 1 93.81 61 ASP B N 1
ATOM 3392 C CA . ASP B 1 61 ? -29.062 0.048 -1.631 1 93.81 61 ASP B CA 1
ATOM 3393 C C . ASP B 1 61 ? -28.781 -0.955 -2.746 1 93.81 61 ASP B C 1
ATOM 3395 O O . ASP B 1 61 ? -29.156 -2.125 -2.648 1 93.81 61 ASP B O 1
ATOM 3399 N N . PRO B 1 62 ? -28.125 -0.507 -3.801 1 94.06 62 PRO B N 1
ATOM 3400 C CA . PRO B 1 62 ? -27.844 -1.405 -4.926 1 94.06 62 PRO B CA 1
ATOM 3401 C C . PRO B 1 62 ? -26.938 -2.566 -4.539 1 94.06 62 PRO B C 1
ATOM 3403 O O . PRO B 1 62 ? -26.828 -3.547 -5.281 1 94.06 62 PRO B O 1
ATOM 3406 N N . LEU B 1 63 ? -26.281 -2.457 -3.443 1 96.44 63 LEU B N 1
ATOM 3407 C CA . LEU B 1 63 ? -25.391 -3.521 -3.016 1 96.44 63 LEU B CA 1
ATOM 3408 C C . LEU B 1 63 ? -26.156 -4.789 -2.68 1 96.44 63 LEU B C 1
ATOM 3410 O O . LEU B 1 63 ? -25.578 -5.879 -2.615 1 96.44 63 LEU B O 1
ATOM 3414 N N . PHE B 1 64 ? -27.484 -4.633 -2.508 1 95.5 64 PHE B N 1
ATOM 3415 C CA . PHE B 1 64 ? -28.344 -5.789 -2.299 1 95.5 64 PHE B CA 1
ATOM 3416 C C . PHE B 1 64 ? -28.203 -6.781 -3.449 1 95.5 64 PHE B C 1
ATOM 3418 O O . PHE B 1 64 ? -28.031 -7.98 -3.225 1 95.5 64 PHE B O 1
ATOM 3425 N N . TYR B 1 65 ? -28.188 -6.297 -4.6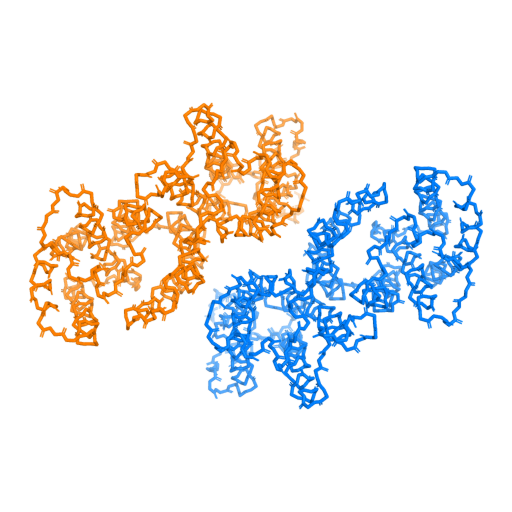41 1 94 65 TYR B N 1
ATOM 3426 C CA . TYR B 1 65 ? -28.141 -7.141 -5.828 1 94 65 TYR B CA 1
ATOM 3427 C C . TYR B 1 65 ? -26.75 -7.73 -6.027 1 94 65 TYR B C 1
ATOM 3429 O O . TYR B 1 65 ? -26.609 -8.875 -6.469 1 94 65 TYR B O 1
ATOM 3437 N N . VAL B 1 66 ? -25.734 -6.953 -5.711 1 95.31 66 VAL B N 1
ATOM 3438 C CA . VAL B 1 66 ? -24.359 -7.438 -5.805 1 95.31 66 VAL B CA 1
ATOM 3439 C C . VAL B 1 66 ? -24.156 -8.617 -4.855 1 95.31 66 VAL B C 1
ATOM 3441 O O . VAL B 1 66 ? -23.625 -9.656 -5.25 1 95.31 66 VAL B O 1
ATOM 3444 N N . TYR B 1 67 ? -24.641 -8.492 -3.652 1 97.12 67 TYR B N 1
ATOM 3445 C CA . TYR B 1 67 ? -24.453 -9.547 -2.658 1 97.12 67 TYR B CA 1
ATOM 3446 C C . TYR B 1 67 ? -25.312 -10.758 -2.982 1 97.12 67 TYR B C 1
ATOM 3448 O O . TYR B 1 67 ? -24.969 -11.891 -2.629 1 97.12 67 TYR B O 1
ATOM 3456 N N . ALA B 1 68 ? -26.391 -10.523 -3.689 1 96.06 68 ALA B N 1
ATOM 3457 C CA . ALA B 1 68 ? -27.188 -11.664 -4.145 1 96.06 68 ALA B CA 1
ATOM 3458 C C . ALA B 1 68 ? -26.406 -12.508 -5.148 1 96.06 68 ALA B C 1
ATOM 3460 O O . ALA B 1 68 ? -26.391 -13.734 -5.039 1 96.06 68 ALA B O 1
ATOM 3461 N N . VAL B 1 69 ? -25.812 -11.844 -6.043 1 96.25 69 VAL B N 1
ATOM 3462 C CA . VAL B 1 69 ? -25.016 -12.539 -7.047 1 96.25 69 VAL B CA 1
ATOM 3463 C C . VAL B 1 69 ? -23.812 -13.195 -6.391 1 96.25 69 VAL B C 1
ATOM 3465 O O . VAL B 1 69 ? -23.484 -14.352 -6.684 1 96.25 69 VAL B O 1
ATOM 3468 N N . PHE B 1 70 ? -23.172 -12.453 -5.48 1 97.5 70 PHE B N 1
ATOM 3469 C CA . PHE B 1 70 ? -22 -12.992 -4.785 1 97.5 70 PHE B CA 1
ATOM 3470 C C . PHE B 1 70 ? -22.391 -14.164 -3.9 1 97.5 70 PHE B C 1
ATOM 3472 O O . PHE B 1 70 ? -21.609 -15.094 -3.707 1 97.5 70 PHE B O 1
ATOM 3479 N N . GLY B 1 71 ? -23.609 -14.07 -3.377 1 97.19 71 GLY B N 1
ATOM 3480 C CA . GLY B 1 71 ? -24.109 -15.219 -2.637 1 97.19 71 GLY B CA 1
ATOM 3481 C C . GLY B 1 71 ? -24.219 -16.469 -3.484 1 97.19 71 GLY B C 1
ATOM 3482 O O . GLY B 1 71 ? -23.844 -17.562 -3.043 1 97.19 71 GLY B O 1
ATOM 3483 N N . PHE B 1 72 ? -24.734 -16.312 -4.66 1 97.25 72 PHE B N 1
ATOM 3484 C CA . PHE B 1 72 ? -24.828 -17.406 -5.609 1 97.25 72 PHE B CA 1
ATOM 3485 C C . PHE B 1 72 ? -23.453 -17.984 -5.922 1 97.25 72 PHE B C 1
ATOM 3487 O O . PHE B 1 72 ? -23.25 -19.188 -5.879 1 97.25 72 PHE B O 1
ATOM 3494 N N . THR B 1 73 ? -22.484 -17.109 -6.195 1 96 73 THR B N 1
ATOM 3495 C CA . THR B 1 73 ? -21.141 -17.547 -6.555 1 96 73 THR B CA 1
ATOM 3496 C C . THR B 1 73 ? -20.453 -18.203 -5.363 1 96 73 THR B C 1
ATOM 3498 O O . THR B 1 73 ? -19.609 -19.078 -5.531 1 96 73 THR B O 1
ATOM 3501 N N . SER B 1 74 ? -20.797 -17.766 -4.195 1 97.19 74 SER B N 1
ATOM 3502 C CA . SER B 1 74 ? -20.234 -18.375 -3 1 97.19 74 SER B CA 1
ATOM 3503 C C . SER B 1 74 ? -20.641 -19.828 -2.865 1 97.19 74 SER B C 1
ATOM 3505 O O . SER B 1 74 ? -19.844 -20.672 -2.473 1 97.19 74 SER B O 1
ATOM 3507 N N . VAL B 1 75 ? -21.859 -20.094 -3.141 1 96.94 75 VAL B N 1
ATOM 3508 C CA . VAL B 1 75 ? -22.328 -21.484 -3.102 1 96.94 75 VAL B CA 1
ATOM 3509 C C . VAL B 1 75 ? -21.609 -22.297 -4.176 1 96.94 75 VAL B C 1
ATOM 3511 O O . VAL B 1 75 ? -21.25 -23.453 -3.945 1 96.94 75 VAL B O 1
ATOM 3514 N N . VAL B 1 76 ? -21.422 -21.719 -5.305 1 94.75 76 VAL B N 1
ATOM 3515 C CA . VAL B 1 76 ? -20.656 -22.391 -6.363 1 94.75 76 VAL B CA 1
ATOM 3516 C C . VAL B 1 76 ? -19.266 -22.734 -5.859 1 94.75 76 VAL B C 1
ATOM 3518 O O . VAL B 1 76 ? -18.766 -23.844 -6.078 1 94.75 76 VAL B O 1
ATOM 3521 N N . ASN B 1 77 ? -18.672 -21.766 -5.18 1 95.06 77 ASN B N 1
ATOM 3522 C CA . ASN B 1 77 ? -17.328 -22 -4.637 1 95.06 77 ASN B CA 1
ATOM 3523 C C . ASN B 1 77 ? -17.344 -23.109 -3.588 1 95.06 77 ASN B C 1
ATOM 3525 O O . ASN B 1 77 ? -16.391 -23.891 -3.496 1 95.06 77 ASN B O 1
ATOM 3529 N N . ARG B 1 78 ? -18.375 -23.141 -2.857 1 94.88 78 ARG B N 1
ATOM 3530 C CA . ARG B 1 78 ? -18.5 -24.234 -1.887 1 94.88 78 ARG B CA 1
ATOM 3531 C C . ARG B 1 78 ? -18.578 -25.578 -2.582 1 94.88 78 ARG B C 1
ATOM 3533 O O . ARG B 1 78 ? -17.969 -26.547 -2.139 1 94.88 78 ARG B O 1
ATOM 3540 N N . ILE B 1 79 ? -19.297 -25.625 -3.631 1 94.62 79 ILE B N 1
ATOM 3541 C CA . ILE B 1 79 ? -19.438 -26.844 -4.414 1 94.62 79 ILE B CA 1
ATOM 3542 C C . ILE B 1 79 ? -18.078 -27.25 -4.988 1 94.62 79 ILE B C 1
ATOM 3544 O O . ILE B 1 79 ? -17.688 -28.422 -4.934 1 94.62 79 ILE B O 1
ATOM 3548 N N . ILE B 1 80 ? -17.391 -26.297 -5.465 1 92.38 80 ILE B N 1
ATOM 3549 C CA . ILE B 1 80 ? -16.062 -26.547 -6.016 1 92.38 80 ILE B CA 1
ATOM 3550 C C . ILE B 1 80 ? -15.148 -27.109 -4.93 1 92.38 80 ILE B C 1
ATOM 3552 O O . ILE B 1 80 ? -14.43 -28.094 -5.156 1 92.38 80 ILE B O 1
ATOM 3556 N N . GLY B 1 81 ? -15.188 -26.5 -3.773 1 91.5 81 GLY B N 1
ATOM 3557 C CA . GLY B 1 81 ? -14.375 -26.984 -2.668 1 91.5 81 GLY B CA 1
ATOM 3558 C C . GLY B 1 81 ? -14.703 -28.422 -2.275 1 91.5 81 GLY B C 1
ATOM 3559 O O . GLY B 1 81 ? -13.797 -29.25 -2.109 1 91.5 81 GLY B O 1
ATOM 3560 N N . LEU B 1 82 ? -15.938 -28.672 -2.191 1 91.88 82 LEU B N 1
ATOM 3561 C CA . LEU B 1 82 ? -16.375 -30 -1.799 1 91.88 82 LEU B CA 1
ATOM 3562 C C . LEU B 1 82 ? -16.031 -31.031 -2.875 1 91.88 82 LEU B C 1
ATOM 3564 O O . LEU B 1 82 ? -15.664 -32.156 -2.562 1 91.88 82 LEU B O 1
ATOM 3568 N N . GLU B 1 83 ? -16.109 -30.625 -4.043 1 91 83 GLU B N 1
ATOM 3569 C CA . GLU B 1 83 ? -15.781 -31.531 -5.145 1 91 83 GLU B CA 1
ATOM 3570 C C . GLU B 1 83 ? -14.281 -31.812 -5.191 1 91 83 GLU B C 1
ATOM 3572 O O . GLU B 1 83 ? -13.875 -32.938 -5.434 1 91 83 GLU B O 1
ATOM 3577 N N . GLN B 1 84 ? -13.531 -30.844 -5.004 1 88.25 84 GLN B N 1
ATOM 3578 C CA . GLN B 1 84 ? -12.086 -31 -5.012 1 88.25 84 GLN B CA 1
ATOM 3579 C C . GLN B 1 84 ? -11.625 -31.906 -3.879 1 88.25 84 GLN B C 1
ATOM 3581 O O . GLN B 1 84 ? -10.641 -32.656 -4.023 1 88.25 84 GLN B O 1
ATOM 3586 N N . ASP B 1 85 ? -12.312 -31.922 -2.836 1 88.62 85 ASP B N 1
ATOM 3587 C CA . ASP B 1 85 ? -11.977 -32.812 -1.712 1 88.62 85 ASP B CA 1
ATOM 3588 C C . ASP B 1 85 ? -12.602 -34.188 -1.884 1 88.62 85 ASP B C 1
ATOM 3590 O O . ASP B 1 85 ? -12.469 -35.031 -1.013 1 88.62 85 ASP B O 1
ATOM 3594 N N . GLY B 1 86 ? -13.375 -34.406 -2.895 1 87.5 86 GLY B N 1
ATOM 3595 C CA . GLY B 1 86 ? -13.945 -35.688 -3.217 1 87.5 86 GLY B CA 1
ATOM 3596 C C . GLY B 1 86 ? -15.203 -36 -2.428 1 87.5 86 GLY B C 1
ATOM 3597 O O . GLY B 1 86 ? -15.602 -37.188 -2.318 1 87.5 86 GLY B O 1
ATOM 3598 N N . ILE B 1 87 ? -15.781 -35 -1.828 1 88.62 87 ILE B N 1
ATOM 3599 C CA . ILE B 1 87 ? -17 -35.219 -1.048 1 88.62 87 ILE B CA 1
ATOM 3600 C C . ILE B 1 87 ? -18.188 -35.344 -1.985 1 88.62 87 ILE B C 1
ATOM 3602 O O . ILE B 1 87 ? -19.109 -36.125 -1.729 1 88.62 87 ILE B O 1
ATOM 3606 N N . ILE B 1 88 ? -18.156 -34.5 -3.021 1 88.81 88 ILE B N 1
ATOM 3607 C CA . ILE B 1 88 ? -19.172 -34.594 -4.066 1 88.81 88 ILE B CA 1
ATOM 3608 C C . ILE B 1 88 ? -18.5 -34.719 -5.43 1 88.81 88 ILE B C 1
ATOM 3610 O O . ILE B 1 88 ? -17.281 -34.531 -5.555 1 88.81 88 ILE B O 1
ATOM 3614 N N . ASP B 1 89 ? -19.328 -35.156 -6.387 1 87.81 89 ASP B N 1
ATOM 3615 C CA . ASP B 1 89 ? -18.75 -35.375 -7.711 1 87.81 89 ASP B CA 1
ATOM 3616 C C . ASP B 1 89 ? -19.734 -34.969 -8.805 1 87.81 89 ASP B C 1
ATOM 3618 O O . ASP B 1 89 ? -20.953 -35 -8.594 1 87.81 89 ASP B O 1
ATOM 3622 N N . GLY B 1 90 ? -19.141 -34.469 -9.898 1 82.94 90 GLY B N 1
ATOM 3623 C CA . GLY B 1 90 ? -19.938 -34.25 -11.094 1 82.94 90 GLY B CA 1
ATOM 3624 C C . GLY B 1 90 ? -20.562 -32.875 -11.172 1 82.94 90 GLY B C 1
ATOM 3625 O O . GLY B 1 90 ? -21.531 -32.656 -11.906 1 82.94 90 GLY B O 1
ATOM 3626 N N . PHE B 1 91 ? -20.141 -31.953 -10.453 1 84.5 91 PHE B N 1
ATOM 3627 C CA . PHE B 1 91 ? -20.766 -30.625 -10.445 1 84.5 91 PHE B CA 1
ATOM 3628 C C . PHE B 1 91 ? -19.922 -29.641 -11.234 1 84.5 91 PHE B C 1
ATOM 3630 O O . PHE B 1 91 ? -20.422 -28.953 -12.125 1 84.5 91 PHE B O 1
ATOM 3637 N N . MET B 1 92 ? -18.625 -29.578 -10.953 1 80 92 MET B N 1
ATOM 3638 C CA . MET B 1 92 ? -17.828 -28.516 -11.57 1 80 92 MET B CA 1
ATOM 3639 C C . MET B 1 92 ? -16.516 -29.094 -12.125 1 80 92 MET B C 1
ATOM 3641 O O . MET B 1 92 ? -15.594 -28.344 -12.422 1 80 92 MET B O 1
ATOM 3645 N N . THR B 1 93 ? -16.484 -30.312 -12.305 1 77.56 93 THR B N 1
ATOM 3646 C CA . THR B 1 93 ? -15.258 -31.016 -12.711 1 77.56 93 THR B CA 1
ATOM 3647 C C . THR B 1 93 ? -14.75 -30.469 -14.047 1 77.56 93 THR B C 1
ATOM 3649 O O . THR B 1 93 ? -13.57 -30.141 -14.188 1 77.56 93 THR B O 1
ATOM 3652 N N . HIS B 1 94 ? -15.625 -30.344 -14.945 1 75 94 HIS B N 1
ATOM 3653 C CA . HIS B 1 94 ? -15.211 -29.891 -16.266 1 75 94 HIS B CA 1
ATOM 3654 C C . HIS B 1 94 ? -14.773 -28.422 -16.234 1 75 94 HIS B C 1
ATOM 3656 O O . HIS B 1 94 ? -13.797 -28.062 -16.891 1 75 94 HIS B O 1
ATOM 3662 N N . TYR B 1 95 ? -15.445 -27.656 -15.484 1 75.69 95 TYR B N 1
ATOM 3663 C CA . TYR B 1 95 ? -15.109 -26.234 -15.367 1 75.69 95 TYR B CA 1
ATOM 3664 C C . TYR B 1 95 ? -13.734 -26.062 -14.742 1 75.69 95 TYR B C 1
ATOM 3666 O O . TYR B 1 95 ? -12.953 -25.219 -15.172 1 75.69 95 TYR B O 1
ATOM 3674 N N . LEU B 1 96 ? -13.422 -26.844 -13.789 1 76.38 96 LEU B N 1
ATOM 3675 C CA . LEU B 1 96 ? -12.148 -26.75 -13.086 1 76.38 96 LEU B CA 1
ATOM 3676 C C . LEU B 1 96 ? -11 -27.219 -13.977 1 76.38 96 LEU B C 1
ATOM 3678 O O . LEU B 1 96 ? -9.875 -26.719 -13.852 1 76.38 96 LEU B O 1
ATOM 3682 N N . ARG B 1 97 ? -11.305 -28.047 -14.852 1 74.31 97 ARG B N 1
ATOM 3683 C CA . ARG B 1 97 ? -10.273 -28.578 -15.734 1 74.31 97 ARG B CA 1
ATOM 3684 C C . ARG B 1 97 ? -10 -27.609 -16.891 1 74.31 97 ARG B C 1
ATOM 3686 O O . ARG B 1 97 ? -8.844 -27.375 -17.234 1 74.31 97 ARG B O 1
ATOM 3693 N N . GLU B 1 98 ? -11.047 -26.969 -17.359 1 70.69 98 GLU B N 1
ATOM 3694 C CA . GLU B 1 98 ? -10.891 -26.203 -18.594 1 70.69 98 GLU B CA 1
ATOM 3695 C C . GLU B 1 98 ? -11 -24.703 -18.344 1 70.69 98 GLU B C 1
ATOM 3697 O O . GLU B 1 98 ? -10.445 -23.906 -19.094 1 70.69 98 GLU B O 1
ATOM 3702 N N . GLY B 1 99 ? -11.633 -24.406 -17.281 1 72.06 99 GLY B N 1
ATOM 3703 C CA . GLY B 1 99 ? -11.93 -23 -17.062 1 72.06 99 GLY B CA 1
ATOM 3704 C C . GLY B 1 99 ? -10.977 -22.344 -16.094 1 72.06 99 GLY B C 1
ATOM 3705 O O . GLY B 1 99 ? -10.266 -21.391 -16.453 1 72.06 99 GLY B O 1
ATOM 3706 N N . GLU B 1 100 ? -10.945 -22.859 -14.898 1 78.88 100 GLU B N 1
ATOM 3707 C CA . GLU B 1 100 ? -10.133 -22.25 -13.852 1 78.88 100 GLU B CA 1
ATOM 3708 C C . GLU B 1 100 ? -9.273 -23.297 -13.148 1 78.88 100 GLU B C 1
ATOM 3710 O O . GLU B 1 100 ? -9.469 -23.578 -11.961 1 78.88 100 GLU B O 1
ATOM 3715 N N . PRO B 1 101 ? -8.25 -23.672 -13.836 1 79.62 101 PRO B N 1
ATOM 3716 C CA . PRO B 1 101 ? -7.402 -24.719 -13.25 1 79.62 101 PRO B CA 1
ATOM 3717 C C . PRO B 1 101 ? -6.68 -24.25 -11.992 1 79.62 101 PRO B C 1
ATOM 3719 O O . PRO B 1 101 ? -6.277 -25.062 -11.164 1 79.62 101 PRO B O 1
ATOM 3722 N N . TYR B 1 102 ? -6.562 -22.969 -11.797 1 83.12 102 TYR B N 1
ATOM 3723 C CA . TYR B 1 102 ? -5.855 -22.406 -10.656 1 83.12 102 TYR B CA 1
ATOM 3724 C C . TYR B 1 102 ? -6.602 -22.688 -9.352 1 83.12 102 TYR B C 1
ATOM 3726 O O . TYR B 1 102 ? -6.004 -22.688 -8.273 1 83.12 102 TYR B O 1
ATOM 3734 N N . LEU B 1 103 ? -7.867 -23.031 -9.492 1 85.19 103 LEU B N 1
ATOM 3735 C CA . LEU B 1 103 ? -8.664 -23.328 -8.305 1 85.19 103 LEU B CA 1
ATOM 3736 C C . LEU B 1 103 ? -8.336 -24.703 -7.762 1 85.19 103 LEU B C 1
ATOM 3738 O O . LEU B 1 103 ? -8.703 -25.031 -6.633 1 85.19 103 LEU B O 1
ATOM 3742 N N . ASN B 1 104 ? -7.52 -25.453 -8.531 1 84.88 104 ASN B N 1
ATOM 3743 C CA . ASN B 1 104 ? -7.152 -26.797 -8.094 1 84.88 104 ASN B CA 1
ATOM 3744 C C . ASN B 1 104 ? -5.922 -26.781 -7.195 1 84.88 104 ASN B C 1
ATOM 3746 O O . ASN B 1 104 ? -5.562 -27.797 -6.609 1 84.88 104 ASN B O 1
ATOM 3750 N N . THR B 1 105 ? -5.363 -25.656 -6.984 1 89.5 105 THR B N 1
ATOM 3751 C CA . THR B 1 105 ? -4.246 -25.531 -6.051 1 89.5 105 THR B CA 1
ATOM 3752 C C . THR B 1 105 ? -4.746 -25.531 -4.609 1 89.5 105 THR B C 1
ATOM 3754 O O . THR B 1 105 ? -5.941 -25.344 -4.363 1 89.5 105 THR B O 1
ATOM 3757 N N . ALA B 1 106 ? -3.838 -25.812 -3.699 1 93.62 106 ALA B N 1
ATOM 3758 C CA . ALA B 1 106 ? -4.215 -25.766 -2.289 1 93.62 106 ALA B CA 1
ATOM 3759 C C . ALA B 1 106 ? -4.758 -24.391 -1.905 1 93.62 106 ALA B C 1
ATOM 3761 O O . ALA B 1 106 ? -5.75 -24.297 -1.183 1 93.62 106 ALA B O 1
ATOM 3762 N N . TYR B 1 107 ? -4.098 -23.391 -2.344 1 94.5 107 TYR B N 1
ATOM 3763 C CA . TYR B 1 107 ? -4.562 -22.031 -2.07 1 94.5 107 TYR B CA 1
ATOM 3764 C C . TYR B 1 107 ? -5.953 -21.797 -2.652 1 94.5 107 TYR B C 1
ATOM 3766 O O . TYR B 1 107 ? -6.84 -21.281 -1.974 1 94.5 107 TYR B O 1
ATOM 3774 N N . GLY B 1 108 ? -6.148 -22.188 -3.922 1 92.5 108 GLY B N 1
ATOM 3775 C CA . GLY B 1 108 ? -7.453 -22.078 -4.555 1 92.5 108 GLY B CA 1
ATOM 3776 C C . GLY B 1 108 ? -8.547 -22.797 -3.797 1 92.5 108 GLY B C 1
ATOM 3777 O O . GLY B 1 108 ? -9.664 -22.281 -3.662 1 92.5 108 GLY B O 1
ATOM 3778 N N . HIS B 1 109 ? -8.172 -23.906 -3.334 1 93.69 109 HIS B N 1
ATOM 3779 C CA . HIS B 1 109 ? -9.102 -24.703 -2.527 1 93.69 109 HIS B CA 1
ATOM 3780 C C . HIS B 1 109 ? -9.516 -23.953 -1.269 1 93.69 109 HIS B C 1
ATOM 3782 O O . HIS B 1 109 ? -10.703 -23.875 -0.944 1 93.69 109 HIS B O 1
ATOM 3788 N N . MET B 1 110 ? -8.586 -23.375 -0.628 1 96.12 110 MET B N 1
ATOM 3789 C CA . MET B 1 110 ? -8.859 -22.703 0.636 1 96.12 110 MET B CA 1
ATOM 3790 C C . MET B 1 110 ? -9.695 -21.438 0.409 1 96.12 110 MET B C 1
ATOM 3792 O O . MET B 1 110 ? -10.562 -21.109 1.217 1 96.12 110 MET B O 1
ATOM 3796 N N . ILE B 1 111 ? -9.422 -20.703 -0.636 1 95.75 111 ILE B N 1
ATOM 3797 C CA . ILE B 1 111 ? -10.18 -19.484 -0.891 1 95.75 111 ILE B CA 1
ATOM 3798 C C . ILE B 1 111 ? -11.625 -19.844 -1.253 1 95.75 111 ILE B C 1
ATOM 3800 O O . ILE B 1 111 ? -12.555 -19.094 -0.925 1 95.75 111 ILE B O 1
ATOM 3804 N N . CYS B 1 112 ? -11.828 -20.984 -1.912 1 95.38 112 CYS B N 1
ATOM 3805 C CA . CYS B 1 112 ? -13.18 -21.453 -2.205 1 95.38 112 CYS B CA 1
ATOM 3806 C C . CYS B 1 112 ? -13.945 -21.734 -0.92 1 95.38 112 CYS B C 1
ATOM 3808 O O . CYS B 1 112 ? -15.109 -21.344 -0.794 1 95.38 112 CYS B O 1
ATOM 3810 N N . TYR B 1 113 ? -13.258 -22.344 -0.04 1 96.56 113 TYR B N 1
ATOM 3811 C CA . TYR B 1 113 ? -13.898 -22.625 1.239 1 96.56 113 TYR B CA 1
ATOM 3812 C C . TYR B 1 113 ? -14.203 -21.328 1.986 1 96.56 113 TYR B C 1
ATOM 3814 O O . TYR B 1 113 ? -15.266 -21.203 2.605 1 96.56 113 TYR B O 1
ATOM 3822 N N . TRP B 1 114 ? -13.258 -20.406 1.975 1 98.19 114 TRP B N 1
ATOM 3823 C CA . TRP B 1 114 ? -13.492 -19.125 2.637 1 98.19 114 TRP B CA 1
ATOM 3824 C C . TRP B 1 114 ? -14.664 -18.391 2 1 98.19 114 TRP B C 1
ATOM 3826 O O . TRP B 1 114 ? -15.531 -17.859 2.703 1 98.19 114 TRP B O 1
ATOM 3836 N N . ASP B 1 115 ? -14.703 -18.344 0.735 1 97.5 115 ASP B N 1
ATOM 3837 C CA . ASP B 1 115 ? -15.789 -17.656 0.029 1 97.5 115 ASP B CA 1
ATOM 3838 C C . ASP B 1 115 ? -17.125 -18.375 0.269 1 97.5 115 ASP B C 1
ATOM 3840 O O . ASP B 1 115 ? -18.125 -17.719 0.536 1 97.5 115 ASP B O 1
ATOM 3844 N N . GLY B 1 116 ? -17.078 -19.672 0.253 1 97.31 116 GLY B N 1
ATOM 3845 C CA . GLY B 1 116 ? -18.281 -20.469 0.392 1 97.31 116 GLY B CA 1
ATOM 3846 C C . GLY B 1 116 ? -18.812 -20.5 1.81 1 97.31 116 GLY B C 1
ATOM 3847 O O . GLY B 1 116 ? -19.938 -20.969 2.047 1 97.31 116 GLY B O 1
ATOM 3848 N N . SER B 1 117 ? -18.047 -19.984 2.705 1 97.25 117 SER B N 1
ATOM 3849 C CA . SER B 1 117 ? -18.484 -20.016 4.094 1 97.25 117 SER B CA 1
ATOM 3850 C C . SER B 1 117 ? -18.484 -18.609 4.703 1 97.25 117 SER B C 1
ATOM 3852 O O . SER B 1 117 ? -19.516 -17.938 4.723 1 97.25 117 SER B O 1
ATOM 3854 N N . ALA B 1 118 ? -17.281 -18.094 4.906 1 98.06 118 ALA B N 1
ATOM 3855 C CA . ALA B 1 118 ? -17.172 -16.812 5.594 1 98.06 118 ALA B CA 1
ATOM 3856 C C . ALA B 1 118 ? -17.812 -15.688 4.773 1 98.06 118 ALA B C 1
ATOM 3858 O O . ALA B 1 118 ? -18.672 -14.961 5.266 1 98.06 118 ALA B O 1
ATOM 3859 N N . HIS B 1 119 ? -17.391 -15.578 3.566 1 98.5 119 HIS B N 1
ATOM 3860 C CA . HIS B 1 119 ? -17.984 -14.539 2.723 1 98.5 119 HIS B CA 1
ATOM 3861 C C . HIS B 1 119 ? -19.484 -14.758 2.539 1 98.5 119 HIS B C 1
ATOM 3863 O O . HIS B 1 119 ? -20.266 -13.805 2.561 1 98.5 119 HIS B O 1
ATOM 3869 N N . TYR B 1 120 ? -19.875 -16 2.34 1 98.25 120 TYR B N 1
ATOM 3870 C CA . TYR B 1 120 ? -21.281 -16.328 2.166 1 98.25 120 TYR B CA 1
ATOM 3871 C C . TYR B 1 120 ? -22.109 -15.82 3.344 1 98.25 120 TYR B C 1
ATOM 3873 O O . TYR B 1 120 ? -23.141 -15.164 3.154 1 98.25 120 TYR B O 1
ATOM 3881 N N . LEU B 1 121 ? -21.609 -16.141 4.527 1 98 121 LEU B N 1
ATOM 3882 C CA . LEU B 1 121 ? -22.312 -15.695 5.73 1 98 121 LEU B CA 1
ATOM 3883 C C . LEU B 1 121 ? -22.359 -14.172 5.785 1 98 121 LEU B C 1
ATOM 3885 O O . LEU B 1 121 ? -23.391 -13.602 6.16 1 98 121 LEU B O 1
ATOM 3889 N N . MET B 1 122 ? -21.328 -13.492 5.438 1 98.25 122 MET B N 1
ATOM 3890 C CA . MET B 1 122 ? -21.297 -12.031 5.438 1 98.25 122 MET B CA 1
ATOM 3891 C C . MET B 1 122 ? -22.297 -11.461 4.43 1 98.25 122 MET B C 1
ATOM 3893 O O . MET B 1 122 ? -22.969 -10.469 4.707 1 98.25 122 MET B O 1
ATOM 3897 N N . TYR B 1 123 ? -22.359 -12.141 3.25 1 98 123 TYR B N 1
ATOM 3898 C CA . TYR B 1 123 ? -23.312 -11.688 2.252 1 98 123 TYR B CA 1
ATOM 3899 C C . TYR B 1 123 ? -24.734 -11.781 2.787 1 98 123 TYR B C 1
ATOM 3901 O O . TYR B 1 123 ? -25.531 -10.852 2.633 1 98 123 TYR B O 1
ATOM 3909 N N . LEU B 1 124 ? -25.047 -12.883 3.416 1 96.81 124 LEU B N 1
ATOM 3910 C CA . LEU B 1 124 ? -26.406 -13.086 3.939 1 96.81 124 LEU B CA 1
ATOM 3911 C C . LEU B 1 124 ? -26.734 -12.055 5.016 1 96.81 124 LEU B C 1
ATOM 3913 O O . LEU B 1 124 ? -27.828 -11.508 5.043 1 96.81 124 LEU B O 1
ATOM 3917 N N . VAL B 1 125 ? -25.766 -11.773 5.852 1 97.25 125 VAL B N 1
ATOM 3918 C CA . VAL B 1 125 ? -25.969 -10.797 6.918 1 97.25 125 VAL B CA 1
ATOM 3919 C C . VAL B 1 125 ? -26.172 -9.406 6.32 1 97.25 125 VAL B C 1
ATOM 3921 O O . VAL B 1 125 ? -27.047 -8.664 6.746 1 97.25 125 VAL B O 1
ATOM 3924 N N . MET B 1 126 ? -25.391 -9.055 5.352 1 97.31 126 MET B N 1
ATOM 3925 C CA . MET B 1 126 ? -25.484 -7.727 4.742 1 97.31 126 MET B CA 1
ATOM 3926 C C . MET B 1 126 ? -26.781 -7.578 3.965 1 97.31 126 MET B C 1
ATOM 3928 O O . MET B 1 126 ? -27.422 -6.523 4.016 1 97.31 126 MET B O 1
ATOM 3932 N N . VAL B 1 127 ? -27.172 -8.641 3.271 1 96.38 127 VAL B N 1
ATOM 3933 C CA . VAL B 1 127 ? -28.438 -8.625 2.541 1 96.38 127 VAL B CA 1
ATOM 3934 C C . VAL B 1 127 ? -29.594 -8.445 3.52 1 96.38 127 VAL B C 1
ATOM 3936 O O . VAL B 1 127 ? -30.516 -7.652 3.27 1 96.38 127 VAL B O 1
ATOM 3939 N N . ALA B 1 128 ? -29.562 -9.164 4.605 1 95.44 128 ALA B N 1
ATOM 3940 C CA . ALA B 1 128 ? -30.594 -9.039 5.625 1 95.44 128 ALA B CA 1
ATOM 3941 C C . ALA B 1 128 ? -30.625 -7.629 6.215 1 95.44 128 ALA B C 1
ATOM 3943 O O . ALA B 1 128 ? -31.688 -7.039 6.391 1 95.44 128 ALA B O 1
ATOM 3944 N N . ALA B 1 129 ? -29.438 -7.105 6.5 1 95.81 129 ALA B N 1
ATOM 3945 C CA . ALA B 1 129 ? -29.344 -5.758 7.055 1 95.81 129 ALA B CA 1
ATOM 3946 C C . ALA B 1 129 ? -29.906 -4.723 6.086 1 95.81 129 ALA B C 1
ATOM 3948 O O . ALA B 1 129 ? -30.625 -3.807 6.492 1 95.81 129 ALA B O 1
ATOM 3949 N N . ILE B 1 130 ? -29.594 -4.84 4.848 1 95.12 130 ILE B N 1
ATOM 3950 C CA . ILE B 1 130 ? -30.109 -3.92 3.832 1 95.12 130 ILE B CA 1
ATOM 3951 C C . ILE B 1 130 ? -31.625 -4.027 3.746 1 95.12 130 ILE B C 1
ATOM 3953 O O . ILE B 1 130 ? -32.312 -3.01 3.686 1 95.12 130 ILE B O 1
ATOM 3957 N N . ALA B 1 131 ? -32.156 -5.227 3.773 1 91.88 131 ALA B N 1
ATOM 3958 C CA . ALA B 1 131 ? -33.594 -5.457 3.689 1 91.88 131 ALA B CA 1
ATOM 3959 C C . ALA B 1 131 ? -34.312 -4.867 4.898 1 91.88 131 ALA B C 1
ATOM 3961 O O . ALA B 1 131 ? -35.438 -4.387 4.781 1 91.88 131 ALA B O 1
ATOM 3962 N N . TRP B 1 132 ? -33.656 -4.883 6.004 1 92.38 132 TRP B N 1
ATOM 3963 C CA . TRP B 1 132 ? -34.25 -4.395 7.238 1 92.38 132 TRP B CA 1
ATOM 3964 C C . TRP B 1 132 ? -33.938 -2.928 7.473 1 92.38 132 TRP B C 1
ATOM 3966 O O . TRP B 1 132 ? -34.219 -2.373 8.531 1 92.38 132 TRP B O 1
ATOM 3976 N N . GLU B 1 133 ? -33.188 -2.277 6.586 1 91.69 133 GLU B N 1
ATOM 3977 C CA . GLU B 1 133 ? -32.812 -0.873 6.672 1 91.69 133 GLU B CA 1
ATOM 3978 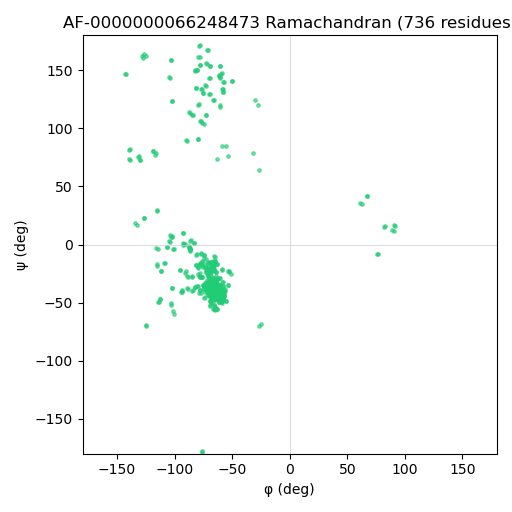C C . GLU B 1 133 ? -31.953 -0.612 7.906 1 91.69 133 GLU B C 1
ATOM 3980 O O . GLU B 1 133 ? -32.188 0.363 8.625 1 91.69 133 GLU B O 1
ATOM 3985 N N . GLU B 1 134 ? -31.203 -1.6 8.133 1 92.62 134 GLU B N 1
ATOM 3986 C CA . GLU B 1 134 ? -30.234 -1.475 9.219 1 92.62 134 GLU B CA 1
ATOM 3987 C C . GLU B 1 134 ? -28.828 -1.223 8.672 1 92.62 134 GLU B C 1
ATOM 3989 O O . GLU B 1 134 ? -28.547 -1.497 7.504 1 92.62 134 GLU B O 1
ATOM 3994 N N . SER B 1 135 ? -28.047 -0.688 9.539 1 93.31 135 SER B N 1
ATOM 3995 C CA . SER B 1 135 ? -26.656 -0.42 9.148 1 93.31 135 SER B CA 1
ATOM 3996 C C . SER B 1 135 ? -25.844 -1.708 9.062 1 93.31 135 SER B C 1
ATOM 3998 O O . SER B 1 135 ? -26.016 -2.605 9.898 1 93.31 135 SER B O 1
ATOM 4000 N N . TYR B 1 136 ? -25.047 -1.857 8.055 1 95.69 136 TYR B N 1
ATOM 4001 C CA . TYR B 1 136 ? -24.141 -2.994 7.906 1 95.69 136 TYR B CA 1
ATOM 4002 C C . TYR B 1 136 ? -22.703 -2.527 7.684 1 95.69 136 TYR B C 1
ATOM 4004 O O . TYR B 1 136 ? -21.891 -3.25 7.098 1 95.69 136 TYR B O 1
ATOM 4012 N N . ARG B 1 137 ? -22.375 -1.354 8.078 1 96.12 137 ARG B N 1
ATOM 4013 C CA . ARG B 1 137 ? -21.078 -0.74 7.812 1 96.12 137 ARG B CA 1
ATOM 4014 C C . ARG B 1 137 ? -19.953 -1.556 8.43 1 96.12 137 ARG B C 1
ATOM 4016 O O . ARG B 1 137 ? -18.922 -1.772 7.801 1 96.12 137 ARG B O 1
ATOM 4023 N N . THR B 1 138 ? -20.141 -2.045 9.633 1 95.94 138 THR B N 1
ATOM 4024 C CA . THR B 1 138 ? -19.094 -2.771 10.344 1 95.94 138 THR B CA 1
ATOM 4025 C C . THR B 1 138 ? -18.766 -4.074 9.633 1 95.94 138 THR B C 1
ATOM 4027 O O . THR B 1 138 ? -17.594 -4.336 9.32 1 95.94 138 THR B O 1
ATOM 4030 N N . ILE B 1 139 ? -19.75 -4.848 9.359 1 97.19 139 ILE B N 1
ATOM 4031 C CA . ILE B 1 139 ? -19.516 -6.109 8.672 1 97.19 139 ILE B CA 1
ATOM 4032 C C . ILE B 1 139 ? -19.078 -5.84 7.23 1 97.19 139 ILE B C 1
ATOM 4034 O O . ILE B 1 139 ? -18.281 -6.59 6.672 1 97.19 139 ILE B O 1
ATOM 4038 N N . GLY B 1 140 ? -19.578 -4.777 6.691 1 98.06 140 GLY B N 1
ATOM 4039 C CA . GLY B 1 140 ? -19.188 -4.398 5.344 1 98.06 140 GLY B CA 1
ATOM 4040 C C . GLY B 1 140 ? -17.719 -4.074 5.223 1 98.06 140 GLY B C 1
ATOM 4041 O O . GLY B 1 140 ? -17.047 -4.527 4.289 1 98.06 140 GLY B O 1
ATOM 4042 N N . LEU B 1 141 ? -17.234 -3.299 6.145 1 98.06 141 LEU B N 1
ATOM 4043 C CA . LEU B 1 141 ? -15.812 -2.943 6.121 1 98.06 141 LEU B CA 1
ATOM 4044 C C . LEU B 1 141 ? -14.938 -4.172 6.34 1 98.06 141 LEU B C 1
ATOM 4046 O O . LEU B 1 141 ? -13.883 -4.309 5.719 1 98.06 141 LEU B O 1
ATOM 4050 N N . TYR B 1 142 ? -15.352 -5.035 7.223 1 98.62 142 TYR B N 1
ATOM 4051 C CA . TYR B 1 142 ? -14.656 -6.301 7.43 1 98.62 142 TYR B CA 1
ATOM 4052 C C . TYR B 1 142 ? -14.617 -7.121 6.145 1 98.62 142 TYR B C 1
ATOM 4054 O O . TYR B 1 142 ? -13.578 -7.668 5.777 1 98.62 142 TYR B O 1
ATOM 4062 N N . TRP B 1 143 ? -15.711 -7.191 5.461 1 98.62 143 TRP B N 1
ATOM 4063 C CA . TRP B 1 143 ? -15.836 -7.902 4.191 1 98.62 143 TRP B CA 1
ATOM 4064 C C . TRP B 1 143 ? -14.93 -7.281 3.133 1 98.62 143 TRP B C 1
ATOM 4066 O O . TRP B 1 143 ? -14.273 -7.996 2.375 1 98.62 143 TRP B O 1
ATOM 4076 N N . VAL B 1 144 ? -14.867 -5.965 3.092 1 98.38 144 VAL B N 1
ATOM 4077 C CA . VAL B 1 144 ? -14.039 -5.262 2.115 1 98.38 144 VAL B CA 1
ATOM 4078 C C . VAL B 1 144 ? -12.578 -5.684 2.279 1 98.38 144 VAL B C 1
ATOM 4080 O O . VAL B 1 144 ? -11.906 -6.004 1.299 1 98.38 144 VAL B O 1
ATOM 4083 N N . GLY B 1 145 ? -12.125 -5.691 3.514 1 98.56 145 GLY B N 1
ATOM 4084 C CA . GLY B 1 145 ? -10.766 -6.148 3.768 1 98.56 145 GLY B CA 1
ATOM 4085 C C . GLY B 1 145 ? -10.523 -7.57 3.309 1 98.56 145 GLY B C 1
ATOM 4086 O O . GLY B 1 145 ? -9.5 -7.859 2.682 1 98.56 145 GLY B O 1
ATOM 4087 N N . SER B 1 146 ? -11.438 -8.398 3.582 1 98.56 146 SER B N 1
ATOM 4088 C CA . SER B 1 146 ? -11.32 -9.82 3.264 1 98.56 146 SER B CA 1
ATOM 4089 C C . SER B 1 146 ? -11.289 -10.047 1.756 1 98.56 146 SER B C 1
ATOM 4091 O O . SER B 1 146 ? -10.398 -10.734 1.246 1 98.56 146 SER B O 1
ATOM 4093 N N . ILE B 1 147 ? -12.172 -9.445 1.041 1 98.12 147 ILE B N 1
ATOM 4094 C CA . ILE B 1 147 ? -12.305 -9.703 -0.389 1 98.12 147 ILE B CA 1
ATOM 4095 C C . ILE B 1 147 ? -11.148 -9.039 -1.142 1 98.12 147 ILE B C 1
ATOM 4097 O O . ILE B 1 147 ? -10.641 -9.602 -2.117 1 98.12 147 ILE B O 1
ATOM 4101 N N . ILE B 1 148 ? -10.727 -7.898 -0.692 1 97.69 148 ILE B N 1
ATOM 4102 C CA . ILE B 1 148 ? -9.633 -7.207 -1.357 1 97.69 148 ILE B CA 1
ATOM 4103 C C . ILE B 1 148 ? -8.336 -7.992 -1.164 1 97.69 148 ILE B C 1
ATOM 4105 O O . ILE B 1 148 ? -7.535 -8.117 -2.094 1 97.69 148 ILE B O 1
ATOM 4109 N N . MET B 1 149 ? -8.117 -8.492 0.017 1 98.12 149 MET B N 1
ATOM 4110 C CA . MET B 1 149 ? -6.938 -9.328 0.265 1 98.12 149 MET B CA 1
ATOM 4111 C C . MET B 1 149 ? -6.934 -10.547 -0.648 1 98.12 149 MET B C 1
ATOM 4113 O O . MET B 1 149 ? -5.898 -10.891 -1.223 1 98.12 149 MET B O 1
ATOM 4117 N N . SER B 1 150 ? -8.078 -11.109 -0.79 1 97.25 150 SER B N 1
ATOM 4118 C CA . SER B 1 150 ? -8.195 -12.273 -1.664 1 97.25 150 SER B CA 1
ATOM 4119 C C . SER B 1 150 ? -7.867 -11.914 -3.109 1 97.25 150 SER B C 1
ATOM 4121 O O . SER B 1 150 ? -7.145 -12.641 -3.789 1 97.25 150 SER B O 1
ATOM 4123 N N . ILE B 1 151 ? -8.312 -10.805 -3.551 1 95.56 151 ILE B N 1
ATOM 4124 C CA . ILE B 1 151 ? -8.125 -10.367 -4.93 1 95.56 151 ILE B CA 1
ATOM 4125 C C . ILE B 1 151 ? -6.652 -10.047 -5.176 1 95.56 151 ILE B C 1
ATOM 4127 O O . ILE B 1 151 ? -6.086 -10.461 -6.191 1 95.56 151 ILE B O 1
ATOM 4131 N N . VAL B 1 152 ? -6.008 -9.422 -4.25 1 96.5 152 VAL B N 1
ATOM 4132 C CA . VAL B 1 152 ? -4.629 -8.953 -4.383 1 96.5 152 VAL B CA 1
ATOM 4133 C C . VAL B 1 152 ? -3.688 -10.148 -4.512 1 96.5 152 VAL B C 1
ATOM 4135 O O . VAL B 1 152 ? -2.674 -10.07 -5.211 1 96.5 152 VAL B O 1
ATOM 4138 N N . VAL B 1 153 ? -4.059 -11.219 -3.895 1 96.69 153 VAL B N 1
ATOM 4139 C CA . VAL B 1 153 ? -3.18 -12.391 -3.91 1 96.69 153 VAL B CA 1
ATOM 4140 C C . VAL B 1 153 ? -3.574 -13.32 -5.055 1 96.69 153 VAL B C 1
ATOM 4142 O O . VAL B 1 153 ? -2.715 -13.797 -5.801 1 96.69 153 VAL B O 1
ATOM 4145 N N . PHE B 1 154 ? -4.828 -13.461 -5.285 1 94.44 154 PHE B N 1
ATOM 4146 C CA . PHE B 1 154 ? -5.34 -14.469 -6.207 1 94.44 154 PHE B CA 1
ATOM 4147 C C . PHE B 1 154 ? -5.078 -14.062 -7.652 1 94.44 154 PHE B C 1
ATOM 4149 O O . PHE B 1 154 ? -4.602 -14.867 -8.453 1 94.44 154 PHE B O 1
ATOM 4156 N N . VAL B 1 155 ? -5.348 -12.844 -8 1 91.5 155 VAL B N 1
ATOM 4157 C CA . VAL B 1 155 ? -5.305 -12.422 -9.391 1 91.5 155 VAL B CA 1
ATOM 4158 C C . VAL B 1 155 ? -3.861 -12.406 -9.891 1 91.5 155 VAL B C 1
ATOM 4160 O O . VAL B 1 155 ? -3.533 -13.062 -10.883 1 91.5 155 VAL B O 1
ATOM 4163 N N . PRO B 1 156 ? -2.932 -11.719 -9.172 1 91.94 156 PRO B N 1
ATOM 4164 C CA . PRO B 1 156 ? -1.546 -11.805 -9.641 1 91.94 156 PRO B CA 1
ATOM 4165 C C . PRO B 1 156 ? -0.967 -13.211 -9.516 1 91.94 156 PRO B C 1
ATOM 4167 O O . PRO B 1 156 ? -0.141 -13.617 -10.336 1 91.94 156 PRO B O 1
ATOM 4170 N N . GLY B 1 157 ? -1.397 -13.906 -8.508 1 91.69 157 GLY B N 1
ATOM 4171 C CA . GLY B 1 157 ? -0.921 -15.273 -8.344 1 91.69 157 GLY B CA 1
ATOM 4172 C C . GLY B 1 157 ? -1.278 -16.172 -9.516 1 91.69 157 GLY B C 1
ATOM 4173 O O . GLY B 1 157 ? -0.495 -17.047 -9.891 1 91.69 157 GLY B O 1
ATOM 4174 N N . ASN B 1 158 ? -2.432 -15.938 -10.086 1 89.62 158 ASN B N 1
ATOM 4175 C CA . ASN B 1 158 ? -2.867 -16.719 -11.242 1 89.62 158 ASN B CA 1
ATOM 4176 C C . ASN B 1 158 ? -2.014 -16.422 -12.469 1 89.62 158 ASN B C 1
ATOM 4178 O O . ASN B 1 158 ? -1.795 -17.297 -13.312 1 89.62 158 ASN B O 1
ATOM 4182 N N . ILE B 1 159 ? -1.523 -15.219 -12.531 1 87.94 159 ILE B N 1
ATOM 4183 C CA . ILE B 1 159 ? -0.797 -14.781 -13.719 1 87.94 159 ILE B CA 1
ATOM 4184 C C . ILE B 1 159 ? 0.665 -15.211 -13.617 1 87.94 159 ILE B C 1
ATOM 4186 O O . ILE B 1 159 ? 1.252 -15.68 -14.594 1 87.94 159 ILE B O 1
ATOM 4190 N N . VAL B 1 160 ? 1.234 -15.109 -12.461 1 89.5 160 VAL B N 1
ATOM 4191 C CA . VAL B 1 160 ? 2.666 -15.32 -12.273 1 89.5 160 VAL B CA 1
ATOM 4192 C C . VAL B 1 160 ? 2.938 -16.797 -11.961 1 89.5 160 VAL B C 1
ATOM 4194 O O . VAL B 1 160 ? 4.023 -17.297 -12.242 1 89.5 160 VAL B O 1
ATOM 4197 N N . GLY B 1 161 ? 2.002 -17.453 -11.492 1 82.81 161 GLY B N 1
ATOM 4198 C CA . GLY B 1 161 ? 2.199 -18.812 -11.055 1 82.81 161 GLY B CA 1
ATOM 4199 C C . GLY B 1 161 ? 2.293 -19.812 -12.195 1 82.81 161 GLY B C 1
ATOM 4200 O O . GLY B 1 161 ? 2.309 -19.422 -13.367 1 82.81 161 GLY B O 1
ATOM 4201 N N . LYS B 1 162 ? 2.438 -21.016 -11.859 1 77.5 162 LYS B N 1
ATOM 4202 C CA . LYS B 1 162 ? 2.67 -22.141 -12.773 1 77.5 162 LYS B CA 1
ATOM 4203 C C . LYS B 1 162 ? 1.601 -22.188 -13.859 1 77.5 162 LYS B C 1
ATOM 4205 O O . LYS B 1 162 ? 1.87 -22.609 -14.984 1 77.5 162 LYS B O 1
ATOM 4210 N N . TYR B 1 163 ? 0.466 -21.609 -13.602 1 69.69 163 TYR B N 1
ATOM 4211 C CA . TYR B 1 163 ? -0.64 -21.719 -14.547 1 69.69 163 TYR B CA 1
ATOM 4212 C C . TYR B 1 163 ? -0.788 -20.438 -15.359 1 69.69 163 TYR B C 1
ATOM 4214 O O . TYR B 1 163 ? -1.773 -20.25 -16.078 1 69.69 163 TYR B O 1
ATOM 4222 N N . GLY B 1 164 ? 0.151 -19.5 -15.195 1 69.75 164 GLY B N 1
ATOM 4223 C CA . GLY B 1 164 ? 0.07 -18.203 -15.82 1 69.75 164 GLY B CA 1
ATOM 4224 C C . GLY B 1 164 ? 0.158 -18.25 -17.344 1 69.75 164 GLY B C 1
ATOM 4225 O O . GLY B 1 164 ? -0.351 -17.375 -18.031 1 69.75 164 GLY B O 1
ATOM 4226 N N . THR B 1 165 ? 0.68 -19.266 -17.875 1 66.75 165 THR B N 1
ATOM 4227 C CA . THR B 1 165 ? 0.869 -19.344 -19.312 1 66.75 165 THR B CA 1
ATOM 4228 C C . THR B 1 165 ? -0.428 -19.75 -20.016 1 66.75 165 THR B C 1
ATOM 4230 O O . THR B 1 165 ? -0.579 -19.547 -21.219 1 66.75 165 THR B O 1
ATOM 4233 N N . ARG B 1 166 ? -1.373 -20.109 -19.234 1 71.5 166 ARG B N 1
ATOM 4234 C CA . ARG B 1 166 ? -2.643 -20.531 -19.828 1 71.5 166 ARG B CA 1
ATOM 4235 C C . ARG B 1 166 ? -3.77 -19.594 -19.422 1 71.5 166 ARG B C 1
ATOM 4237 O O . ARG B 1 166 ? -4.535 -19.891 -18.5 1 71.5 166 ARG B O 1
ATOM 4244 N N . ILE B 1 167 ? -3.752 -18.484 -20.062 1 70 167 ILE B N 1
ATOM 4245 C CA . ILE B 1 167 ? -4.848 -17.594 -19.703 1 70 167 ILE B CA 1
ATOM 4246 C C . ILE B 1 167 ? -6.141 -18.062 -20.375 1 70 167 ILE B C 1
ATOM 4248 O O . ILE B 1 167 ? -6.258 -18.031 -21.594 1 70 167 ILE B O 1
ATOM 4252 N N . CYS B 1 168 ? -6.996 -18.641 -19.5 1 77.06 168 CYS B N 1
ATOM 4253 C CA . CYS B 1 168 ? -8.305 -19.109 -19.938 1 77.06 168 CYS B CA 1
ATOM 4254 C C . CYS B 1 168 ? -9.312 -17.953 -19.984 1 77.06 168 CYS B C 1
ATOM 4256 O O . CYS B 1 168 ? -9.141 -16.953 -19.281 1 77.06 168 CYS B O 1
ATOM 4258 N N . PRO B 1 169 ? -10.234 -18.062 -20.859 1 81.31 169 PRO B N 1
ATOM 4259 C CA . PRO B 1 169 ? -11.266 -17.031 -20.969 1 81.31 169 PRO B CA 1
ATOM 4260 C C . PRO B 1 169 ? -11.93 -16.703 -19.625 1 81.31 169 PRO B C 1
ATOM 4262 O O . PRO B 1 169 ? -12.406 -15.586 -19.422 1 81.31 169 PRO B O 1
ATOM 4265 N N . ALA B 1 170 ? -11.898 -17.625 -18.797 1 81.88 170 ALA B N 1
ATOM 4266 C CA . ALA B 1 170 ? -12.523 -17.422 -17.484 1 81.88 170 ALA B CA 1
ATOM 4267 C C . ALA B 1 170 ? -11.797 -16.359 -16.688 1 81.88 170 ALA B C 1
ATOM 4269 O O . ALA B 1 170 ? -12.352 -15.797 -15.734 1 81.88 170 ALA B O 1
ATOM 4270 N N . PHE B 1 171 ? -10.625 -16.047 -17.141 1 80.56 171 PHE B N 1
ATOM 4271 C CA . PHE B 1 171 ? -9.836 -15.008 -16.469 1 80.56 171 PHE B CA 1
ATOM 4272 C C . PHE B 1 171 ? -10.516 -13.648 -16.594 1 80.56 171 PHE B C 1
ATOM 4274 O O . PHE B 1 171 ? -10.391 -12.805 -15.711 1 80.56 171 PHE B O 1
ATOM 4281 N N . PHE B 1 172 ? -11.32 -13.484 -17.516 1 81.69 172 PHE B N 1
ATOM 4282 C CA . PHE B 1 172 ? -11.961 -12.195 -17.766 1 81.69 172 PHE B CA 1
ATOM 4283 C C . PHE B 1 172 ? -13.086 -11.953 -16.766 1 81.69 172 PHE B C 1
ATOM 4285 O O . PHE B 1 172 ? -13.508 -10.812 -16.562 1 81.69 172 PHE B O 1
ATOM 4292 N N . LEU B 1 173 ? -13.492 -13.023 -16.125 1 84.44 173 LEU B N 1
ATOM 4293 C CA . LEU B 1 173 ? -14.508 -12.875 -15.086 1 84.44 173 LEU B CA 1
ATOM 4294 C C . LEU B 1 173 ? -13.906 -12.25 -13.836 1 84.44 173 LEU B C 1
ATOM 4296 O O . LEU B 1 173 ? -14.633 -11.773 -12.961 1 84.44 173 LEU B O 1
ATOM 4300 N N . SER B 1 174 ? -12.562 -12.18 -13.805 1 86.06 174 SER B N 1
ATOM 4301 C CA . SER B 1 174 ? -11.898 -11.562 -12.656 1 86.06 174 SER B CA 1
ATOM 4302 C C . SER B 1 174 ? -12.07 -10.047 -12.672 1 86.06 174 SER B C 1
ATOM 4304 O O . SER B 1 174 ? -11.953 -9.398 -11.633 1 86.06 174 SER B O 1
ATOM 4306 N N . ILE B 1 175 ? -12.352 -9.539 -13.797 1 88.12 175 ILE B N 1
ATOM 4307 C CA . ILE B 1 175 ? -12.469 -8.086 -13.93 1 88.12 175 ILE B CA 1
ATOM 4308 C C . ILE B 1 175 ? -13.672 -7.594 -13.125 1 88.12 175 ILE B C 1
ATOM 4310 O O . ILE B 1 175 ? -13.531 -6.773 -12.219 1 88.12 175 ILE B O 1
ATOM 4314 N N . PRO B 1 176 ? -14.836 -8.125 -13.391 1 89.88 176 PRO B N 1
ATOM 4315 C CA . PRO B 1 176 ? -15.953 -7.691 -12.547 1 89.88 176 PRO B CA 1
ATOM 4316 C C . PRO B 1 176 ? -15.789 -8.102 -11.086 1 89.88 176 PRO B C 1
ATOM 4318 O O . PRO B 1 176 ? -16.25 -7.398 -10.188 1 89.88 176 PRO B O 1
ATOM 4321 N N . TYR B 1 177 ? -15.148 -9.18 -10.875 1 89.38 177 TYR B N 1
ATOM 4322 C CA . TYR B 1 177 ? -14.906 -9.664 -9.523 1 89.38 177 TYR B CA 1
ATOM 4323 C C . TYR B 1 177 ? -13.992 -8.719 -8.758 1 89.38 177 TYR B C 1
ATOM 4325 O O . TYR B 1 177 ? -14 -8.688 -7.527 1 89.38 177 TYR B O 1
ATOM 4333 N N . THR B 1 178 ? -13.227 -7.945 -9.453 1 93.5 178 THR B N 1
ATOM 4334 C CA . THR B 1 178 ? -12.328 -6.977 -8.828 1 93.5 178 THR B CA 1
ATOM 4335 C C . THR B 1 178 ? -13 -5.609 -8.742 1 93.5 178 THR B C 1
ATOM 4337 O O . THR B 1 178 ? -12.977 -4.969 -7.688 1 93.5 178 THR B O 1
ATOM 4340 N N . CYS B 1 179 ? -13.695 -5.223 -9.758 1 94.25 179 CYS B N 1
ATOM 4341 C CA . CYS B 1 179 ? -14.234 -3.869 -9.852 1 94.25 179 CYS B CA 1
ATOM 4342 C C . CYS B 1 179 ? -15.422 -3.693 -8.914 1 94.25 179 CYS B C 1
ATOM 4344 O O . CYS B 1 179 ? -15.57 -2.652 -8.273 1 94.25 179 CYS B O 1
ATOM 4346 N N . LEU B 1 180 ? -16.25 -4.688 -8.773 1 95.38 180 LEU B N 1
ATOM 4347 C CA . LEU B 1 180 ? -17.484 -4.57 -7.988 1 95.38 180 LEU B CA 1
ATOM 4348 C C . LEU B 1 180 ? -17.172 -4.438 -6.504 1 95.38 180 LEU B C 1
ATOM 4350 O O . LEU B 1 180 ? -17.688 -3.549 -5.828 1 95.38 180 LEU B O 1
ATOM 4354 N N . PRO B 1 181 ? -16.25 -5.27 -6.027 1 96.69 181 PRO B N 1
ATOM 4355 C CA . PRO B 1 181 ? -15.914 -5.098 -4.609 1 96.69 181 PRO B CA 1
ATOM 4356 C C . PRO B 1 181 ? -15.25 -3.75 -4.32 1 96.69 181 PRO B C 1
ATOM 4358 O O . PRO B 1 181 ? -15.484 -3.164 -3.258 1 96.69 181 PRO B O 1
ATOM 4361 N N . VAL B 1 182 ? -14.469 -3.271 -5.215 1 96.44 182 VAL B N 1
ATOM 4362 C CA . VAL B 1 182 ? -13.844 -1.965 -5.039 1 96.44 182 VAL B CA 1
ATOM 4363 C C . VAL B 1 182 ? -14.914 -0.879 -4.984 1 96.44 182 VAL B C 1
ATOM 4365 O O . VAL B 1 182 ? -14.898 -0.026 -4.094 1 96.44 182 VAL B O 1
ATOM 4368 N N . TRP B 1 183 ? -15.82 -0.958 -5.887 1 96.38 183 TRP B N 1
ATOM 4369 C CA . TRP B 1 183 ? -16.938 -0.025 -5.898 1 96.38 183 TRP B CA 1
ATOM 4370 C C . TRP B 1 183 ? -17.75 -0.135 -4.613 1 96.38 183 TRP B C 1
ATOM 4372 O O . TRP B 1 183 ? -18.094 0.878 -4.004 1 96.38 183 TRP B O 1
ATOM 4382 N N . ALA B 1 184 ? -18.031 -1.37 -4.234 1 97.31 184 ALA B N 1
ATOM 4383 C CA . ALA B 1 184 ? -18.766 -1.612 -2.992 1 97.31 184 ALA B CA 1
ATOM 4384 C C . ALA B 1 184 ? -18 -1.055 -1.791 1 97.31 184 ALA B C 1
ATOM 4386 O O . ALA B 1 184 ? -18.609 -0.514 -0.863 1 97.31 184 ALA B O 1
ATOM 4387 N N . GLY B 1 185 ? -16.703 -1.204 -1.849 1 97.06 185 GLY B N 1
ATOM 4388 C CA . GLY B 1 185 ? -15.898 -0.686 -0.76 1 97.06 185 GLY B CA 1
ATOM 4389 C C . GLY B 1 185 ? -16.031 0.813 -0.575 1 97.06 185 GLY B C 1
ATOM 4390 O O . GLY B 1 185 ? -16.156 1.296 0.553 1 97.06 185 GLY B O 1
ATOM 4391 N N . PHE B 1 186 ? -16.062 1.574 -1.636 1 95.38 186 PHE B N 1
ATOM 4392 C CA . PHE B 1 186 ? -16.219 3.021 -1.557 1 95.38 186 PHE B CA 1
ATOM 4393 C C . PHE B 1 186 ? -17.609 3.389 -1.044 1 95.38 186 PHE B C 1
ATOM 4395 O O . PHE B 1 186 ? -17.766 4.312 -0.242 1 95.38 186 PHE B O 1
ATOM 4402 N N . ARG B 1 187 ? -18.578 2.646 -1.44 1 95.19 187 ARG B N 1
ATOM 4403 C CA . ARG B 1 187 ? -19.938 2.916 -1.004 1 95.19 187 ARG B CA 1
ATOM 4404 C C . ARG B 1 187 ? -20.109 2.65 0.489 1 95.19 187 ARG B C 1
ATOM 4406 O O . ARG B 1 187 ? -20.75 3.428 1.198 1 95.19 187 ARG B O 1
ATOM 4413 N N . ILE B 1 188 ? -19.547 1.567 0.894 1 96.62 188 ILE B N 1
ATOM 4414 C CA . ILE B 1 188 ? -19.641 1.197 2.301 1 96.62 188 ILE B CA 1
ATOM 4415 C C . ILE B 1 188 ? -18.891 2.219 3.156 1 96.62 188 ILE B C 1
ATOM 4417 O O . ILE B 1 188 ? -19.391 2.658 4.191 1 96.62 188 ILE B O 1
ATOM 4421 N N . TYR B 1 189 ? -17.75 2.619 2.715 1 92.75 189 TYR B N 1
ATOM 4422 C CA . TYR B 1 189 ? -16.922 3.559 3.463 1 92.75 189 TYR B CA 1
ATOM 4423 C C . TYR B 1 189 ? -17.625 4.906 3.604 1 92.75 189 TYR B C 1
ATOM 4425 O O . TYR B 1 189 ? -17.422 5.617 4.59 1 92.75 189 TYR B O 1
ATOM 4433 N N . ASN B 1 190 ? -18.469 5.246 2.664 1 91.38 190 ASN B N 1
ATOM 4434 C CA . ASN B 1 190 ? -19.156 6.539 2.656 1 91.38 190 ASN B CA 1
ATOM 4435 C C . ASN B 1 190 ? -20.438 6.5 3.477 1 91.38 190 ASN B C 1
ATOM 4437 O O . ASN B 1 190 ? -21.094 7.527 3.65 1 91.38 190 ASN B O 1
ATOM 4441 N N . GLN B 1 191 ? -20.766 5.371 4.004 1 91.81 191 GLN B N 1
ATOM 4442 C CA . GLN B 1 191 ? -21.906 5.305 4.926 1 91.81 191 GLN B CA 1
ATOM 4443 C C . GLN B 1 191 ? -21.578 6.004 6.242 1 91.81 191 GLN B C 1
ATOM 4445 O O . GLN B 1 191 ? -20.422 6.035 6.672 1 91.81 191 GLN B O 1
ATOM 4450 N N . PRO B 1 192 ? -22.578 6.68 6.832 1 87.81 192 PRO B N 1
ATOM 4451 C CA . PRO B 1 192 ? -22.344 7.371 8.102 1 87.81 192 PRO B CA 1
ATOM 4452 C C . PRO B 1 192 ? -21.859 6.434 9.203 1 87.81 192 PRO B C 1
ATOM 4454 O O . PRO B 1 192 ? -22.281 5.281 9.281 1 87.81 192 PRO B O 1
ATOM 4457 N N . SER B 1 193 ? -20.953 6.949 9.914 1 84.12 193 SER B N 1
ATOM 4458 C CA . SER B 1 193 ? -20.391 6.172 11.016 1 84.12 193 SER B CA 1
ATOM 4459 C C . SER B 1 193 ? -21.281 6.207 12.242 1 84.12 193 SER B C 1
ATOM 4461 O O . SER B 1 193 ? -22.125 7.109 12.383 1 84.12 193 SER B O 1
ATOM 4463 N N . GLU B 1 194 ? -21.203 5.1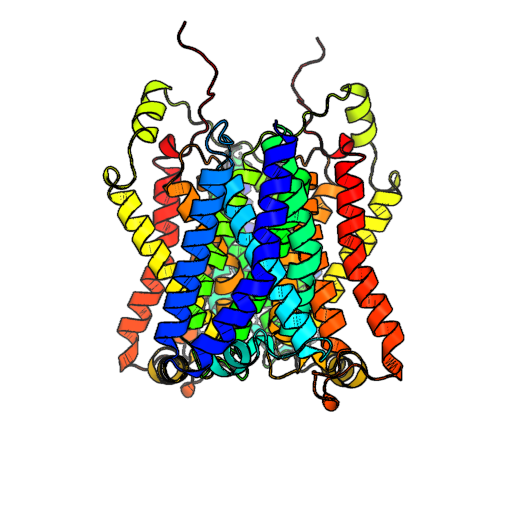56 12.969 1 75.69 194 GLU B N 1
ATOM 4464 C CA . GLU B 1 194 ? -21.984 5.133 14.203 1 75.69 194 GLU B CA 1
ATOM 4465 C C . GLU B 1 194 ? -21.562 6.262 15.141 1 75.69 194 GLU B C 1
ATOM 4467 O O . GLU B 1 194 ? -20.375 6.539 15.297 1 75.69 194 GLU B O 1
ATOM 4472 N N . ASN B 1 195 ? -22.484 7.109 15.461 1 68.75 195 ASN B N 1
ATOM 4473 C CA . ASN B 1 195 ? -22.234 8.219 16.375 1 68.75 195 ASN B CA 1
ATOM 4474 C C . ASN B 1 195 ? -22.188 7.754 17.828 1 68.75 195 ASN B C 1
ATOM 4476 O O . ASN B 1 195 ? -23.172 7.211 18.344 1 68.75 195 ASN B O 1
ATOM 4480 N N . TYR B 1 196 ? -20.922 7.734 18.234 1 71.31 196 TYR B N 1
ATOM 4481 C CA . TYR B 1 196 ? -20.812 7.453 19.656 1 71.31 196 TYR B CA 1
ATOM 4482 C C . TYR B 1 196 ? -20.969 8.727 20.484 1 71.31 196 TYR B C 1
ATOM 4484 O O . TYR B 1 196 ? -20.344 9.75 20.188 1 71.31 196 TYR B O 1
ATOM 4492 N N . ASN B 1 197 ? -22.031 8.773 21.172 1 79.94 197 ASN B N 1
ATOM 4493 C CA . ASN B 1 197 ? -22.234 9.93 22.031 1 79.94 197 ASN B CA 1
ATOM 4494 C C . ASN B 1 197 ? -21.656 9.688 23.438 1 79.94 197 ASN B C 1
ATOM 4496 O O . ASN B 1 197 ? -22.312 9.078 24.281 1 79.94 197 ASN B O 1
ATOM 4500 N N . TYR B 1 198 ? -20.406 10.039 23.594 1 85.88 198 TYR B N 1
ATOM 4501 C CA . TYR B 1 198 ? -19.781 9.977 24.906 1 85.88 198 TYR B CA 1
ATOM 4502 C C . TYR B 1 198 ? -19.641 11.367 25.5 1 85.88 198 TYR B C 1
ATOM 4504 O O . TYR B 1 198 ? -19.375 12.336 24.781 1 85.88 198 TYR B O 1
ATOM 4512 N N . PRO B 1 199 ? -19.812 11.422 26.812 1 89.81 199 PRO B N 1
ATOM 4513 C CA . PRO B 1 199 ? -19.547 12.711 27.469 1 89.81 199 PRO B CA 1
ATOM 4514 C C . PRO B 1 199 ? -18.109 13.172 27.312 1 89.81 199 PRO B C 1
ATOM 4516 O O . PRO B 1 199 ? -17.188 12.344 27.344 1 89.81 199 PRO B O 1
ATOM 4519 N N . SER B 1 200 ? -17.922 14.391 27.203 1 89.75 200 SER B N 1
ATOM 4520 C CA . SER B 1 200 ? -16.609 14.992 26.969 1 89.75 200 SER B CA 1
ATOM 4521 C C . SER B 1 200 ? -15.648 14.68 28.109 1 89.75 200 SER B C 1
ATOM 4523 O O . SER B 1 200 ? -14.453 14.492 27.875 1 89.75 200 SER B O 1
ATOM 4525 N N . LYS B 1 201 ? -16.156 14.625 29.266 1 91.06 201 LYS B N 1
ATOM 4526 C CA . LYS B 1 201 ? -15.312 14.375 30.422 1 91.06 201 LYS B CA 1
ATOM 4527 C C . LYS B 1 201 ? -14.688 12.977 30.359 1 91.06 201 LYS B C 1
ATOM 4529 O O . LYS B 1 201 ? -13.516 12.805 30.688 1 91.06 201 LYS B O 1
ATOM 4534 N N . VAL B 1 202 ? -15.492 12.094 29.938 1 91.12 202 VAL B N 1
ATOM 4535 C CA . VAL B 1 202 ? -15.016 10.711 29.828 1 91.12 202 VAL B CA 1
ATOM 4536 C C . VAL B 1 202 ? -13.938 10.617 28.766 1 91.12 202 VAL B C 1
ATOM 4538 O O . VAL B 1 202 ? -12.914 9.953 28.953 1 91.12 202 VAL B O 1
ATOM 4541 N N . ILE B 1 203 ? -14.133 11.227 27.672 1 92.5 203 ILE B N 1
ATOM 4542 C CA . ILE B 1 203 ? -13.188 11.227 26.562 1 92.5 203 ILE B CA 1
ATOM 4543 C C . ILE B 1 203 ? -11.867 11.867 27 1 92.5 203 ILE B C 1
ATOM 4545 O O . ILE B 1 203 ? -10.789 11.32 26.734 1 92.5 203 ILE B O 1
ATOM 4549 N N . GLN B 1 204 ? -11.969 12.93 27.688 1 93.12 204 GLN B N 1
ATOM 4550 C CA . GLN B 1 204 ? -10.781 13.633 28.141 1 93.12 204 GLN B CA 1
ATOM 4551 C C . GLN B 1 204 ? -9.992 12.797 29.141 1 93.12 204 GLN B C 1
ATOM 4553 O O . GLN B 1 204 ? -8.758 12.781 29.125 1 93.12 204 GLN B O 1
ATOM 4558 N N . GLU B 1 205 ? -10.672 12.141 29.969 1 93.19 205 GLU B N 1
ATOM 4559 C CA . GLU B 1 205 ? -10.023 11.312 30.984 1 93.19 205 GLU B CA 1
ATOM 4560 C C . GLU B 1 205 ? -9.258 10.156 30.344 1 93.19 205 GLU B C 1
ATOM 4562 O O . GLU B 1 205 ? -8.125 9.875 30.734 1 93.19 205 GLU B O 1
ATOM 4567 N N . VAL B 1 206 ? -9.898 9.523 29.391 1 93.5 206 VAL B N 1
ATOM 4568 C CA . VAL B 1 206 ? -9.266 8.375 28.75 1 93.5 206 VAL B CA 1
ATOM 4569 C C . VAL B 1 206 ? -8.094 8.844 27.891 1 93.5 206 VAL B C 1
ATOM 4571 O O . VAL B 1 206 ? -7.043 8.195 27.859 1 93.5 206 VAL B O 1
ATOM 4574 N N . GLN B 1 207 ? -8.219 9.938 27.25 1 95 207 GLN B N 1
ATOM 4575 C CA . GLN B 1 207 ? -7.199 10.445 26.328 1 95 207 GLN B CA 1
ATOM 4576 C C . GLN B 1 207 ? -6.02 11.039 27.094 1 95 207 GLN B C 1
ATOM 4578 O O . GLN B 1 207 ? -4.945 11.242 26.531 1 95 207 GLN B O 1
ATOM 4583 N N . ALA B 1 208 ? -6.27 11.344 28.344 1 94.31 208 ALA B N 1
ATOM 4584 C CA . ALA B 1 208 ? -5.199 11.891 29.188 1 94.31 208 ALA B CA 1
ATOM 4585 C C . ALA B 1 208 ? -4.258 10.789 29.656 1 94.31 208 ALA B C 1
ATOM 4587 O O . ALA B 1 208 ? -3.146 11.07 30.109 1 94.31 208 ALA B O 1
ATOM 4588 N N . LYS B 1 209 ? -4.676 9.57 29.547 1 94.06 209 LYS B N 1
ATOM 4589 C CA . LYS B 1 209 ? -3.865 8.453 30.016 1 94.06 209 LYS B CA 1
ATOM 4590 C C . LYS B 1 209 ? -2.732 8.148 29.031 1 94.06 209 LYS B C 1
ATOM 4592 O O . LYS B 1 209 ? -2.959 8.031 27.828 1 94.06 209 LYS B O 1
ATOM 4597 N N . ASP B 1 210 ? -1.619 7.98 29.594 1 93.44 210 ASP B N 1
ATOM 4598 C CA . ASP B 1 210 ? -0.48 7.586 28.766 1 93.44 210 ASP B CA 1
ATOM 4599 C C . ASP B 1 210 ? -0.532 6.098 28.438 1 93.44 210 ASP B C 1
ATOM 4601 O O . ASP B 1 210 ? -1.334 5.355 29 1 93.44 210 ASP B O 1
ATOM 4605 N N . LEU B 1 211 ? 0.34 5.652 27.547 1 95.19 211 LEU B N 1
ATOM 4606 C CA . LEU B 1 211 ? 0.348 4.273 27.062 1 95.19 211 LEU B CA 1
ATOM 4607 C C . LEU B 1 211 ? 0.649 3.307 28.203 1 95.19 211 LEU B C 1
ATOM 4609 O O . LEU B 1 211 ? 0.112 2.197 28.25 1 95.19 211 LEU B O 1
ATOM 4613 N N . LEU B 1 212 ? 1.493 3.73 29.156 1 95.5 212 LEU B N 1
ATOM 4614 C CA . LEU B 1 212 ? 1.874 2.869 30.266 1 95.5 212 LEU B CA 1
ATOM 4615 C C . LEU B 1 212 ? 0.692 2.633 31.203 1 95.5 212 LEU B C 1
ATOM 4617 O O . LEU B 1 212 ? 0.663 1.643 31.938 1 95.5 212 LEU B O 1
ATOM 4621 N N . ARG B 1 213 ? -0.281 3.514 31.219 1 96.12 213 ARG B N 1
ATOM 4622 C CA . ARG B 1 213 ? -1.467 3.398 32.062 1 96.12 213 ARG B CA 1
ATOM 4623 C C . ARG B 1 213 ? -2.588 2.666 31.328 1 96.12 213 ARG B C 1
ATOM 4625 O O . ARG B 1 213 ? -3.688 2.51 31.859 1 96.12 213 ARG B O 1
ATOM 4632 N N . ARG B 1 214 ? -2.355 2.26 30.156 1 96.38 214 ARG B N 1
ATOM 4633 C CA . ARG B 1 214 ? -3.266 1.442 29.359 1 96.38 214 ARG B CA 1
ATOM 4634 C C . ARG B 1 214 ? -2.627 0.105 29 1 96.38 214 ARG B C 1
ATOM 4636 O O . ARG B 1 214 ? -2.18 -0.093 27.875 1 96.38 214 ARG B O 1
ATOM 4643 N N . PRO B 1 215 ? -2.639 -0.794 29.859 1 95.88 215 PRO B N 1
ATOM 4644 C CA . PRO B 1 215 ? -1.893 -2.043 29.688 1 95.88 215 PRO B CA 1
ATOM 4645 C C . PRO B 1 215 ? -2.332 -2.834 28.453 1 95.88 215 PRO B C 1
ATOM 4647 O O . PRO B 1 215 ? -1.501 -3.453 27.781 1 95.88 215 PRO B O 1
ATOM 4650 N N . PHE B 1 216 ? -3.594 -2.893 28.234 1 96.44 216 PHE B N 1
ATOM 4651 C CA . PHE B 1 216 ? -4.062 -3.615 27.062 1 96.44 216 PHE B CA 1
ATOM 4652 C C . PHE B 1 216 ? -3.488 -3.004 25.781 1 96.44 216 PHE B C 1
ATOM 4654 O O . PHE B 1 216 ? -3.047 -3.727 24.891 1 96.44 216 PHE B O 1
ATOM 4661 N N . ASP B 1 217 ? -3.541 -1.688 25.688 1 97.62 217 ASP B N 1
ATOM 4662 C CA . ASP B 1 217 ? -2.963 -1.009 24.531 1 97.62 217 ASP B CA 1
ATOM 4663 C C . ASP B 1 217 ? -1.456 -1.242 24.453 1 97.62 217 ASP B C 1
ATOM 4665 O O . ASP B 1 217 ? -0.898 -1.368 23.359 1 97.62 217 ASP B O 1
ATOM 4669 N N . LEU B 1 218 ? -0.827 -1.328 25.594 1 97.81 218 LEU B N 1
ATOM 4670 C CA . LEU B 1 218 ? 0.609 -1.58 25.625 1 97.81 218 LEU B CA 1
ATOM 4671 C C . LEU B 1 218 ? 0.933 -2.957 25.047 1 97.81 218 LEU B C 1
ATOM 4673 O O . LEU B 1 218 ? 1.876 -3.104 24.266 1 97.81 218 LEU B O 1
ATOM 4677 N N . ILE B 1 219 ? 0.178 -3.93 25.438 1 98.06 219 ILE B N 1
ATOM 4678 C CA . ILE B 1 219 ? 0.373 -5.277 24.906 1 98.06 219 ILE B CA 1
ATOM 4679 C C . ILE B 1 219 ? 0.136 -5.289 23.406 1 98.06 219 ILE B C 1
ATOM 4681 O O . ILE B 1 219 ? 0.873 -5.938 22.656 1 98.06 219 ILE B O 1
ATOM 4685 N N . LEU B 1 220 ? -0.871 -4.582 22.969 1 98.19 220 LEU B N 1
ATOM 4686 C CA . LEU B 1 220 ? -1.156 -4.504 21.547 1 98.19 220 LEU B CA 1
ATOM 4687 C C . LEU B 1 220 ? 0.001 -3.852 20.797 1 98.19 220 LEU B C 1
ATOM 4689 O O . LEU B 1 220 ? 0.365 -4.293 19.703 1 98.19 220 LEU B O 1
ATOM 4693 N N . VAL B 1 221 ? 0.555 -2.826 21.359 1 98.19 221 VAL B N 1
ATOM 4694 C CA . VAL B 1 221 ? 1.692 -2.145 20.75 1 98.19 221 VAL B CA 1
ATOM 4695 C C . VAL B 1 221 ? 2.865 -3.111 20.625 1 98.19 221 VAL B C 1
ATOM 4697 O O . VAL B 1 221 ? 3.504 -3.18 19.562 1 98.19 221 VAL B O 1
ATOM 4700 N N . LEU B 1 222 ? 3.117 -3.857 21.656 1 98.06 222 LEU B N 1
ATOM 4701 C CA . LEU B 1 222 ? 4.207 -4.828 21.625 1 98.06 222 LEU B CA 1
ATOM 4702 C C . LEU B 1 222 ? 3.949 -5.898 20.562 1 98.06 222 LEU B C 1
ATOM 4704 O O . LEU B 1 222 ? 4.855 -6.262 19.812 1 98.06 222 LEU B O 1
ATOM 4708 N N . CYS B 1 223 ? 2.768 -6.375 20.484 1 98.31 223 CYS B N 1
ATOM 4709 C CA . CYS B 1 223 ? 2.4 -7.383 19.5 1 98.31 223 CYS B CA 1
ATOM 4710 C C . CYS B 1 223 ? 2.516 -6.824 18.078 1 98.31 223 CYS B C 1
ATOM 4712 O O . CYS B 1 223 ? 2.934 -7.535 17.172 1 98.31 223 CYS B O 1
ATOM 4714 N N . LEU B 1 224 ? 2.152 -5.578 17.922 1 98.38 224 LEU B N 1
ATOM 4715 C CA . LEU B 1 224 ? 2.25 -4.945 16.609 1 98.38 224 LEU B CA 1
ATOM 4716 C C . LEU B 1 224 ? 3.705 -4.816 16.172 1 98.38 224 LEU B C 1
ATOM 4718 O O . LEU B 1 224 ? 4.023 -4.996 15 1 98.38 224 LEU B O 1
ATOM 4722 N N . LEU B 1 225 ? 4.539 -4.5 17.094 1 97.75 225 LEU B N 1
ATOM 4723 C CA . LEU B 1 225 ? 5.961 -4.41 16.781 1 97.75 225 LEU B CA 1
ATOM 4724 C C . LEU B 1 225 ? 6.516 -5.77 16.375 1 97.75 225 LEU B C 1
ATOM 4726 O O . LEU B 1 225 ? 7.262 -5.875 15.406 1 97.75 225 LEU B O 1
ATOM 4730 N N . LEU B 1 226 ? 6.129 -6.773 17.062 1 98 226 LEU B N 1
ATOM 4731 C CA . LEU B 1 226 ? 6.555 -8.125 16.719 1 98 226 LEU B CA 1
ATOM 4732 C C . LEU B 1 226 ? 6 -8.547 15.367 1 98 226 LEU B C 1
ATOM 4734 O O . LEU B 1 226 ? 6.707 -9.156 14.562 1 98 226 LEU B O 1
ATOM 4738 N N . ALA B 1 227 ? 4.746 -8.195 15.133 1 98.38 227 ALA B N 1
ATOM 4739 C CA . ALA B 1 227 ? 4.117 -8.516 13.852 1 98.38 227 ALA B CA 1
ATOM 4740 C C . ALA B 1 227 ? 4.824 -7.797 12.703 1 98.38 227 ALA B C 1
ATOM 4742 O O . ALA B 1 227 ? 4.945 -8.344 11.602 1 98.38 227 ALA B O 1
ATOM 4743 N N . THR B 1 228 ? 5.266 -6.59 12.969 1 97.94 228 THR B N 1
ATOM 4744 C CA . THR B 1 228 ? 6.012 -5.844 11.953 1 97.94 228 THR B CA 1
ATOM 4745 C C . THR B 1 228 ? 7.293 -6.578 11.578 1 97.94 228 THR B C 1
ATOM 4747 O O . THR B 1 228 ? 7.578 -6.77 10.391 1 97.94 228 THR B O 1
ATOM 4750 N N . GLY B 1 229 ? 8.039 -7.02 12.578 1 97 229 GLY B N 1
ATOM 4751 C CA . GLY B 1 229 ? 9.242 -7.793 12.312 1 97 229 GLY B CA 1
ATOM 4752 C C . GLY B 1 229 ? 8.969 -9.086 11.578 1 97 229 GLY B C 1
ATOM 4753 O O . GLY B 1 229 ? 9.711 -9.461 10.672 1 97 229 GLY B O 1
ATOM 4754 N N . PHE B 1 230 ? 7.895 -9.711 11.922 1 97.81 230 PHE B N 1
ATOM 4755 C CA . PHE B 1 230 ? 7.492 -10.977 11.328 1 97.81 230 PHE B CA 1
ATOM 4756 C C . PHE B 1 230 ? 7.16 -10.797 9.852 1 97.81 230 PHE B C 1
ATOM 4758 O O . PHE B 1 230 ? 7.594 -11.594 9.008 1 97.81 230 PHE B O 1
ATOM 4765 N N . CYS B 1 231 ? 6.469 -9.742 9.547 1 97.94 231 CYS B N 1
ATOM 4766 C CA . CYS B 1 231 ? 6.07 -9.477 8.172 1 97.94 231 CYS B CA 1
ATOM 4767 C C . CYS B 1 231 ? 7.27 -9.055 7.332 1 97.94 231 CYS B C 1
ATOM 4769 O O . CYS B 1 231 ? 7.402 -9.461 6.176 1 97.94 231 CYS B O 1
ATOM 4771 N N . VAL B 1 232 ? 8.141 -8.242 7.914 1 96.75 232 VAL B N 1
ATOM 4772 C CA . VAL B 1 232 ? 9.328 -7.805 7.195 1 96.75 232 VAL B CA 1
ATOM 4773 C C . VAL B 1 232 ? 10.227 -9.008 6.895 1 96.75 232 VAL B C 1
ATOM 4775 O O . VAL B 1 232 ? 10.703 -9.164 5.77 1 96.75 232 VAL B O 1
ATOM 4778 N N . PHE B 1 233 ? 10.375 -9.867 7.844 1 96.81 233 PHE B N 1
ATOM 4779 C CA . PHE B 1 233 ? 11.211 -11.055 7.711 1 96.81 233 PHE B CA 1
ATOM 4780 C C . PHE B 1 233 ? 10.703 -11.953 6.594 1 96.81 233 PHE B C 1
ATOM 4782 O O . PHE B 1 233 ? 11.469 -12.352 5.711 1 96.81 233 PHE B O 1
ATOM 4789 N N . ARG B 1 234 ? 9.445 -12.25 6.59 1 97.56 234 ARG B N 1
ATOM 4790 C CA . ARG B 1 234 ? 8.859 -13.109 5.566 1 97.56 234 ARG B CA 1
ATOM 4791 C C . ARG B 1 234 ? 8.844 -12.406 4.211 1 97.56 234 ARG B C 1
ATOM 4793 O O . ARG B 1 234 ? 8.969 -13.055 3.17 1 97.56 234 ARG B O 1
ATOM 4800 N N . GLY B 1 235 ? 8.648 -11.102 4.27 1 97.25 235 GLY B N 1
ATOM 4801 C CA . GLY B 1 235 ? 8.727 -10.344 3.031 1 97.25 235 GLY B CA 1
ATOM 4802 C C . GLY B 1 235 ? 10.102 -10.414 2.381 1 97.25 235 GLY B C 1
ATOM 4803 O O . GLY B 1 235 ? 10.203 -10.516 1.157 1 97.25 235 GLY B O 1
ATOM 4804 N N . LEU B 1 236 ? 11.141 -10.367 3.195 1 95.31 236 LEU B N 1
ATOM 4805 C CA . LEU B 1 236 ? 12.492 -10.492 2.672 1 95.31 236 LEU B CA 1
ATOM 4806 C C . LEU B 1 236 ? 12.719 -11.867 2.061 1 95.31 236 LEU B C 1
ATOM 4808 O O . LEU B 1 236 ? 13.414 -12 1.049 1 95.31 236 LEU B O 1
ATOM 4812 N N . ILE B 1 237 ? 12.141 -12.859 2.666 1 96.31 237 ILE B N 1
ATOM 4813 C CA . ILE B 1 237 ? 12.219 -14.211 2.119 1 96.31 237 ILE B CA 1
ATOM 4814 C C . ILE B 1 237 ? 11.562 -14.25 0.741 1 96.31 237 ILE B C 1
ATOM 4816 O O . ILE B 1 237 ? 12.109 -14.82 -0.2 1 96.31 237 ILE B O 1
ATOM 4820 N N . ALA B 1 238 ? 10.383 -13.602 0.639 1 96.25 238 ALA B N 1
ATOM 4821 C CA . ALA B 1 238 ? 9.656 -13.57 -0.629 1 96.25 238 ALA B CA 1
ATOM 4822 C C . ALA B 1 238 ? 10.461 -12.828 -1.698 1 96.25 238 ALA B C 1
ATOM 4824 O O . ALA B 1 238 ? 10.281 -13.078 -2.895 1 96.25 238 ALA B O 1
ATOM 4825 N N . LEU B 1 239 ? 11.375 -11.938 -1.28 1 94.69 239 LEU B N 1
ATOM 4826 C CA . LEU B 1 239 ? 12.227 -11.188 -2.197 1 94.69 239 LEU B CA 1
ATOM 4827 C C . LEU B 1 239 ? 13.547 -11.906 -2.428 1 94.69 239 LEU B C 1
ATOM 4829 O O . LEU B 1 239 ? 14.492 -11.328 -2.963 1 94.69 239 LEU B O 1
ATOM 4833 N N . ASP B 1 240 ? 13.68 -13.133 -1.968 1 91.69 240 ASP B N 1
ATOM 4834 C CA . ASP B 1 240 ? 14.82 -14.016 -2.184 1 91.69 240 ASP B CA 1
ATOM 4835 C C . ASP B 1 240 ? 16.078 -13.484 -1.484 1 91.69 240 ASP B C 1
ATOM 4837 O O . ASP B 1 240 ? 17.156 -13.461 -2.072 1 91.69 240 ASP B O 1
ATOM 4841 N N . CYS B 1 241 ? 15.867 -13.008 -0.297 1 91.38 241 CYS B N 1
ATOM 4842 C CA . CYS B 1 241 ? 17 -12.594 0.515 1 91.38 241 CYS B CA 1
ATOM 4843 C C . CYS B 1 241 ? 17.984 -13.742 0.72 1 91.38 241 CYS B C 1
ATOM 4845 O O . CYS B 1 241 ? 17.594 -14.828 1.145 1 91.38 241 CYS B O 1
ATOM 4847 N N . PRO B 1 242 ? 19.234 -13.523 0.503 1 89.12 242 PRO B N 1
ATOM 4848 C CA . PRO B 1 242 ? 20.219 -14.609 0.554 1 89.12 242 PRO B CA 1
ATOM 4849 C C . PRO B 1 242 ? 20.688 -14.922 1.976 1 89.12 242 PRO B C 1
ATOM 4851 O O . PRO B 1 242 ? 21.438 -15.867 2.188 1 89.12 242 PRO B O 1
ATOM 4854 N N . ALA B 1 243 ? 20.219 -14.297 2.906 1 88.94 243 ALA B N 1
ATOM 4855 C CA . ALA B 1 243 ? 20.656 -14.508 4.281 1 88.94 243 ALA B CA 1
ATOM 4856 C C . ALA B 1 243 ? 20.406 -15.938 4.734 1 88.94 243 ALA B C 1
ATOM 4858 O O . ALA B 1 243 ? 19.375 -16.516 4.395 1 88.94 243 ALA B O 1
ATOM 4859 N N . GLU B 1 244 ? 21.312 -16.5 5.551 1 91.44 244 GLU B N 1
ATOM 4860 C CA . GLU B 1 244 ? 21.219 -17.875 6.02 1 91.44 244 GLU B CA 1
ATOM 4861 C C . GLU B 1 244 ? 19.969 -18.109 6.848 1 91.44 244 GLU B C 1
ATOM 4863 O O . GLU B 1 244 ? 19.312 -19.156 6.73 1 91.44 244 GLU B O 1
ATOM 4868 N N . LEU B 1 245 ? 19.625 -17.125 7.582 1 92.31 245 LEU B N 1
ATOM 4869 C CA . LEU B 1 245 ? 18.438 -17.25 8.414 1 92.31 245 LEU B CA 1
ATOM 4870 C C . LEU B 1 245 ? 17.188 -17.422 7.559 1 92.31 245 LEU B C 1
ATOM 4872 O O . LEU B 1 245 ? 16.281 -18.188 7.91 1 92.31 245 LEU B O 1
ATOM 4876 N N . CYS B 1 246 ? 17.094 -16.75 6.508 1 93.38 246 CYS B N 1
ATOM 4877 C CA . CYS B 1 246 ? 15.969 -16.844 5.59 1 93.38 246 CYS B CA 1
ATOM 4878 C C . CYS B 1 246 ? 15.906 -18.219 4.938 1 93.38 246 CYS B C 1
ATOM 4880 O O . CYS B 1 246 ? 14.828 -18.797 4.812 1 93.38 246 CYS B O 1
ATOM 4882 N N . ARG B 1 247 ? 17.062 -18.719 4.617 1 93.88 247 ARG B N 1
ATOM 4883 C CA . ARG B 1 247 ? 17.141 -20.047 3.99 1 93.88 247 ARG B CA 1
ATOM 4884 C C . ARG B 1 247 ? 16.719 -21.141 4.969 1 93.88 247 ARG B C 1
ATOM 4886 O O . ARG B 1 247 ? 15.945 -22.031 4.617 1 93.88 247 ARG B O 1
ATOM 4893 N N . LEU B 1 248 ? 17.203 -21.031 6.141 1 95.88 248 LEU B N 1
ATOM 4894 C CA . LEU B 1 248 ? 16.891 -22.031 7.16 1 95.88 248 LEU B CA 1
ATOM 4895 C C . LEU B 1 248 ? 15.406 -22 7.504 1 95.88 248 LEU B C 1
ATOM 4897 O O . LEU B 1 248 ? 14.773 -23.047 7.648 1 95.88 248 LEU B O 1
ATOM 4901 N N . TYR B 1 249 ? 14.891 -20.844 7.602 1 96.81 249 TYR B N 1
ATOM 4902 C CA . TYR B 1 249 ? 13.469 -20.703 7.91 1 96.81 249 TYR B CA 1
ATOM 4903 C C . TYR B 1 249 ? 12.609 -21.328 6.816 1 96.81 249 TYR B C 1
ATOM 4905 O O . TYR B 1 249 ? 11.656 -22.047 7.105 1 96.81 249 TYR B O 1
ATOM 4913 N N . THR B 1 250 ? 12.914 -21.078 5.602 1 96.12 250 THR B N 1
ATOM 4914 C CA . THR B 1 250 ? 12.156 -21.594 4.465 1 96.12 250 THR B CA 1
ATOM 4915 C C . THR B 1 250 ? 12.297 -23.109 4.359 1 96.12 250 THR B C 1
ATOM 4917 O O . THR B 1 250 ? 11.352 -23.797 3.971 1 96.12 250 THR B O 1
ATOM 4920 N N . GLN B 1 251 ? 13.414 -23.594 4.719 1 95.12 251 GLN B N 1
ATOM 4921 C CA . GLN B 1 251 ? 13.68 -25.016 4.578 1 95.12 251 GLN B CA 1
ATOM 4922 C C . GLN B 1 251 ? 13.039 -25.812 5.715 1 95.12 251 GLN B C 1
ATOM 4924 O O . GLN B 1 251 ? 12.438 -26.859 5.484 1 95.12 251 GLN B O 1
ATOM 4929 N N . PHE B 1 252 ? 13.031 -25.219 6.93 1 95.31 252 PHE B N 1
ATOM 4930 C CA . PHE B 1 252 ? 12.703 -26.062 8.07 1 95.31 252 PHE B CA 1
ATOM 4931 C C . PHE B 1 252 ? 11.398 -25.609 8.719 1 95.31 252 PHE B C 1
ATOM 4933 O O . PHE B 1 252 ? 10.766 -26.391 9.445 1 95.31 252 PHE B O 1
ATOM 4940 N N . GLN B 1 253 ? 11.016 -24.438 8.438 1 96 253 GLN B N 1
ATOM 4941 C CA . GLN B 1 253 ? 9.852 -23.953 9.172 1 96 253 GLN B CA 1
ATOM 4942 C C . GLN B 1 253 ? 8.664 -23.75 8.242 1 96 253 GLN B C 1
ATOM 4944 O O . GLN B 1 253 ? 7.547 -24.172 8.547 1 96 253 GLN B O 1
ATOM 4949 N N . GLU B 1 254 ? 8.875 -23.078 7.152 1 97.44 254 GLU B N 1
ATOM 4950 C CA . GLU B 1 254 ? 7.777 -22.75 6.25 1 97.44 254 GLU B CA 1
ATOM 4951 C C . GLU B 1 254 ? 8.195 -22.906 4.793 1 97.44 254 GLU B C 1
ATOM 4953 O O . GLU B 1 254 ? 8.25 -21.938 4.043 1 97.44 254 GLU B O 1
ATOM 4958 N N . PRO B 1 255 ? 8.336 -24.156 4.332 1 97.25 255 PRO B N 1
ATOM 4959 C CA . PRO B 1 255 ? 8.766 -24.406 2.955 1 97.25 255 PRO B CA 1
ATOM 4960 C C . PRO B 1 255 ? 7.738 -23.969 1.92 1 97.25 255 PRO B C 1
ATOM 4962 O O . PRO B 1 255 ? 8.086 -23.75 0.752 1 97.25 255 PRO B O 1
ATOM 4965 N N . TYR B 1 256 ? 6.449 -23.781 2.371 1 97.31 256 TYR B N 1
ATOM 4966 C CA . TYR B 1 256 ? 5.371 -23.391 1.469 1 97.31 256 TYR B CA 1
ATOM 4967 C C . TYR B 1 256 ? 5.688 -22.062 0.791 1 97.31 256 TYR B C 1
ATOM 4969 O O . TYR B 1 256 ? 5.203 -21.797 -0.309 1 97.31 256 TYR B O 1
ATOM 4977 N N . LEU B 1 257 ? 6.562 -21.25 1.338 1 97 257 LEU B N 1
ATOM 4978 C CA . LEU B 1 257 ? 6.902 -19.922 0.804 1 97 257 LEU B CA 1
ATOM 4979 C C . LEU B 1 257 ? 7.613 -20.047 -0.539 1 97 257 LEU B C 1
ATOM 4981 O O . LEU B 1 257 ? 7.66 -19.094 -1.311 1 97 257 LEU B O 1
ATOM 4985 N N . LYS B 1 258 ? 8.109 -21.234 -0.804 1 93.88 258 LYS B N 1
ATOM 4986 C CA . LYS B 1 258 ? 8.844 -21.453 -2.049 1 93.88 258 LYS B CA 1
ATOM 4987 C C . LYS B 1 258 ? 7.992 -22.219 -3.062 1 93.88 258 LYS B C 1
ATOM 4989 O O . LYS B 1 258 ? 8.484 -22.594 -4.125 1 93.88 258 LYS B O 1
ATOM 4994 N N . ASP B 1 259 ? 6.738 -22.406 -2.738 1 93.5 259 ASP B N 1
ATOM 4995 C CA . ASP B 1 259 ? 5.832 -23.094 -3.648 1 93.5 259 ASP B CA 1
ATOM 4996 C C . ASP B 1 259 ? 5.754 -22.375 -4.996 1 93.5 259 ASP B C 1
ATOM 4998 O O . ASP B 1 259 ? 5.602 -21.156 -5.047 1 93.5 259 ASP B O 1
ATOM 5002 N N . PRO B 1 260 ? 5.832 -23.109 -6.078 1 90.38 260 PRO B N 1
ATOM 5003 C CA . PRO B 1 260 ? 5.844 -22.516 -7.422 1 90.38 260 PRO B CA 1
ATOM 5004 C C . PRO B 1 260 ? 4.508 -21.891 -7.801 1 90.38 260 PRO B C 1
ATOM 5006 O O . PRO B 1 260 ? 4.434 -21.141 -8.781 1 90.38 260 PRO B O 1
ATOM 5009 N N . ALA B 1 261 ? 3.404 -22.156 -7.105 1 89.56 261 ALA B N 1
ATOM 5010 C CA . ALA B 1 261 ? 2.113 -21.531 -7.395 1 89.56 261 ALA B CA 1
ATOM 5011 C C . ALA B 1 261 ? 2.15 -20.047 -7.109 1 89.56 261 ALA B C 1
ATOM 5013 O O . ALA B 1 261 ? 1.272 -19.297 -7.551 1 89.56 261 ALA B O 1
ATOM 5014 N N . ALA B 1 262 ? 3.121 -19.5 -6.402 1 92.88 262 ALA B N 1
ATOM 5015 C CA . ALA B 1 262 ? 3.479 -18.094 -6.215 1 92.88 262 ALA B CA 1
ATOM 5016 C C . ALA B 1 262 ? 2.518 -17.406 -5.25 1 92.88 262 ALA B C 1
ATOM 5018 O O . ALA B 1 262 ? 2.713 -16.234 -4.891 1 92.88 262 ALA B O 1
ATOM 5019 N N . TYR B 1 263 ? 1.373 -18.062 -4.809 1 95.56 263 TYR B N 1
ATOM 5020 C CA . TYR B 1 263 ? 0.412 -17.438 -3.912 1 95.56 263 TYR B CA 1
ATOM 5021 C C . TYR B 1 263 ? 1.07 -17.047 -2.594 1 95.56 263 TYR B C 1
ATOM 5023 O O . TYR B 1 263 ? 0.889 -15.93 -2.109 1 95.56 263 TYR B O 1
ATOM 5031 N N . PRO B 1 264 ? 1.878 -17.953 -2.01 1 96.75 264 PRO B N 1
ATOM 5032 C CA . PRO B 1 264 ? 2.508 -17.562 -0.748 1 96.75 264 PRO B CA 1
ATOM 5033 C C . PRO B 1 264 ? 3.488 -16.406 -0.913 1 96.75 264 PRO B C 1
ATOM 5035 O O . PRO B 1 264 ? 3.596 -15.547 -0.029 1 96.75 264 PRO B O 1
ATOM 5038 N N . LYS B 1 265 ? 4.199 -16.406 -2.002 1 96.56 265 LYS B N 1
ATOM 5039 C CA . LYS B 1 265 ? 5.117 -15.305 -2.283 1 96.56 265 LYS B CA 1
ATOM 5040 C C . LYS B 1 265 ? 4.371 -13.969 -2.352 1 96.56 265 LYS B C 1
ATOM 5042 O O . LYS B 1 265 ? 4.777 -12.992 -1.72 1 96.56 265 LYS B O 1
ATOM 5047 N N . ILE B 1 266 ? 3.309 -13.945 -3.062 1 97.19 266 ILE B N 1
ATOM 5048 C CA . ILE B 1 266 ? 2.527 -12.719 -3.221 1 97.19 266 ILE B CA 1
ATOM 5049 C C . ILE B 1 266 ? 1.889 -12.344 -1.887 1 97.19 266 ILE B C 1
ATOM 5051 O O . ILE B 1 266 ? 1.782 -11.156 -1.557 1 97.19 266 ILE B O 1
ATOM 5055 N N . GLN B 1 267 ? 1.449 -13.297 -1.146 1 98.38 267 GLN B N 1
ATOM 5056 C CA . GLN B 1 267 ? 0.86 -13.031 0.16 1 98.38 267 GLN B CA 1
ATOM 5057 C C . GLN B 1 267 ? 1.866 -12.352 1.089 1 98.38 267 GLN B C 1
ATOM 5059 O O . GLN B 1 267 ? 1.526 -11.406 1.797 1 98.38 267 GLN B O 1
ATOM 5064 N N . MET B 1 268 ? 3.105 -12.875 1.113 1 98.44 268 MET B N 1
ATOM 5065 C CA . MET B 1 268 ? 4.133 -12.273 1.959 1 98.44 268 MET B CA 1
ATOM 5066 C C . MET B 1 268 ? 4.449 -10.859 1.498 1 98.44 268 MET B C 1
ATOM 5068 O O . MET B 1 268 ? 4.707 -9.977 2.32 1 98.44 268 MET B O 1
ATOM 5072 N N . LEU B 1 269 ? 4.445 -10.672 0.205 1 98.12 269 LEU B N 1
ATOM 5073 C CA . LEU B 1 269 ? 4.664 -9.328 -0.319 1 98.12 269 LEU B CA 1
ATOM 5074 C C . LEU B 1 269 ? 3.521 -8.398 0.07 1 98.12 269 LEU B C 1
ATOM 5076 O O . LEU B 1 269 ? 3.748 -7.23 0.392 1 98.12 269 LEU B O 1
ATOM 5080 N N . ALA B 1 270 ? 2.299 -8.914 -0.003 1 98.06 270 ALA B N 1
ATOM 5081 C CA . ALA B 1 270 ? 1.154 -8.117 0.438 1 98.06 270 ALA B CA 1
ATOM 5082 C C . ALA B 1 270 ? 1.298 -7.719 1.903 1 98.06 270 ALA B C 1
ATOM 5084 O O . ALA B 1 270 ? 0.958 -6.594 2.281 1 98.06 270 ALA B O 1
ATOM 5085 N N . TYR B 1 271 ? 1.812 -8.617 2.723 1 98.44 271 TYR B N 1
ATOM 5086 C CA . TYR B 1 271 ? 2.045 -8.289 4.125 1 98.44 271 TYR B CA 1
ATOM 5087 C C . TYR B 1 271 ? 3.102 -7.199 4.262 1 98.44 271 TYR B C 1
ATOM 5089 O O . TYR B 1 271 ? 2.926 -6.25 5.027 1 98.44 271 TYR B O 1
ATOM 5097 N N . LEU B 1 272 ? 4.109 -7.348 3.498 1 98 272 LEU B N 1
ATOM 5098 C CA . LEU B 1 272 ? 5.211 -6.395 3.564 1 98 272 LEU B CA 1
ATOM 5099 C C . LEU B 1 272 ? 4.75 -5.004 3.141 1 98 272 LEU B C 1
ATOM 5101 O O . LEU B 1 272 ? 5.027 -4.016 3.826 1 98 272 LEU B O 1
ATOM 5105 N N . PHE B 1 273 ? 3.959 -4.883 2.127 1 97.88 273 PHE B N 1
ATOM 5106 C CA . PHE B 1 273 ? 3.662 -3.59 1.528 1 97.88 273 PHE B CA 1
ATOM 5107 C C . PHE B 1 273 ? 2.373 -3.01 2.098 1 97.88 273 PHE B C 1
ATOM 5109 O O . PHE B 1 273 ? 2.158 -1.797 2.053 1 97.88 273 PHE B O 1
ATOM 5116 N N . TYR B 1 274 ? 1.516 -3.848 2.635 1 97.94 274 TYR B N 1
ATOM 5117 C CA . TYR B 1 274 ? 0.258 -3.309 3.139 1 97.94 274 TYR B CA 1
ATOM 5118 C C . TYR B 1 274 ? 0.187 -3.42 4.656 1 97.94 274 TYR B C 1
ATOM 5120 O O . TYR B 1 274 ? -0.141 -2.449 5.344 1 97.94 274 TYR B O 1
ATOM 5128 N N . SER B 1 275 ? 0.523 -4.555 5.207 1 98.06 275 SER B N 1
ATOM 5129 C CA . SER B 1 275 ? 0.369 -4.746 6.645 1 98.06 275 SER B CA 1
ATOM 5130 C C . SER B 1 275 ? 1.405 -3.943 7.422 1 98.06 275 SER B C 1
ATOM 5132 O O . SER B 1 275 ? 1.104 -3.396 8.484 1 98.06 275 SER B O 1
ATOM 5134 N N . VAL B 1 276 ? 2.604 -3.867 6.93 1 97.69 276 VAL B N 1
ATOM 5135 C CA . VAL B 1 276 ? 3.662 -3.168 7.648 1 97.69 276 VAL B CA 1
ATOM 5136 C C . VAL B 1 276 ? 3.311 -1.688 7.773 1 97.69 276 VAL B C 1
ATOM 5138 O O . VAL B 1 276 ? 3.271 -1.144 8.883 1 97.69 276 VAL B O 1
ATOM 5141 N N . PRO B 1 277 ? 3.049 -0.993 6.648 1 96.5 277 PRO B N 1
ATOM 5142 C CA . PRO B 1 277 ? 2.625 0.399 6.812 1 96.5 277 PRO B CA 1
ATOM 5143 C C . PRO B 1 277 ? 1.372 0.535 7.676 1 96.5 277 PRO B C 1
ATOM 5145 O O . PRO B 1 277 ? 1.241 1.5 8.43 1 96.5 277 PRO B O 1
ATOM 5148 N N . TYR B 1 278 ? 0.46 -0.422 7.555 1 97.62 278 TYR B N 1
ATOM 5149 C CA . TYR B 1 278 ? -0.724 -0.421 8.406 1 97.62 278 TYR B CA 1
ATOM 5150 C C . TYR B 1 278 ? -0.335 -0.478 9.875 1 97.62 278 TYR B C 1
ATOM 5152 O O . TYR B 1 278 ? -0.928 0.214 10.711 1 97.62 278 TYR B O 1
ATOM 5160 N N . PHE B 1 279 ? 0.602 -1.271 10.242 1 98.25 279 PHE B N 1
ATOM 5161 C CA . PHE B 1 279 ? 1.037 -1.394 11.625 1 98.25 279 PHE B CA 1
ATOM 5162 C C . PHE B 1 279 ? 1.619 -0.078 12.133 1 98.25 279 PHE B C 1
ATOM 5164 O O . PHE B 1 279 ? 1.406 0.301 13.281 1 98.25 279 PHE B O 1
ATOM 5171 N N . VAL B 1 280 ? 2.281 0.574 11.289 1 96.75 280 VAL B N 1
ATOM 5172 C CA . VAL B 1 280 ? 2.842 1.868 11.664 1 96.75 280 VAL B CA 1
ATOM 5173 C C . VAL B 1 280 ? 1.715 2.854 11.961 1 96.75 280 VAL B C 1
ATOM 5175 O O . VAL B 1 280 ? 1.764 3.576 12.961 1 96.75 280 VAL B O 1
ATOM 5178 N N . ILE B 1 281 ? 0.708 2.84 11.156 1 96.94 281 ILE B N 1
ATOM 5179 C CA . ILE B 1 281 ? -0.442 3.719 11.336 1 96.94 281 ILE B CA 1
ATOM 5180 C C . ILE B 1 281 ? -1.186 3.338 12.617 1 96.94 281 ILE B C 1
ATOM 5182 O O . ILE B 1 281 ? -1.598 4.207 13.383 1 96.94 281 ILE B O 1
ATOM 5186 N N . ALA B 1 282 ? -1.335 2.055 12.781 1 97.88 282 ALA B N 1
ATOM 5187 C CA . ALA B 1 282 ? -2.021 1.571 13.977 1 97.88 282 ALA B CA 1
ATOM 5188 C C . ALA B 1 282 ? -1.244 1.931 15.242 1 97.88 282 ALA B C 1
ATOM 5190 O O . ALA B 1 282 ? -1.837 2.281 16.266 1 97.88 282 ALA B O 1
ATOM 5191 N N . LEU B 1 283 ? 0.065 1.801 15.164 1 97.44 283 LEU B N 1
ATOM 5192 C CA . LEU B 1 283 ? 0.902 2.197 16.297 1 97.44 283 LEU B CA 1
ATOM 5193 C C . LEU B 1 283 ? 0.7 3.67 16.625 1 97.44 283 LEU B C 1
ATOM 5195 O O . LEU B 1 283 ? 0.541 4.031 17.797 1 97.44 283 LEU B O 1
ATOM 5199 N N . TYR B 1 284 ? 0.672 4.492 15.641 1 96.5 284 TYR B N 1
ATOM 5200 C CA . TYR B 1 284 ? 0.416 5.914 15.844 1 96.5 284 TYR B CA 1
ATOM 5201 C C . TYR B 1 284 ? -0.94 6.133 16.5 1 96.5 284 TYR B C 1
ATOM 5203 O O . TYR B 1 284 ? -1.056 6.914 17.453 1 96.5 284 TYR B O 1
ATOM 5211 N N . GLY B 1 285 ? -1.935 5.434 16.047 1 96.19 285 GLY B N 1
ATOM 5212 C CA . GLY B 1 285 ? -3.281 5.594 16.562 1 96.19 285 GLY B CA 1
ATOM 5213 C C . GLY B 1 285 ? -3.414 5.145 18.016 1 96.19 285 GLY B C 1
ATOM 5214 O O . GLY B 1 285 ? -4.27 5.645 18.75 1 96.19 285 GLY B O 1
ATOM 5215 N N . LEU B 1 286 ? -2.592 4.211 18.406 1 97.19 286 LEU B N 1
ATOM 5216 C CA . LEU B 1 286 ? -2.652 3.713 19.781 1 97.19 286 LEU B CA 1
ATOM 5217 C C . LEU B 1 286 ? -1.904 4.645 20.734 1 97.19 286 LEU B C 1
ATOM 5219 O O . LEU B 1 286 ? -2.102 4.586 21.953 1 97.19 286 LEU B O 1
ATOM 5223 N N . VAL B 1 287 ? -1.072 5.48 20.172 1 95.44 287 VAL B N 1
ATOM 5224 C CA . VAL B 1 287 ? -0.243 6.34 21.016 1 95.44 287 VAL B CA 1
ATOM 5225 C C . VAL B 1 287 ? -0.831 7.75 21.047 1 95.44 287 VAL B C 1
ATOM 5227 O O . VAL B 1 287 ? -0.837 8.406 22.094 1 95.44 287 VAL B O 1
ATOM 5230 N N . VAL B 1 288 ? -1.357 8.242 19.953 1 94.75 288 VAL B N 1
ATOM 5231 C CA . VAL B 1 288 ? -1.887 9.594 19.828 1 94.75 288 VAL B CA 1
ATOM 5232 C C . VAL B 1 288 ? -3.412 9.562 19.891 1 94.75 288 VAL B C 1
ATOM 5234 O O . VAL B 1 288 ? -4.055 8.883 19.078 1 94.75 288 VAL B O 1
ATOM 5237 N N . PRO B 1 289 ? -3.996 10.258 20.781 1 94.56 289 PRO B N 1
ATOM 5238 C CA . PRO B 1 289 ? -5.453 10.242 20.922 1 94.56 289 PRO B CA 1
ATOM 5239 C C . PRO B 1 289 ? -6.164 10.992 19.797 1 94.56 289 PRO B C 1
ATOM 5241 O O . PRO B 1 289 ? -5.574 11.875 19.172 1 94.56 289 PRO B O 1
ATOM 5244 N N . GLY B 1 290 ? -7.348 10.633 19.594 1 93.38 290 GLY B N 1
ATOM 5245 C CA . GLY B 1 290 ? -8.211 11.383 18.688 1 93.38 290 GLY B CA 1
ATOM 5246 C C . GLY B 1 290 ? -8.125 10.906 17.25 1 93.38 290 GLY B C 1
ATOM 5247 O O . GLY B 1 290 ? -8.539 11.609 16.328 1 93.38 290 GLY B O 1
ATOM 5248 N N . CYS B 1 291 ? -7.508 9.727 17.016 1 93.75 291 CYS B N 1
ATOM 5249 C CA . CYS B 1 291 ? -7.426 9.164 15.672 1 93.75 291 CYS B CA 1
ATOM 5250 C C . CYS B 1 291 ? -8.734 8.477 15.289 1 93.75 291 CYS B C 1
ATOM 5252 O O . CYS B 1 291 ? -8.852 7.258 15.406 1 93.75 291 CYS B O 1
ATOM 5254 N N . PHE B 1 292 ? -9.641 9.227 14.68 1 90.81 292 PHE B N 1
ATOM 5255 C CA . PHE B 1 292 ? -11.023 8.805 14.453 1 90.81 292 PHE B CA 1
ATOM 5256 C C . PHE B 1 292 ? -11.094 7.707 13.406 1 90.81 292 PHE B C 1
ATOM 5258 O O . PHE B 1 292 ? -12.102 7.004 13.297 1 90.81 292 PHE B O 1
ATOM 5265 N N . TRP B 1 293 ? -10.055 7.5 12.617 1 92 293 TRP B N 1
ATOM 5266 C CA . TRP B 1 293 ? -10.07 6.539 11.516 1 92 293 TRP B CA 1
ATOM 5267 C C . TRP B 1 293 ? -9.688 5.148 12 1 92 293 TRP B C 1
ATOM 5269 O O . TRP B 1 293 ? -9.75 4.176 11.242 1 92 293 TRP B O 1
ATOM 5279 N N . MET B 1 294 ? -9.305 4.945 13.25 1 96.12 294 MET B N 1
ATOM 5280 C CA . MET B 1 294 ? -8.758 3.701 13.781 1 96.12 294 MET B CA 1
ATOM 5281 C C . MET B 1 294 ? -9.781 2.578 13.703 1 96.12 294 MET B C 1
ATOM 5283 O O . MET B 1 294 ? -9.477 1.485 13.219 1 96.12 294 MET B O 1
ATOM 5287 N N . PRO B 1 295 ? -11.031 2.775 14.117 1 95.19 295 PRO B N 1
ATOM 5288 C CA . PRO B 1 295 ? -11.984 1.662 14.055 1 95.19 295 PRO B CA 1
ATOM 5289 C C . PRO B 1 295 ? -12.211 1.151 12.633 1 95.19 295 PRO B C 1
ATOM 5291 O O . PRO B 1 295 ? -12.258 -0.061 12.414 1 95.19 295 PRO B O 1
ATOM 5294 N N . ASP B 1 296 ? -12.258 1.976 11.688 1 95.62 296 ASP B N 1
ATOM 5295 C CA . ASP B 1 296 ? -12.5 1.574 10.305 1 95.62 296 ASP B CA 1
ATOM 5296 C C . ASP B 1 296 ? -11.305 0.804 9.742 1 95.62 296 ASP B C 1
ATOM 5298 O O . ASP B 1 296 ? -11.469 -0.277 9.172 1 95.62 296 ASP B O 1
ATOM 5302 N N . ILE B 1 297 ? -10.156 1.343 9.922 1 96.62 297 ILE B N 1
ATOM 5303 C CA . ILE B 1 297 ? -8.977 0.75 9.305 1 96.62 297 ILE B CA 1
ATOM 5304 C C . ILE B 1 297 ? -8.656 -0.584 9.977 1 96.62 297 ILE B C 1
ATOM 5306 O O . ILE B 1 297 ? -8.195 -1.521 9.32 1 96.62 297 ILE B O 1
ATOM 5310 N N . THR B 1 298 ? -8.93 -0.66 11.281 1 98.12 298 THR B N 1
ATOM 5311 C CA . THR B 1 298 ? -8.656 -1.912 11.977 1 98.12 298 THR B CA 1
ATOM 5312 C C . THR B 1 298 ? -9.633 -2.998 11.539 1 98.12 298 THR B C 1
ATOM 5314 O O . THR B 1 298 ? -9.266 -4.168 11.43 1 98.12 298 THR B O 1
ATOM 5317 N N . LEU B 1 299 ? -10.859 -2.613 11.242 1 97.69 299 LEU B N 1
ATOM 5318 C CA . LEU B 1 299 ? -11.852 -3.566 10.758 1 97.69 299 LEU B CA 1
ATOM 5319 C C . LEU B 1 299 ? -11.461 -4.113 9.391 1 97.69 299 LEU B C 1
ATOM 5321 O O . LEU B 1 299 ? -11.516 -5.324 9.164 1 97.69 299 LEU B O 1
ATOM 5325 N N . ILE B 1 300 ? -11.023 -3.283 8.508 1 98.31 300 ILE B N 1
ATOM 5326 C CA . ILE B 1 300 ? -10.625 -3.676 7.156 1 98.31 300 ILE B CA 1
ATOM 5327 C C . ILE B 1 300 ? -9.422 -4.613 7.223 1 98.31 300 ILE B C 1
ATOM 5329 O O . ILE B 1 300 ? -9.414 -5.668 6.582 1 98.31 300 ILE B O 1
ATOM 5333 N N . HIS B 1 301 ? -8.477 -4.203 8.023 1 98.62 301 HIS B N 1
ATOM 5334 C CA . HIS B 1 301 ? -7.273 -5.023 8.125 1 98.62 301 HIS B CA 1
ATOM 5335 C C . HIS B 1 301 ? -7.578 -6.367 8.781 1 98.62 301 HIS B C 1
ATOM 5337 O O . HIS B 1 301 ? -7 -7.391 8.406 1 98.62 301 HIS B O 1
ATOM 5343 N N . ALA B 1 302 ? -8.438 -6.371 9.773 1 98.69 302 ALA B N 1
ATOM 5344 C CA . ALA B 1 302 ? -8.828 -7.613 10.43 1 98.69 302 ALA B CA 1
ATOM 5345 C C . ALA B 1 302 ? -9.477 -8.578 9.445 1 98.69 302 ALA B C 1
ATOM 5347 O O . ALA B 1 302 ? -9.148 -9.773 9.43 1 98.69 302 ALA B O 1
ATOM 5348 N N . GLY B 1 303 ? -10.367 -8.102 8.648 1 98.69 303 GLY B N 1
ATOM 5349 C CA . GLY B 1 303 ? -10.984 -8.953 7.633 1 98.69 303 GLY B CA 1
ATOM 5350 C C . GLY B 1 303 ? -9.984 -9.523 6.648 1 98.69 303 GLY B C 1
ATOM 5351 O O . GLY B 1 303 ? -10.055 -10.703 6.293 1 98.69 303 GLY B O 1
ATOM 5352 N N . GLY B 1 304 ? -9.094 -8.656 6.203 1 98.62 304 GLY B N 1
ATOM 5353 C CA . GLY B 1 304 ? -8.07 -9.109 5.273 1 98.62 304 GLY B CA 1
ATOM 5354 C C . GLY B 1 304 ? -7.184 -10.195 5.844 1 98.62 304 GLY B C 1
ATOM 5355 O O . GLY B 1 304 ? -6.891 -11.188 5.172 1 98.62 304 GLY B O 1
ATOM 5356 N N . LEU B 1 305 ? -6.777 -10.008 7.07 1 98.69 305 LEU B N 1
ATOM 5357 C CA . LEU B 1 305 ? -5.848 -10.953 7.672 1 98.69 305 LEU B CA 1
ATOM 5358 C C . LEU B 1 305 ? -6.551 -12.266 8.016 1 98.69 305 LEU B C 1
ATOM 5360 O O . LEU B 1 305 ? -5.938 -13.336 7.973 1 98.69 305 LEU B O 1
ATOM 5364 N N . ALA B 1 306 ? -7.832 -12.156 8.375 1 98.5 306 ALA B N 1
ATOM 5365 C CA . ALA B 1 306 ? -8.578 -13.391 8.617 1 98.5 306 ALA B CA 1
ATOM 5366 C C . ALA B 1 306 ? -8.594 -14.273 7.371 1 98.5 306 ALA B C 1
ATOM 5368 O O . ALA B 1 306 ? -8.297 -15.469 7.441 1 98.5 306 ALA B O 1
ATOM 5369 N N . GLN B 1 307 ? -8.906 -13.688 6.285 1 98.56 307 GLN B N 1
ATOM 5370 C CA . GLN B 1 307 ? -8.938 -14.414 5.016 1 98.56 307 GLN B CA 1
ATOM 5371 C C . GLN B 1 307 ? -7.547 -14.898 4.625 1 98.56 307 GLN B C 1
ATOM 5373 O O . GLN B 1 307 ? -7.383 -16.047 4.203 1 98.56 307 GLN B O 1
ATOM 5378 N N . ALA B 1 308 ? -6.566 -14.062 4.734 1 98.56 308 ALA B N 1
ATOM 5379 C CA . ALA B 1 308 ? -5.199 -14.375 4.316 1 98.56 308 ALA B CA 1
ATOM 5380 C C . ALA B 1 308 ? -4.621 -15.516 5.145 1 98.56 308 ALA B C 1
ATOM 5382 O O . ALA B 1 308 ? -4.012 -16.438 4.602 1 98.56 308 ALA B O 1
ATOM 5383 N N . GLN B 1 309 ? -4.809 -15.391 6.445 1 98.56 309 GLN B N 1
ATOM 5384 C CA . GLN B 1 309 ? -4.227 -16.406 7.32 1 98.56 309 GLN B CA 1
ATOM 5385 C C . GLN B 1 309 ? -4.949 -17.734 7.176 1 98.56 309 GLN B C 1
ATOM 5387 O O . GLN B 1 309 ? -4.328 -18.797 7.277 1 98.56 309 GLN B O 1
ATOM 5392 N N . PHE B 1 310 ? -6.285 -17.719 6.988 1 98.31 310 PHE B N 1
ATOM 5393 C CA . PHE B 1 310 ? -7.023 -18.953 6.723 1 98.31 310 PHE B CA 1
ATOM 5394 C C . PHE B 1 310 ? -6.48 -19.641 5.48 1 98.31 310 PHE B C 1
ATOM 5396 O O . PHE B 1 310 ? -6.199 -20.844 5.512 1 98.31 310 PHE B O 1
ATOM 5403 N N . SER B 1 311 ? -6.301 -18.891 4.402 1 97.88 311 SER B N 1
ATOM 5404 C CA . SER B 1 311 ? -5.848 -19.438 3.131 1 97.88 311 SER B CA 1
ATOM 5405 C C . SER B 1 311 ? -4.395 -19.891 3.209 1 97.88 311 SER B C 1
ATOM 5407 O O . SER B 1 311 ? -4.047 -20.969 2.725 1 97.88 311 SER B O 1
ATOM 5409 N N . HIS B 1 312 ? -3.572 -19.094 3.855 1 98 312 HIS B N 1
ATOM 5410 C CA . HIS B 1 312 ? -2.148 -19.391 3.936 1 98 312 HIS B CA 1
ATOM 5411 C C . HIS B 1 312 ? -1.898 -20.625 4.805 1 98 312 HIS B C 1
ATOM 5413 O O . HIS B 1 312 ? -1.145 -21.516 4.422 1 98 312 HIS B O 1
ATOM 5419 N N . ILE B 1 313 ? -2.482 -20.641 5.988 1 98.12 313 ILE B N 1
ATOM 5420 C CA . ILE B 1 313 ? -2.309 -21.781 6.895 1 98.12 313 ILE B CA 1
ATOM 5421 C C . ILE B 1 313 ? -2.873 -23.047 6.254 1 98.12 313 ILE B C 1
ATOM 5423 O O . ILE B 1 313 ? -2.215 -24.078 6.246 1 98.12 313 ILE B O 1
ATOM 5427 N N . GLY B 1 314 ? -4.078 -22.953 5.703 1 97.44 314 GLY B N 1
ATOM 5428 C CA . GLY B 1 314 ? -4.695 -24.094 5.051 1 97.44 314 GLY B CA 1
ATOM 5429 C C . GLY B 1 314 ? -3.879 -24.625 3.895 1 97.44 314 GLY B C 1
ATOM 5430 O O . GLY B 1 314 ? -3.693 -25.844 3.77 1 97.44 314 GLY B O 1
ATOM 5431 N N . ALA B 1 315 ? -3.379 -23.766 3.08 1 96.94 315 ALA B N 1
ATOM 5432 C CA . ALA B 1 315 ? -2.607 -24.172 1.908 1 96.94 315 ALA B CA 1
ATOM 5433 C C . ALA B 1 315 ? -1.277 -24.797 2.318 1 96.94 315 ALA B C 1
ATOM 5435 O O . ALA B 1 315 ? -0.774 -25.703 1.648 1 96.94 315 ALA B O 1
ATOM 5436 N N . SER B 1 316 ? -0.691 -24.328 3.412 1 97.38 316 SER B N 1
ATOM 5437 C CA . SER B 1 316 ? 0.603 -24.812 3.879 1 97.38 316 SER B CA 1
ATOM 5438 C C . SER B 1 316 ? 0.497 -26.25 4.395 1 97.38 316 SER B C 1
ATOM 5440 O O . SER B 1 316 ? 1.488 -26.984 4.414 1 97.38 316 SER B O 1
ATOM 5442 N N . LEU B 1 317 ? -0.712 -26.625 4.832 1 96.19 317 LEU B N 1
ATOM 5443 C CA . LEU B 1 317 ? -0.888 -27.922 5.477 1 96.19 317 LEU B CA 1
ATOM 5444 C C . LEU B 1 317 ? -1.659 -28.875 4.574 1 96.19 317 LEU B C 1
ATOM 5446 O O . LEU B 1 317 ? -1.633 -30.094 4.781 1 96.19 317 LEU B O 1
ATOM 5450 N N . HIS B 1 318 ? -2.303 -28.391 3.576 1 93.69 318 HIS B N 1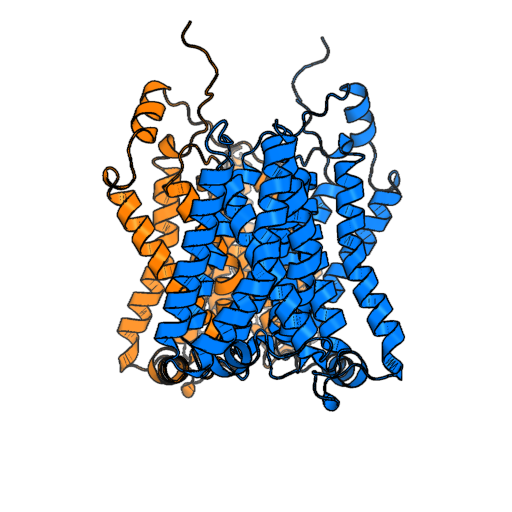
ATOM 5451 C CA . HIS B 1 318 ? -3.207 -29.172 2.742 1 93.69 318 HIS B CA 1
ATOM 5452 C C . HIS B 1 318 ? -2.438 -30.188 1.899 1 93.69 318 HIS B C 1
ATOM 5454 O O . HIS B 1 318 ? -1.308 -29.922 1.482 1 93.69 318 HIS B O 1
ATOM 5460 N N . ALA B 1 319 ? -3.082 -31.234 1.543 1 91.94 319 ALA B N 1
ATOM 5461 C CA . ALA B 1 319 ? -2.467 -32.344 0.831 1 91.94 319 ALA B CA 1
ATOM 5462 C C . ALA B 1 319 ? -2.232 -32 -0.636 1 91.94 319 ALA B C 1
ATOM 5464 O O . ALA B 1 319 ? -1.417 -32.656 -1.309 1 91.94 319 ALA B O 1
ATOM 5465 N N . ARG B 1 320 ? -2.826 -31 -1.109 1 90.38 320 ARG B N 1
ATOM 5466 C CA . ARG B 1 320 ? -2.672 -30.625 -2.508 1 90.38 320 ARG B CA 1
ATOM 5467 C C . ARG B 1 320 ? -1.361 -29.875 -2.73 1 90.38 320 ARG B C 1
ATOM 5469 O O . ARG B 1 320 ? -0.921 -29.703 -3.869 1 90.38 320 ARG B O 1
ATOM 5476 N N . THR B 1 321 ? -0.826 -29.359 -1.65 1 93.75 321 THR B N 1
ATOM 5477 C CA . THR B 1 321 ? 0.523 -28.812 -1.734 1 93.75 321 THR B CA 1
ATOM 5478 C C . THR B 1 321 ? 1.56 -29.938 -1.792 1 93.75 321 THR B C 1
ATOM 5480 O O . THR B 1 321 ? 1.484 -30.891 -1.026 1 93.75 321 THR B O 1
ATOM 5483 N N . ALA B 1 322 ? 2.436 -29.828 -2.754 1 93.5 322 ALA B N 1
ATOM 5484 C CA . ALA B 1 322 ? 3.479 -30.844 -2.875 1 93.5 322 ALA B CA 1
ATOM 5485 C C . ALA B 1 322 ? 4.172 -31.078 -1.536 1 93.5 322 ALA B C 1
ATOM 5487 O O . ALA B 1 322 ? 4.426 -30.141 -0.785 1 93.5 322 ALA B O 1
ATOM 5488 N N . TYR B 1 323 ? 4.457 -32.312 -1.281 1 93.94 323 TYR B N 1
ATOM 5489 C CA . TYR B 1 323 ? 4.984 -32.75 0.006 1 93.94 323 TYR B CA 1
ATOM 5490 C C . TYR B 1 323 ? 6.223 -31.953 0.39 1 93.94 323 TYR B C 1
ATOM 5492 O O . TYR B 1 323 ? 6.398 -31.578 1.555 1 93.94 323 TYR B O 1
ATOM 5500 N N . VAL B 1 324 ? 7.039 -31.578 -0.587 1 94.44 324 VAL B N 1
ATOM 5501 C CA . VAL B 1 324 ? 8.312 -30.922 -0.35 1 94.44 324 VAL B CA 1
ATOM 5502 C C . VAL B 1 324 ? 8.062 -29.5 0.169 1 94.44 324 VAL B C 1
ATOM 5504 O O . VAL B 1 324 ? 8.914 -28.922 0.859 1 94.44 324 VAL B O 1
ATOM 5507 N N . TYR B 1 325 ? 6.887 -28.984 -0.082 1 95.69 325 TYR B N 1
ATOM 5508 C CA . TYR B 1 325 ? 6.598 -27.609 0.296 1 95.69 325 TYR B CA 1
ATOM 5509 C C . TYR B 1 325 ? 5.668 -27.562 1.503 1 95.69 325 TYR B C 1
ATOM 5511 O O . TYR B 1 325 ? 5.355 -26.484 2.008 1 95.69 325 TYR B O 1
ATOM 5519 N N . ARG B 1 326 ? 5.25 -28.656 1.985 1 96.38 326 ARG B N 1
ATOM 5520 C CA . ARG B 1 326 ? 4.375 -28.688 3.152 1 96.38 326 ARG B CA 1
ATOM 5521 C C . ARG B 1 326 ? 5.168 -28.453 4.438 1 96.38 326 ARG B C 1
ATOM 5523 O O . ARG B 1 326 ? 6.367 -28.734 4.488 1 96.38 326 ARG B O 1
ATOM 5530 N N . VAL B 1 327 ? 4.5 -27.969 5.41 1 97.25 327 VAL B N 1
ATOM 5531 C CA . VAL B 1 327 ? 5.141 -27.734 6.703 1 97.25 327 VAL B CA 1
ATOM 5532 C C . VAL B 1 327 ? 5.543 -29.078 7.324 1 97.25 327 VAL B C 1
ATOM 5534 O O . VAL B 1 327 ? 4.707 -29.969 7.469 1 97.25 327 VAL B O 1
ATOM 5537 N N . PRO B 1 328 ? 6.828 -29.203 7.652 1 96.19 328 PRO B N 1
ATOM 5538 C CA . PRO B 1 328 ? 7.262 -30.438 8.297 1 96.19 328 PRO B CA 1
ATOM 5539 C C . PRO B 1 328 ? 6.562 -30.688 9.633 1 96.19 328 PRO B C 1
ATOM 5541 O O . PRO B 1 328 ? 6.195 -29.734 10.328 1 96.19 328 PRO B O 1
ATOM 5544 N N . GLU B 1 329 ? 6.461 -31.938 10.016 1 95.69 329 GLU B N 1
ATOM 5545 C CA . GLU B 1 329 ? 5.758 -32.344 11.234 1 95.69 329 GLU B CA 1
ATOM 5546 C C . GLU B 1 329 ? 6.398 -31.719 12.469 1 95.69 329 GLU B C 1
ATOM 5548 O O . GLU B 1 329 ? 5.699 -31.312 13.398 1 95.69 329 GLU B O 1
ATOM 5553 N N . GLU B 1 330 ? 7.656 -31.594 12.453 1 96 330 GLU B N 1
ATOM 5554 C CA . GLU B 1 330 ? 8.383 -31.078 13.609 1 96 330 GLU B CA 1
ATOM 5555 C C . GLU B 1 330 ? 8.164 -29.578 13.781 1 96 330 GLU B C 1
ATOM 5557 O O . GLU B 1 330 ? 8.281 -29.047 14.891 1 96 330 GLU B O 1
ATOM 5562 N N . ALA B 1 331 ? 7.812 -28.906 12.703 1 97.06 331 ALA B N 1
ATOM 5563 C CA . ALA B 1 331 ? 7.684 -27.438 12.727 1 97.06 331 ALA B CA 1
ATOM 5564 C C . ALA B 1 331 ? 6.219 -27.031 12.836 1 97.06 331 ALA B C 1
ATOM 5566 O O . ALA B 1 331 ? 5.914 -25.844 12.992 1 97.06 331 ALA B O 1
ATOM 5567 N N . LYS B 1 332 ? 5.336 -27.953 12.82 1 97.25 332 LYS B N 1
ATOM 5568 C CA . LYS B 1 332 ? 3.904 -27.703 12.68 1 97.25 332 LYS B CA 1
ATOM 5569 C C . LYS B 1 332 ? 3.379 -26.875 13.844 1 97.25 332 LYS B C 1
ATOM 5571 O O . LYS B 1 332 ? 2.635 -25.906 13.641 1 97.25 332 LYS B O 1
ATOM 5576 N N . ILE B 1 333 ? 3.773 -27.156 14.977 1 97.5 333 ILE B N 1
ATOM 5577 C CA . ILE B 1 333 ? 3.244 -26.484 16.172 1 97.5 333 ILE B CA 1
ATOM 5578 C C . ILE B 1 333 ? 3.691 -25.031 16.188 1 97.5 333 ILE B C 1
ATOM 5580 O O . ILE B 1 333 ? 2.883 -24.125 16.406 1 97.5 333 ILE B O 1
ATOM 5584 N N . ILE B 1 334 ? 4.938 -24.781 15.961 1 97.12 334 ILE B N 1
ATOM 5585 C CA . ILE B 1 334 ? 5.465 -23.422 15.953 1 97.12 334 ILE B CA 1
ATOM 5586 C C . ILE B 1 334 ? 4.859 -22.641 14.789 1 97.12 334 ILE B C 1
ATOM 5588 O O . ILE B 1 334 ? 4.5 -21.484 14.938 1 97.12 334 ILE B O 1
ATOM 5592 N N . PHE B 1 335 ? 4.754 -23.359 13.695 1 97.69 335 PHE B N 1
ATOM 5593 C CA . PHE B 1 335 ? 4.145 -22.75 12.523 1 97.69 335 PHE B CA 1
ATOM 5594 C C . PHE B 1 335 ? 2.717 -22.297 12.828 1 97.69 335 PHE B C 1
ATOM 5596 O O . PHE B 1 335 ? 2.348 -21.156 12.555 1 97.69 335 PHE B O 1
ATOM 5603 N N . LEU B 1 336 ? 1.95 -23.156 13.414 1 98.12 336 LEU B N 1
ATOM 5604 C CA . LEU B 1 336 ? 0.558 -22.859 13.727 1 98.12 336 LEU B CA 1
ATOM 5605 C C . LEU B 1 336 ? 0.464 -21.781 14.805 1 98.12 336 LEU B C 1
ATOM 5607 O O . LEU B 1 336 ? -0.345 -20.859 14.688 1 98.12 336 LEU B O 1
ATOM 5611 N N . ALA B 1 337 ? 1.268 -21.828 15.758 1 97.75 337 ALA B N 1
ATOM 5612 C CA . ALA B 1 337 ? 1.244 -20.859 16.844 1 97.75 337 ALA B CA 1
ATOM 5613 C C . ALA B 1 337 ? 1.532 -19.453 16.328 1 97.75 337 ALA B C 1
ATOM 5615 O O . ALA B 1 337 ? 0.805 -18.5 16.641 1 97.75 337 ALA B O 1
ATOM 5616 N N . LEU B 1 338 ? 2.518 -19.297 15.492 1 97.31 338 LEU B N 1
ATOM 5617 C CA . LEU B 1 338 ? 2.924 -18 14.969 1 97.31 338 LEU B CA 1
ATOM 5618 C C . LEU B 1 338 ? 1.876 -17.438 14.008 1 97.31 338 LEU B C 1
ATOM 5620 O O . LEU B 1 338 ? 1.494 -16.266 14.109 1 97.31 338 LEU B O 1
ATOM 5624 N N . ASN B 1 339 ? 1.408 -18.281 13.188 1 98.19 339 ASN B N 1
ATOM 5625 C CA . ASN B 1 339 ? 0.475 -17.812 12.172 1 98.19 339 ASN B CA 1
ATOM 5626 C C . ASN B 1 339 ? -0.91 -17.547 12.758 1 98.19 339 ASN B C 1
ATOM 5628 O O . ASN B 1 339 ? -1.609 -16.641 12.328 1 98.19 339 ASN B O 1
ATOM 5632 N N . ILE B 1 340 ? -1.304 -18.344 13.711 1 98 340 ILE B N 1
ATOM 5633 C CA . ILE B 1 340 ? -2.578 -18.094 14.375 1 98 340 ILE B CA 1
ATOM 5634 C C . ILE B 1 340 ? -2.492 -16.812 15.203 1 98 340 ILE B C 1
ATOM 5636 O O . ILE B 1 340 ? -3.41 -15.992 15.188 1 98 340 ILE B O 1
ATOM 5640 N N . ALA B 1 341 ? -1.391 -16.656 15.875 1 97.94 341 ALA B N 1
ATOM 5641 C CA . ALA B 1 341 ? -1.195 -15.422 16.641 1 97.94 341 ALA B CA 1
ATOM 5642 C C . ALA B 1 341 ? -1.24 -14.195 15.727 1 97.94 341 ALA B C 1
ATOM 5644 O O . ALA B 1 341 ? -1.868 -13.188 16.062 1 97.94 341 ALA B O 1
ATOM 5645 N N . TYR B 1 342 ? -0.61 -14.328 14.617 1 98.12 342 TYR B N 1
ATOM 5646 C CA . TYR B 1 342 ? -0.601 -13.227 13.656 1 98.12 342 TYR B CA 1
ATOM 5647 C C . TYR B 1 342 ? -2.006 -12.945 13.133 1 98.12 342 TYR B C 1
ATOM 5649 O O . TYR B 1 342 ? -2.361 -11.797 12.875 1 98.12 342 TYR B O 1
ATOM 5657 N N . GLY B 1 343 ? -2.824 -13.992 13.039 1 97.62 343 GLY B N 1
ATOM 5658 C CA . GLY B 1 343 ? -4.188 -13.828 12.562 1 97.62 343 GLY B CA 1
ATOM 5659 C C . GLY B 1 343 ? -5.125 -13.273 13.617 1 97.62 343 GLY B C 1
ATOM 5660 O O . GLY B 1 343 ? -6.086 -12.57 13.289 1 97.62 343 GLY B O 1
ATOM 5661 N N . VAL B 1 344 ? -4.828 -13.516 14.82 1 98.06 344 VAL B N 1
ATOM 5662 C CA . VAL B 1 344 ? -5.707 -13.125 15.914 1 98.06 344 VAL B CA 1
ATOM 5663 C C . VAL B 1 344 ? -5.438 -11.68 16.312 1 98.06 344 VAL B C 1
ATOM 5665 O O . VAL B 1 344 ? -6.355 -10.953 16.719 1 98.06 344 VAL B O 1
ATOM 5668 N N . LEU B 1 345 ? -4.246 -11.219 16.094 1 98.19 345 LEU B N 1
ATOM 5669 C CA . LEU B 1 345 ? -3.83 -9.891 16.547 1 98.19 345 LEU B CA 1
ATOM 5670 C C . LEU B 1 345 ? -4.707 -8.812 15.922 1 98.19 345 LEU B C 1
ATOM 5672 O O . LEU B 1 345 ? -5.273 -7.977 16.625 1 98.19 345 LEU B O 1
ATOM 5676 N N . PRO B 1 346 ? -4.918 -8.82 14.656 1 98.19 346 PRO B N 1
ATOM 5677 C CA . PRO B 1 346 ? -5.762 -7.773 14.078 1 98.19 346 PRO B CA 1
ATOM 5678 C C . PRO B 1 346 ? -7.215 -7.863 14.539 1 98.19 346 PRO B C 1
ATOM 5680 O O . PRO B 1 346 ? -7.902 -6.844 14.625 1 98.19 346 PRO B O 1
ATOM 5683 N N . GLN B 1 347 ? -7.707 -9.117 14.867 1 98.44 347 GLN B N 1
ATOM 5684 C CA . GLN B 1 347 ? -9.055 -9.266 15.391 1 98.44 347 GLN B CA 1
ATOM 5685 C C . GLN B 1 347 ? -9.195 -8.594 16.766 1 98.44 347 GLN B C 1
ATOM 5687 O O . GLN B 1 347 ? -10.18 -7.914 17.031 1 98.44 347 GLN B O 1
ATOM 5692 N N . LEU B 1 348 ? -8.188 -8.789 17.547 1 98.12 348 LEU B N 1
ATOM 5693 C CA . LEU B 1 348 ? -8.188 -8.195 18.875 1 98.12 348 LEU B CA 1
ATOM 5694 C C . LEU B 1 348 ? -8.102 -6.676 18.797 1 98.12 348 LEU B C 1
ATOM 5696 O O . LEU B 1 348 ? -8.758 -5.973 19.562 1 98.12 348 LEU B O 1
ATOM 5700 N N . LEU B 1 349 ? -7.305 -6.195 17.922 1 98.31 349 LEU B N 1
ATOM 5701 C CA . LEU B 1 349 ? -7.168 -4.754 17.75 1 98.31 349 LEU B CA 1
ATOM 5702 C C . LEU B 1 349 ? -8.484 -4.137 17.281 1 98.31 349 LEU B C 1
ATOM 5704 O O . LEU B 1 349 ? -8.898 -3.09 17.781 1 98.31 349 LEU B O 1
ATOM 5708 N N . ALA B 1 350 ? -9.109 -4.773 16.312 1 98 350 ALA B N 1
ATOM 5709 C CA . ALA B 1 350 ? -10.414 -4.293 15.859 1 98 350 ALA B CA 1
ATOM 5710 C C . ALA B 1 350 ? -11.438 -4.309 16.984 1 98 350 ALA B C 1
ATOM 5712 O O . ALA B 1 350 ? -12.203 -3.357 17.141 1 98 350 ALA B O 1
ATOM 5713 N N . TYR B 1 351 ? -11.422 -5.371 17.734 1 97.12 351 TYR B N 1
ATOM 5714 C CA . TYR B 1 351 ? -12.32 -5.48 18.891 1 97.12 351 TYR B CA 1
ATOM 5715 C C . TYR B 1 351 ? -12.094 -4.34 19.875 1 97.12 351 TYR B C 1
ATOM 5717 O O . TYR B 1 351 ? -13.047 -3.693 20.312 1 97.12 351 TYR B O 1
ATOM 5725 N N . ARG B 1 352 ? -10.859 -4.031 20.156 1 97.06 352 ARG B N 1
ATOM 5726 C CA . ARG B 1 352 ? -10.5 -2.941 21.062 1 97.06 352 ARG B CA 1
ATOM 5727 C C . ARG B 1 352 ? -10.977 -1.601 20.516 1 97.06 352 ARG B C 1
ATOM 5729 O O . ARG B 1 352 ? -11.516 -0.778 21.266 1 97.06 352 ARG B O 1
ATOM 5736 N N . CYS B 1 353 ? -10.883 -1.354 19.266 1 95.62 353 CYS B N 1
ATOM 5737 C CA . CYS B 1 353 ? -11.203 -0.063 18.672 1 95.62 353 CYS B CA 1
ATOM 5738 C C . CYS B 1 353 ? -12.711 0.121 18.547 1 95.62 353 CYS B C 1
ATOM 5740 O O . CYS B 1 353 ? -13.211 1.246 18.609 1 95.62 353 CYS B O 1
ATOM 5742 N N . ILE B 1 354 ? -13.422 -0.975 18.422 1 93.62 354 ILE B N 1
ATOM 5743 C CA . ILE B 1 354 ? -14.859 -0.896 18.203 1 93.62 354 ILE B CA 1
ATOM 5744 C C . ILE B 1 354 ? -15.586 -0.866 19.547 1 93.62 354 ILE B C 1
ATOM 5746 O O . ILE B 1 354 ? -16.562 -0.125 19.719 1 93.62 354 ILE B O 1
ATOM 5750 N N . TYR B 1 355 ? -15.117 -1.593 20.5 1 92.31 355 TYR B N 1
ATOM 5751 C CA . TYR B 1 355 ? -15.859 -1.738 21.766 1 92.31 355 TYR B CA 1
ATOM 5752 C C . TYR B 1 355 ? -15.477 -0.638 22.75 1 92.31 355 TYR B C 1
ATOM 5754 O O . TYR B 1 355 ? -16.281 -0.275 23.609 1 92.31 355 TYR B O 1
ATOM 5762 N N . ARG B 1 356 ? -14.297 -0.095 22.688 1 92.44 356 ARG B N 1
ATOM 5763 C CA . ARG B 1 356 ? -13.852 1.021 23.516 1 92.44 356 ARG B CA 1
ATOM 5764 C C . ARG B 1 356 ? -13.234 2.127 22.672 1 92.44 356 ARG B C 1
ATOM 5766 O O . ARG B 1 356 ? -12.039 2.4 22.766 1 92.44 356 ARG B O 1
ATOM 5773 N N . PRO B 1 357 ? -14.078 2.861 21.938 1 92.94 357 PRO B N 1
ATOM 5774 C CA . PRO B 1 357 ? -13.586 3.828 20.953 1 92.94 357 PRO B CA 1
ATOM 5775 C C . PRO B 1 357 ? -13.281 5.191 21.562 1 92.94 357 PRO B C 1
ATOM 5777 O O . PRO B 1 357 ? -12.891 6.121 20.859 1 92.94 357 PRO B O 1
ATOM 5780 N N . GLU B 1 358 ? -13.391 5.379 22.844 1 93.56 358 GLU B N 1
ATOM 5781 C CA . GLU B 1 358 ? -13.297 6.676 23.516 1 93.56 358 GLU B CA 1
ATOM 5782 C C . GLU B 1 358 ? -11.961 7.355 23.219 1 93.56 358 GLU B C 1
ATOM 5784 O O . GLU B 1 358 ? -11.914 8.57 23 1 93.56 358 GLU B O 1
ATOM 5789 N N . PHE B 1 359 ? -10.938 6.539 23.172 1 94.94 359 PHE B N 1
ATOM 5790 C CA . PHE B 1 359 ? -9.602 7.082 23 1 94.94 359 PHE B CA 1
ATOM 5791 C C . PHE B 1 359 ? -9.422 7.629 21.578 1 94.94 359 PHE B C 1
ATOM 5793 O O . PHE B 1 359 ? -8.594 8.516 21.359 1 94.94 359 PHE B O 1
ATOM 5800 N N . PHE B 1 360 ? -10.211 7.207 20.641 1 94.56 360 PHE B N 1
ATOM 5801 C CA . PHE B 1 360 ? -10 7.504 19.219 1 94.56 360 PHE B CA 1
ATOM 5802 C C . PHE B 1 360 ? -10.969 8.57 18.734 1 94.56 360 PHE B C 1
ATOM 5804 O O . PHE B 1 360 ? -10.961 8.945 17.562 1 94.56 360 PHE B O 1
ATOM 5811 N N . ILE B 1 361 ? -11.789 9.086 19.625 1 92.06 361 ILE B N 1
ATOM 5812 C CA . ILE B 1 361 ? -12.789 10.086 19.25 1 92.06 361 ILE B CA 1
ATOM 5813 C C . ILE B 1 361 ? -12.133 11.469 19.172 1 92.06 361 ILE B C 1
ATOM 5815 O O . ILE B 1 361 ? -11.32 11.828 20.031 1 92.06 361 ILE B O 1
ATOM 5819 N N . LYS B 1 362 ? -12.453 12.211 18.078 1 85.75 362 LYS B N 1
ATOM 5820 C CA . LYS B 1 362 ? -11.914 13.555 17.891 1 85.75 362 LYS B CA 1
ATOM 5821 C C . LYS B 1 362 ? -12.562 14.547 18.859 1 85.75 362 LYS B C 1
ATOM 5823 O O . LYS B 1 362 ? -13.789 14.617 18.938 1 85.75 362 LYS B O 1
ATOM 5828 N N . THR B 1 363 ? -11.781 15.016 19.781 1 77.19 363 THR B N 1
ATOM 5829 C CA . THR B 1 363 ? -12.328 15.984 20.719 1 77.19 363 THR B CA 1
ATOM 5830 C C . THR B 1 363 ? -12.383 17.375 20.094 1 77.19 363 THR B C 1
ATOM 5832 O O . THR B 1 363 ? -11.469 17.766 19.359 1 77.19 363 THR B O 1
ATOM 5835 N N . LYS B 1 364 ? -13.516 17.906 20 1 60.84 364 LYS B N 1
ATOM 5836 C CA . LYS B 1 364 ? -13.633 19.312 19.656 1 60.84 364 LYS B CA 1
ATOM 5837 C C . LYS B 1 364 ? -12.797 20.172 20.609 1 60.84 364 LYS B C 1
ATOM 5839 O O . LYS B 1 364 ? -13.031 20.188 21.812 1 60.84 364 LYS B O 1
ATOM 5844 N N . ALA B 1 365 ? -11.633 20.219 20.484 1 48.69 365 ALA B N 1
ATOM 5845 C CA . ALA B 1 365 ? -10.875 21.156 21.312 1 48.69 365 ALA B CA 1
ATOM 5846 C C . ALA B 1 365 ? -11.742 22.344 21.719 1 48.69 365 ALA B C 1
ATOM 5848 O O . ALA B 1 365 ? -11.703 22.781 22.875 1 48.69 365 ALA B O 1
ATOM 5849 N N . ASP B 1 366 ? -12.094 23.25 20.688 1 41.53 366 ASP B N 1
ATOM 5850 C CA . ASP B 1 366 ? -12.344 24.672 20.875 1 41.53 366 ASP B CA 1
ATOM 5851 C C . ASP B 1 366 ? -13.664 24.906 21.625 1 41.53 366 ASP B C 1
ATOM 5853 O O . ASP B 1 366 ? -14.234 25.984 21.562 1 41.53 366 ASP B O 1
ATOM 5857 N N . GLU B 1 367 ? -14.516 24.047 21.781 1 41.16 367 GLU B N 1
ATOM 5858 C CA . GLU B 1 367 ? -15.492 24.719 22.641 1 41.16 367 GLU B CA 1
ATOM 5859 C C . GLU B 1 367 ? -14.867 25.172 23.953 1 41.16 367 GLU B C 1
ATOM 5861 O O . GLU B 1 367 ? -14.344 24.344 24.703 1 41.16 367 GLU B O 1
ATOM 5866 N N . LYS B 1 368 ? -14.219 26.375 23.953 1 39.06 368 LYS B N 1
ATOM 5867 C CA . LYS B 1 368 ? -13.781 27.188 25.078 1 39.06 368 LYS B CA 1
ATOM 5868 C C . LYS B 1 368 ? -14.664 26.953 26.297 1 39.06 368 LYS B C 1
ATOM 5870 O O . LYS B 1 368 ? -15.891 26.906 26.188 1 39.06 368 LYS B O 1
ATOM 5875 N N . VAL B 1 369 ? -14.188 26.516 27.391 1 39.03 369 VAL B N 1
ATOM 5876 C CA . VAL B 1 369 ? -14.516 26.844 28.766 1 39.03 369 VAL B CA 1
ATOM 5877 C C . VAL B 1 369 ? -15.07 28.266 28.844 1 39.03 369 VAL B C 1
ATOM 5879 O O . VAL B 1 369 ? -14.344 29.234 28.594 1 39.03 369 VAL B O 1
ATOM 5882 N N . GLU B 1 370 ? -16.219 28.641 28.25 1 29.19 370 GLU B N 1
ATOM 5883 C CA . GLU B 1 370 ? -16.906 29.672 29.016 1 29.19 370 GLU B CA 1
ATOM 5884 C C . GLU B 1 370 ? -17.344 29.141 30.391 1 29.19 370 GLU B C 1
ATOM 5886 O O . GLU B 1 370 ? -17.766 28 30.5 1 29.19 370 GLU B O 1
#

pLDDT: mean 91.55, std 9.97, range [29.12, 98.69]

Sequence (740 aa):
MSASAATGVFVLSLSAIPVTYVFNHLAAQHDSWTIVGAAAVVLLLVALLARVLVKRKPPRDPLFYVYAVFGFTSVVNRIIGLEQDGIIDGFMTHYLREGEPYLNTAYGHMICYWDGSAHYLMYLVMVAAIAWEESYRTIGLYWVGSIIMSIVVFVPGNIVGKYGTRICPAFFLSIPYTCLPVWAGFRIYNQPSENYNYPSKVIQEVQAKDLLRRPFDLILVLCLLLATGFCVFRGLIALDCPAELCRLYTQFQEPYLKDPAAYPKIQMLAYLFYSVPYFVIALYGLVVPGCFWMPDITLIHAGGLAQAQFSHIGASLHARTAYVYRVPEEAKIIFLALNIAYGVLPQLLAYRCIYRPEFFIKTKADEKVEMSASAATGVFVLSLSAIPVTYVFNHLAAQHDSWTIVGAAAVVLLLVALLARVLVKRKPPRDPLFYVYAVFGFTSVVNRIIGLEQDGIIDGFMTHYLREGEPYLNTAYGHMICYWDGSAHYLMYLVMVAAIAWEESYRTIGLYWVGSIIMSIVVFVPGNIVGKYGTRICPAFFLSIPYTCLPVWAGFRIYNQPSENYNYPSKVIQEVQAKDLLRRPFDLILVLCLLLATGFCVFRGLIALDCPAELCRLYTQFQEPYLKDPAAYPKIQMLAYLFYSVPYFVIALYGLVVPGCFWMPDITLIHAGGLAQAQFSHIGASLHARTAYVYRVPEEAKIIFLALNIAYGVLPQLLAYRCIYRPEFFIKTKADEKVE

Radius of gyration: 27.57 Å; Cα contacts (8 Å, |Δi|>4): 979; chains: 2; bounding box: 85×74×62 Å

Secondary structure (DSSP, 8-state):
-HHHHHHHHHHHHHTHHHHHHHHHHHHTTS-HHHHHHHHHHHHHHHHHHHHHHTSSS--S-THHHHHHHHHHHHHHHHHHHHHHTTSS-SSSHHHHHHT-GGGGSHHHHHHHHHIIIIIHHHHHHHHHHHHTT---HHHHHHHHHHHHHHHHHHHHHHHHSTTTT---GGGGGHHHHHHHHHHHHHHHHTSPPP-----HHHHHHHHTS-GGG-HHHHHHHHHHHHHHHHHHHHHHHHTT---HHHHHHHHHT-GGGG-TT-HHHHHHHHIIIIIHHHHHHHHHHHHSTT-TTHHHHHHHHHHHHHHHHHHHHHHHHSTTS-GGGSPPGGGHHHHHHHHHHHHHHHHHHHHHHHH-GGGGS---S-----/-HHHHHHHHHHHHHTHHHHHHHHHHHHTTS-HHHHHHHHHHHHHHHHHHHHHHTSSS--S-THHHHHHHHHHHHHHHHHHHHHHTTSS-SSSHHHHHHT-GGGGSHHHHHHHHHIIIIIHHHHHHHHHHHHTT---HHHHHHHHHHHHHHHHHHHHHHHHSTTTT---GGGGGHHHHHHHHHHHHHHHHTSPPP-----HHHHHHHHTS-GGG-HHHHHHHHHHHHHHHHHHHHHHHHTT---HHHHHHHHHT-GGGG-TT-HHHHHHHHIIIIIHHHHHHHHHHHHSTT-TTHHHHHHHHHHHHHHHHHHHHHHHHSTTS-GGGSPPGGGHHHHHHHHHHHHHHHHHHHHHHHH-GGGGS-----S---

Solvent-accessible surface area (backbone atoms only — not comparable to full-atom values): 37386 Å² total; per-residue (Å²): 118,44,67,51,47,36,51,47,42,54,53,55,16,58,49,32,58,64,50,36,36,55,47,24,63,53,40,70,75,47,54,66,63,56,41,44,51,49,50,51,50,49,51,50,47,48,38,51,49,54,50,60,71,29,59,90,65,61,65,88,56,70,62,46,51,53,34,40,41,49,30,23,52,13,43,43,27,32,50,46,32,38,34,76,72,64,76,43,81,74,35,47,60,53,46,40,67,66,40,44,51,66,48,72,37,27,49,34,34,32,48,20,44,42,35,32,39,58,48,28,54,51,30,52,51,43,34,38,22,52,49,64,73,42,85,43,52,70,63,44,38,21,46,40,20,23,54,50,45,49,47,66,26,49,56,55,20,47,47,40,12,80,58,28,81,61,79,35,70,49,58,62,59,49,52,60,65,49,52,50,54,53,54,48,38,54,55,46,66,69,48,84,72,85,80,78,87,69,60,66,67,59,35,52,55,54,47,66,52,52,58,87,77,34,59,70,60,41,53,49,48,53,51,44,54,52,49,40,52,52,30,47,53,46,20,39,44,52,63,58,27,77,46,67,67,46,51,50,40,34,68,55,42,43,20,33,54,70,39,68,54,32,39,52,30,43,44,28,42,48,33,37,70,48,49,39,59,47,42,54,51,50,48,47,46,70,70,43,64,34,36,64,61,49,43,59,54,30,28,20,50,22,24,18,38,44,46,49,40,52,22,50,54,44,21,29,66,33,83,67,30,56,75,86,26,28,49,42,80,89,24,41,65,63,45,50,52,53,49,50,50,61,35,45,47,39,46,53,51,23,48,48,35,64,75,57,39,55,42,26,46,66,71,75,74,74,75,64,85,122,115,46,69,51,45,35,50,47,41,52,54,55,15,57,49,30,60,64,50,36,36,54,46,24,62,53,42,72,74,46,55,64,62,55,40,43,51,50,52,51,49,50,52,51,48,48,40,51,48,53,48,59,71,26,60,92,66,60,64,88,56,70,61,46,50,54,35,40,40,50,30,24,52,12,43,44,27,32,50,45,33,37,34,75,72,63,75,43,79,73,33,48,59,51,45,40,67,65,39,43,52,66,48,70,36,27,48,33,34,33,47,20,43,43,36,33,40,60,48,27,52,51,29,53,52,44,36,38,22,52,46,64,73,41,86,44,53,69,63,44,38,20,47,39,20,23,54,50,45,48,47,65,26,49,56,55,18,46,47,39,11,78,57,27,82,59,79,35,69,47,57,62,58,49,50,59,65,50,51,50,53,53,54,48,39,55,55,46,66,67,47,83,72,85,81,78,88,69,59,65,66,59,33,51,56,53,47,65,52,52,57,86,77,32,58,70,61,41,53,50,46,53,51,44,53,52,48,39,53,52,30,46,54,47,20,40,44,53,61,60,28,76,48,66,68,46,52,49,40,34,68,55,42,43,21,34,53,69,39,68,54,33,41,52,27,44,44,28,42,48,32,36,70,48,48,38,59,46,42,53,52,50,49,48,45,72,70,43,66,33,36,65,61,49,41,59,54,30,29,20,51,23,24,17,36,44,46,48,40,53,21,50,54,43,21,28,69,33,84,68,29,56,74,86,25,29,49,42,81,89,24,41,64,62,45,48,52,53,48,48,49,62,34,45,48,39,45,52,51,22,50,47,33,64,76,57,42,54,41,26,46,67,72,75,72,73,73,66,87,121

InterPro domains:
  IPR033118 EXPERA domain [PF05241] (245-353)
  IPR033118 EXPERA domain [PS51751] (60-185)
  IPR033118 EXPERA domain [PS51751] (216-350)
  IPR047195 Transmembrane 6 superfamily member 1/2 [cd21106] (6-360)
  IPR059044 Transmembrane 6 superfamily member 1/2, transmembrane domain [PF26083] (16-195)